Protein AF-0000000067178382 (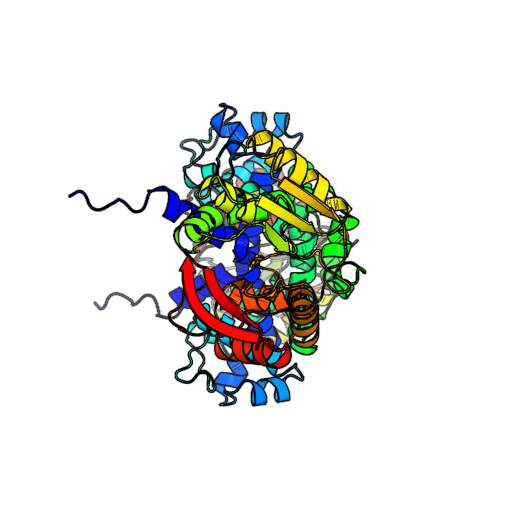afdb_homodimer)

Structure (mmCIF, N/CA/C/O backbone):
data_AF-0000000067178382-model_v1
#
loop_
_entity.id
_entity.type
_entity.pdbx_description
1 polymer 'O-methyltransferase, family protein 2'
#
loop_
_atom_site.group_PDB
_atom_site.id
_atom_site.type_symbol
_atom_site.label_atom_id
_atom_site.label_alt_id
_atom_site.label_comp_id
_atom_site.label_asym_id
_atom_site.label_entity_id
_atom_site.label_seq_id
_atom_site.pdbx_PDB_ins_code
_atom_site.Cartn_x
_atom_site.Cartn_y
_atom_site.Cartn_z
_atom_site.occupancy
_atom_site.B_iso_or_equiv
_atom_site.auth_seq_id
_atom_site.auth_comp_id
_atom_site.auth_asym_id
_atom_site.auth_atom_id
_atom_site.pdbx_PDB_model_num
ATOM 1 N N . MET A 1 1 ? -4.5 4.449 43.031 1 17.66 1 MET A N 1
ATOM 2 C CA . MET A 1 1 ? -4.293 5.508 42.062 1 17.66 1 MET A CA 1
ATOM 3 C C . MET A 1 1 ? -4.242 4.934 40.625 1 17.66 1 MET A C 1
ATOM 5 O O . MET A 1 1 ? -3.305 4.215 40.281 1 17.66 1 MET A O 1
ATOM 9 N N . ALA A 1 2 ? -5.27 4.512 40.188 1 28.47 2 ALA A N 1
ATOM 10 C CA . ALA A 1 2 ? -5.613 3.521 39.188 1 28.47 2 ALA A CA 1
ATOM 11 C C . ALA A 1 2 ? -5.055 3.92 37.812 1 28.47 2 ALA A C 1
ATOM 13 O O . ALA A 1 2 ? -5.195 5.07 37.375 1 28.47 2 ALA A O 1
ATOM 14 N N . THR A 1 3 ? -3.994 3.424 37.438 1 28.34 3 THR A N 1
ATOM 15 C CA . THR A 1 3 ? -3.051 3.705 36.375 1 28.34 3 THR A CA 1
ATOM 16 C C . THR A 1 3 ? -3.791 4.023 35.062 1 28.34 3 THR A C 1
ATOM 18 O O . THR A 1 3 ? -4.684 3.279 34.656 1 28.34 3 THR A O 1
ATOM 21 N N . ARG A 1 4 ? -3.859 5.156 34.656 1 32.19 4 ARG A N 1
ATOM 22 C CA . ARG A 1 4 ? -4.75 5.742 33.656 1 32.19 4 ARG A CA 1
ATOM 23 C C . ARG A 1 4 ? -4.738 4.93 32.375 1 32.19 4 ARG A C 1
ATOM 25 O O . ARG A 1 4 ? -3.689 4.758 31.75 1 32.19 4 ARG A O 1
ATOM 32 N N . SER A 1 5 ? -5.559 3.902 32.219 1 30.27 5 SER A N 1
ATOM 33 C CA . SER A 1 5 ? -5.816 2.922 31.172 1 30.27 5 SER A CA 1
ATOM 34 C C . SER A 1 5 ? -5.648 3.537 29.797 1 30.27 5 SER A C 1
ATOM 36 O O . SER A 1 5 ? -6.234 4.582 29.5 1 30.27 5 SER A O 1
ATOM 38 N N . ILE A 1 6 ? -4.582 3.477 29.219 1 35.94 6 ILE A N 1
ATOM 39 C CA . ILE A 1 6 ? -4.406 3.896 27.844 1 35.94 6 ILE A CA 1
ATOM 40 C C . ILE A 1 6 ? -5.668 3.578 27.031 1 35.94 6 ILE A C 1
ATOM 42 O O . ILE A 1 6 ? -6.098 2.424 26.984 1 35.94 6 ILE A O 1
ATOM 46 N N . PRO A 1 7 ? -6.672 4.457 26.906 1 38.97 7 PRO A N 1
ATOM 47 C CA . PRO A 1 7 ? -7.992 4.074 26.406 1 38.97 7 PRO A CA 1
ATOM 48 C C . PRO A 1 7 ? -7.922 3.037 25.281 1 38.97 7 PRO A C 1
ATOM 50 O O . PRO A 1 7 ? -6.965 3.027 24.5 1 38.97 7 PRO A O 1
ATOM 53 N N . ALA A 1 8 ? -8.492 1.825 25.484 1 40.94 8 ALA A N 1
ATOM 54 C CA . ALA A 1 8 ? -8.719 0.713 24.562 1 40.94 8 ALA A CA 1
ATOM 55 C C . ALA A 1 8 ? -8.742 1.191 23.125 1 40.94 8 ALA A C 1
ATOM 57 O O . ALA A 1 8 ? -8.461 0.418 22.203 1 40.94 8 ALA A O 1
ATOM 58 N N . ALA A 1 9 ? -8.969 2.527 22.891 1 56.34 9 ALA A N 1
ATOM 59 C CA . ALA A 1 9 ? -9.211 3.26 21.656 1 56.34 9 ALA A CA 1
ATOM 60 C C . ALA A 1 9 ? -7.902 3.545 20.922 1 56.34 9 ALA A C 1
ATOM 62 O O . ALA A 1 9 ? -7.84 3.461 19.688 1 56.34 9 ALA A O 1
ATOM 63 N N . LEU A 1 10 ? -6.711 3.588 21.688 1 66.06 10 LEU A N 1
ATOM 64 C CA . LEU A 1 10 ? -5.441 4.023 21.109 1 66.06 10 LEU A CA 1
ATOM 65 C C . LEU A 1 10 ? -4.816 2.916 20.266 1 66.06 10 LEU A C 1
ATOM 67 O O . LEU A 1 10 ? -4.355 3.164 19.156 1 66.06 10 LEU A O 1
ATOM 71 N N . PRO A 1 11 ? -5.117 1.753 20.766 1 80.12 11 PRO A N 1
ATOM 72 C CA . PRO A 1 11 ? -4.488 0.69 19.984 1 80.12 11 PRO A CA 1
ATOM 73 C C . PRO A 1 11 ? -5.168 0.479 18.625 1 80.12 11 PRO A C 1
ATOM 75 O O . PRO A 1 11 ? -4.492 0.233 17.625 1 80.12 11 PRO A O 1
ATOM 78 N N . ASP A 1 12 ? -6.477 0.691 18.578 1 92 12 ASP A N 1
ATOM 79 C CA . ASP A 1 12 ? -7.188 0.487 17.328 1 92 12 ASP A CA 1
ATOM 80 C C . ASP A 1 12 ? -6.879 1.607 16.328 1 92 12 ASP A C 1
ATOM 82 O O . ASP A 1 12 ? -6.785 1.368 15.125 1 92 12 ASP A O 1
ATOM 86 N N . TYR A 1 13 ? -6.727 2.754 16.844 1 88.5 13 TYR A N 1
ATOM 87 C CA . TYR A 1 13 ? -6.383 3.881 15.984 1 88.5 13 TYR A CA 1
ATOM 88 C C . TYR A 1 13 ? -4.984 3.717 15.406 1 88.5 13 TYR A C 1
ATOM 90 O O . TYR A 1 13 ? -4.77 3.965 14.211 1 88.5 13 TYR A O 1
ATOM 98 N N . GLU A 1 14 ? -4.09 3.285 16.25 1 88.12 14 GLU A N 1
ATOM 99 C CA . GLU A 1 14 ? -2.732 3.037 15.781 1 88.12 14 GLU A CA 1
ATOM 100 C C . GLU A 1 14 ? -2.709 1.921 14.734 1 88.12 14 GLU A C 1
ATOM 102 O O . GLU A 1 14 ? -1.996 2.014 13.734 1 88.12 14 GLU A O 1
ATOM 107 N N . ARG A 1 15 ? -3.432 0.91 15.016 1 94.12 15 ARG A N 1
ATOM 108 C CA . ARG A 1 15 ? -3.504 -0.207 14.078 1 94.12 15 ARG A CA 1
ATOM 109 C C . ARG A 1 15 ? -4.117 0.229 12.75 1 94.12 15 ARG A C 1
ATOM 111 O O . ARG A 1 15 ? -3.621 -0.137 11.68 1 94.12 15 ARG A O 1
ATOM 118 N N . MET A 1 16 ? -5.203 0.995 12.781 1 95.12 16 MET A N 1
ATOM 119 C CA . MET A 1 16 ? -5.84 1.477 11.562 1 95.12 16 MET A CA 1
ATOM 120 C C . MET A 1 16 ? -4.898 2.387 10.781 1 95.12 16 MET A C 1
ATOM 122 O O . MET A 1 16 ? -4.82 2.297 9.555 1 95.12 16 MET A O 1
ATOM 126 N N . MET A 1 17 ? -4.188 3.217 11.508 1 91.44 17 MET A N 1
ATOM 127 C CA . MET A 1 17 ? -3.217 4.086 10.852 1 91.44 17 MET A CA 1
ATOM 128 C C . MET A 1 17 ? -2.135 3.262 10.156 1 91.44 17 MET A C 1
ATOM 130 O O . MET A 1 17 ? -1.702 3.6 9.055 1 91.44 17 MET A O 1
ATOM 134 N N . ALA A 1 18 ? -1.725 2.209 10.812 1 92.88 18 ALA A N 1
ATOM 135 C CA . ALA A 1 18 ? -0.728 1.321 10.219 1 92.88 18 ALA A CA 1
ATOM 136 C C . ALA A 1 18 ? -1.265 0.665 8.945 1 92.88 18 ALA A C 1
ATOM 138 O O . ALA A 1 18 ? -0.54 0.525 7.957 1 92.88 18 ALA A O 1
ATOM 139 N N . MET A 1 19 ? -2.514 0.258 8.938 1 96.31 19 MET A N 1
ATOM 140 C CA . MET A 1 19 ? -3.135 -0.354 7.766 1 96.31 19 MET A CA 1
ATOM 141 C C . MET A 1 19 ? -3.273 0.657 6.633 1 96.31 19 MET A C 1
ATOM 143 O O . MET A 1 19 ? -2.992 0.341 5.473 1 96.31 19 MET A O 1
ATOM 147 N N . LEU A 1 20 ? -3.615 1.823 6.996 1 95.06 20 LEU A N 1
ATOM 148 C CA . LEU A 1 20 ? -3.789 2.906 6.035 1 95.06 20 LEU A CA 1
ATOM 149 C C . LEU A 1 20 ? -2.463 3.258 5.367 1 95.06 20 LEU A C 1
ATOM 151 O O . LEU A 1 20 ? -2.422 3.523 4.164 1 95.06 20 LEU A O 1
ATOM 155 N N . THR A 1 21 ? -1.388 3.264 6.133 1 94.5 21 THR A N 1
ATOM 156 C CA . THR A 1 21 ? -0.101 3.695 5.598 1 94.5 21 THR A CA 1
ATOM 157 C C . THR A 1 21 ? 0.702 2.502 5.09 1 94.5 21 THR A C 1
ATOM 159 O O . THR A 1 21 ? 1.901 2.619 4.828 1 94.5 21 THR A O 1
ATOM 162 N N . GLY A 1 22 ? 0.082 1.353 5.016 1 96.56 22 GLY A N 1
ATOM 163 C CA . GLY A 1 22 ? 0.753 0.167 4.512 1 96.56 22 GLY A CA 1
ATOM 164 C C . GLY A 1 22 ? 1.351 0.363 3.129 1 96.56 22 GLY A C 1
ATOM 165 O O . GLY A 1 22 ? 2.404 -0.197 2.816 1 96.56 22 GLY A O 1
ATOM 166 N N . PHE A 1 23 ? 0.701 1.173 2.338 1 97.56 23 PHE A N 1
ATOM 167 C CA . PHE A 1 23 ? 1.187 1.366 0.976 1 97.56 23 PHE A CA 1
ATOM 168 C C . PHE A 1 23 ? 2.461 2.199 0.968 1 97.56 23 PHE A C 1
ATOM 170 O O . PHE A 1 23 ? 3.273 2.094 0.047 1 97.56 23 PHE A O 1
ATOM 177 N N . TRP A 1 24 ? 2.668 3.078 2.006 1 97.69 24 TRP A N 1
ATOM 178 C CA . TRP A 1 24 ? 3.959 3.742 2.148 1 97.69 24 TRP A CA 1
ATOM 179 C C . TRP A 1 24 ? 5.082 2.721 2.293 1 97.69 24 TRP A C 1
ATOM 181 O O . TRP A 1 24 ? 6.102 2.809 1.604 1 97.69 24 TRP A O 1
ATOM 191 N N . VAL A 1 25 ? 4.836 1.787 3.201 1 97.5 25 VAL A N 1
ATOM 192 C CA . VAL A 1 25 ? 5.824 0.753 3.494 1 97.5 25 VAL A CA 1
ATOM 193 C C . VAL A 1 25 ? 6.148 -0.028 2.223 1 97.5 25 VAL A C 1
ATOM 195 O O . VAL A 1 25 ? 7.316 -0.249 1.902 1 97.5 25 VAL A O 1
ATOM 198 N N . THR A 1 26 ? 5.121 -0.384 1.484 1 98.31 26 THR A N 1
ATOM 199 C CA . THR A 1 26 ? 5.281 -1.166 0.263 1 98.31 26 THR A CA 1
ATOM 200 C C . THR A 1 26 ? 6.168 -0.43 -0.738 1 98.31 26 THR A C 1
ATOM 202 O O . THR A 1 26 ? 7.098 -1.013 -1.297 1 98.31 26 THR A O 1
ATOM 205 N N . GLN A 1 27 ? 5.906 0.827 -0.959 1 98.62 27 GLN A N 1
ATOM 206 C CA . GLN A 1 27 ? 6.648 1.556 -1.984 1 98.62 27 GLN A CA 1
ATOM 207 C C . GLN A 1 27 ? 8.047 1.911 -1.501 1 98.62 27 GLN A C 1
ATOM 209 O O . GLN A 1 27 ? 8.969 2.055 -2.307 1 98.62 27 GLN A O 1
ATOM 214 N N . ILE A 1 28 ? 8.273 2.025 -0.191 1 98.31 28 ILE A N 1
ATOM 215 C CA . ILE A 1 28 ? 9.617 2.209 0.335 1 98.31 28 ILE A CA 1
ATOM 216 C C . ILE A 1 28 ? 10.438 0.937 0.114 1 98.31 28 ILE A C 1
ATOM 218 O O . ILE A 1 28 ? 11.594 1 -0.3 1 98.31 28 ILE A O 1
ATOM 222 N N . VAL A 1 29 ? 9.852 -0.206 0.318 1 98.5 29 VAL A N 1
ATOM 223 C CA . VAL A 1 29 ? 10.492 -1.488 0.047 1 98.5 29 VAL A CA 1
ATOM 224 C C . VAL A 1 29 ? 10.797 -1.609 -1.443 1 98.5 29 VAL A C 1
ATOM 226 O O . VAL A 1 29 ? 11.867 -2.094 -1.828 1 98.5 29 VAL A O 1
ATOM 229 N N . ARG A 1 30 ? 9.875 -1.193 -2.252 1 98.5 30 ARG A N 1
ATOM 230 C CA . ARG A 1 30 ? 10.125 -1.189 -3.689 1 98.5 30 ARG A CA 1
ATOM 231 C C . ARG A 1 30 ? 11.352 -0.352 -4.027 1 98.5 30 ARG A C 1
ATOM 233 O O . ARG A 1 30 ? 12.203 -0.777 -4.812 1 98.5 30 ARG A O 1
ATOM 240 N N . ALA A 1 31 ? 11.406 0.853 -3.467 1 98.75 31 ALA A N 1
ATOM 241 C CA . ALA A 1 31 ? 12.555 1.712 -3.742 1 98.75 31 ALA A CA 1
ATOM 242 C C . ALA A 1 31 ? 13.859 1.044 -3.307 1 98.75 31 ALA A C 1
ATOM 244 O O . ALA A 1 31 ? 14.867 1.114 -4.012 1 98.75 31 ALA A O 1
ATOM 245 N N . ALA A 1 32 ? 13.844 0.393 -2.158 1 98.69 32 ALA A N 1
ATOM 246 C CA . ALA A 1 32 ? 15.023 -0.321 -1.673 1 98.69 32 ALA A CA 1
ATOM 247 C C . ALA A 1 32 ? 15.469 -1.388 -2.668 1 98.69 32 ALA A C 1
ATOM 249 O O . ALA A 1 32 ? 16.672 -1.593 -2.875 1 98.69 32 ALA A O 1
ATOM 250 N N . ALA A 1 33 ? 14.523 -2.088 -3.27 1 98.38 33 ALA A N 1
ATOM 251 C CA . ALA A 1 33 ? 14.828 -3.125 -4.254 1 98.38 33 ALA A CA 1
ATOM 252 C C . ALA A 1 33 ? 15.305 -2.512 -5.566 1 98.38 33 ALA A C 1
ATOM 254 O O . ALA A 1 33 ? 16.266 -2.982 -6.164 1 98.38 33 ALA A O 1
ATOM 255 N N . VAL A 1 34 ? 14.602 -1.471 -6.039 1 98.19 34 VAL A N 1
ATOM 256 C CA . VAL A 1 34 ? 14.914 -0.806 -7.297 1 98.19 34 VAL A CA 1
ATOM 257 C C . VAL A 1 34 ? 16.344 -0.29 -7.27 1 98.19 34 VAL A C 1
ATOM 259 O O . VAL A 1 34 ? 17.078 -0.394 -8.266 1 98.19 34 VAL A O 1
ATOM 262 N N . PHE A 1 35 ? 16.734 0.221 -6.125 1 98.56 35 PHE A N 1
ATOM 263 C CA . PHE A 1 35 ? 18.047 0.844 -6.043 1 98.56 35 PHE A CA 1
ATOM 264 C C . PHE A 1 35 ? 19.062 -0.112 -5.422 1 98.56 35 PHE A C 1
ATOM 266 O O . PHE A 1 35 ? 20.109 0.316 -4.941 1 98.56 35 PHE A O 1
ATOM 273 N N . ASN A 1 36 ? 18.734 -1.345 -5.332 1 98.31 36 ASN A N 1
ATOM 274 C CA . ASN A 1 36 ? 19.656 -2.42 -4.965 1 98.31 36 ASN A CA 1
ATOM 275 C C . ASN A 1 36 ? 20.328 -2.152 -3.619 1 98.31 36 ASN A C 1
ATOM 277 O O . ASN A 1 36 ? 21.531 -2.381 -3.461 1 98.31 36 ASN A O 1
ATOM 281 N N . LEU A 1 37 ? 19.578 -1.675 -2.645 1 98.62 37 LEU A N 1
ATOM 282 C CA . LEU A 1 37 ? 20.141 -1.321 -1.345 1 98.62 37 LEU A CA 1
ATOM 283 C C . LEU A 1 37 ? 20.797 -2.531 -0.688 1 98.62 37 LEU A C 1
ATOM 285 O O . LEU A 1 37 ? 21.875 -2.414 -0.097 1 98.62 37 LEU A O 1
ATOM 289 N N . ALA A 1 38 ? 20.141 -3.689 -0.769 1 98.5 38 ALA A N 1
ATOM 290 C CA . ALA A 1 38 ? 20.672 -4.898 -0.136 1 98.5 38 ALA A CA 1
ATOM 291 C C . ALA A 1 38 ? 22.047 -5.246 -0.681 1 98.5 38 ALA A C 1
ATOM 293 O O . ALA A 1 38 ? 22.953 -5.566 0.084 1 98.5 38 ALA A O 1
ATOM 294 N N . ASP A 1 39 ? 22.219 -5.145 -1.941 1 98.5 39 ASP A N 1
ATOM 295 C CA . ASP A 1 39 ? 23.469 -5.512 -2.582 1 98.5 39 ASP A CA 1
ATOM 296 C C . ASP A 1 39 ? 24.562 -4.473 -2.295 1 98.5 39 ASP A C 1
ATOM 298 O O . ASP A 1 39 ? 25.719 -4.828 -2.059 1 98.5 39 ASP A O 1
ATOM 302 N N . HIS A 1 40 ? 24.219 -3.215 -2.359 1 98.56 40 HIS A N 1
ATOM 303 C CA . HIS A 1 40 ? 25.188 -2.16 -2.055 1 98.56 40 HIS A CA 1
ATOM 304 C C . HIS A 1 40 ? 25.734 -2.307 -0.639 1 98.56 40 HIS A C 1
ATOM 306 O O . HIS A 1 40 ? 26.938 -2.283 -0.432 1 98.56 40 HIS A O 1
ATOM 312 N N . LEU A 1 41 ? 24.844 -2.473 0.309 1 98.25 41 LEU A N 1
ATOM 313 C CA . LEU A 1 41 ? 25.266 -2.543 1.7 1 98.25 41 LEU A CA 1
ATOM 314 C C . LEU A 1 41 ? 26.078 -3.816 1.956 1 98.25 41 LEU A C 1
ATOM 316 O O . LEU A 1 41 ? 27.016 -3.814 2.75 1 98.25 41 LEU A O 1
ATOM 320 N N . ALA A 1 42 ? 25.734 -4.871 1.297 1 97.25 42 ALA A N 1
ATOM 321 C CA . ALA A 1 42 ? 26.469 -6.129 1.421 1 97.25 42 ALA A CA 1
ATOM 322 C C . ALA A 1 42 ? 27.891 -5.996 0.858 1 97.25 42 ALA A C 1
ATOM 324 O O . ALA A 1 42 ? 28.812 -6.664 1.324 1 97.25 42 ALA A O 1
ATOM 3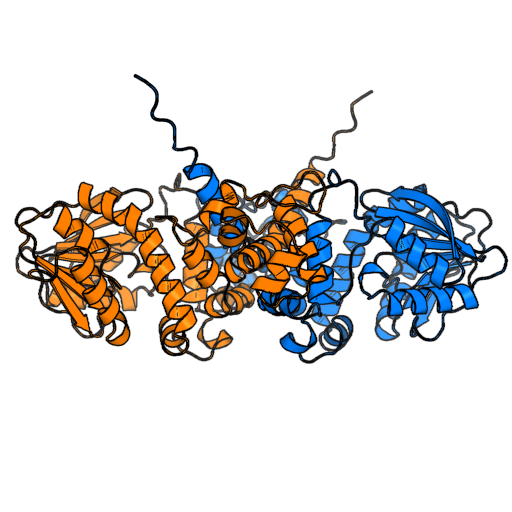25 N N . SER A 1 43 ? 28.078 -5.121 -0.083 1 97.06 43 SER A N 1
ATOM 326 C CA . SER A 1 43 ? 29.375 -4.965 -0.727 1 97.06 43 SER A CA 1
ATOM 327 C C . SER A 1 43 ? 30.188 -3.869 -0.056 1 97.06 43 SER A C 1
ATOM 329 O O . SER A 1 43 ? 31.312 -3.576 -0.482 1 97.06 43 SER A O 1
ATOM 331 N N . GLY A 1 44 ? 29.625 -3.184 0.876 1 96.75 44 GLY A N 1
ATOM 332 C CA . GLY A 1 44 ? 30.391 -2.23 1.657 1 96.75 44 GLY A CA 1
ATOM 333 C C . GLY A 1 44 ? 30.094 -0.787 1.299 1 96.75 44 GLY A C 1
ATOM 334 O O . GLY A 1 44 ? 30.672 0.133 1.881 1 96.75 44 GLY A O 1
ATOM 335 N N . THR A 1 45 ? 29.281 -0.507 0.297 1 97.88 45 THR A N 1
ATOM 336 C CA . THR A 1 45 ? 28.781 0.839 0.031 1 97.88 45 THR A CA 1
ATOM 337 C C . THR A 1 45 ? 27.719 1.236 1.053 1 97.88 45 THR A C 1
ATOM 339 O O . THR A 1 45 ? 26.547 0.87 0.915 1 97.88 45 THR A O 1
ATOM 342 N N . ASP A 1 46 ? 28.094 2.066 2.016 1 97.56 46 ASP A N 1
ATOM 343 C CA . ASP A 1 46 ? 27.234 2.068 3.193 1 97.56 46 ASP A CA 1
ATOM 344 C C . ASP A 1 46 ? 26.828 3.49 3.566 1 97.56 46 ASP A C 1
ATOM 346 O O . ASP A 1 46 ? 26.375 3.736 4.688 1 97.56 46 ASP A O 1
ATOM 350 N N . THR A 1 47 ? 27.047 4.477 2.621 1 98 47 THR A N 1
ATOM 351 C CA . THR A 1 47 ? 26.594 5.84 2.875 1 98 47 THR A CA 1
ATOM 352 C C . THR A 1 47 ? 25.578 6.27 1.833 1 98 47 THR A C 1
ATOM 354 O O . THR A 1 47 ? 25.547 5.746 0.718 1 98 47 THR A O 1
ATOM 357 N N . ALA A 1 48 ? 24.797 7.266 2.219 1 97.69 48 ALA A N 1
ATOM 358 C CA . ALA A 1 48 ? 23.812 7.812 1.289 1 97.69 48 ALA A CA 1
ATOM 359 C C . ALA A 1 48 ? 24.484 8.398 0.052 1 97.69 48 ALA A C 1
ATOM 361 O O . ALA A 1 48 ? 24 8.227 -1.067 1 97.69 48 ALA A O 1
ATOM 362 N N . VAL A 1 49 ? 25.578 9.047 0.267 1 98.38 49 VAL A N 1
ATOM 363 C CA . VAL A 1 49 ? 26.312 9.695 -0.821 1 98.38 49 VAL A CA 1
ATOM 364 C C . VAL A 1 49 ? 26.812 8.641 -1.802 1 98.38 49 VAL A C 1
ATOM 366 O O . VAL A 1 49 ? 26.672 8.789 -3.016 1 98.38 49 VAL A O 1
ATOM 369 N N . ALA A 1 50 ? 27.422 7.586 -1.277 1 98.62 50 ALA A N 1
ATOM 370 C CA . ALA A 1 50 ? 27.984 6.539 -2.123 1 98.62 50 ALA A CA 1
ATOM 371 C C . ALA A 1 50 ? 26.891 5.797 -2.883 1 98.62 50 ALA A C 1
ATOM 373 O O . ALA A 1 50 ? 27.047 5.5 -4.07 1 98.62 50 ALA A O 1
ATOM 374 N N . ILE A 1 51 ? 25.828 5.5 -2.219 1 98.62 51 ILE A N 1
ATOM 375 C CA . ILE A 1 51 ? 24.719 4.789 -2.85 1 98.62 51 ILE A CA 1
ATOM 376 C C . ILE A 1 51 ? 24.094 5.68 -3.914 1 98.62 51 ILE A C 1
ATOM 378 O O . ILE A 1 51 ? 23.766 5.215 -5.012 1 98.62 51 ILE A O 1
ATOM 382 N N . ALA A 1 52 ? 23.875 6.977 -3.596 1 98.75 52 ALA A N 1
ATOM 383 C CA . ALA A 1 52 ? 23.312 7.922 -4.555 1 98.75 52 ALA A CA 1
ATOM 384 C C . ALA A 1 52 ? 24.172 8.008 -5.812 1 98.75 52 ALA A C 1
ATOM 386 O O . ALA A 1 52 ? 23.641 8.102 -6.926 1 98.75 52 ALA A O 1
ATOM 387 N N . SER A 1 53 ? 25.438 8.031 -5.605 1 98.56 53 SER A N 1
ATOM 388 C CA . SER A 1 53 ? 26.359 8.07 -6.738 1 98.56 53 SER A CA 1
ATOM 389 C C . SER A 1 53 ? 26.234 6.809 -7.586 1 98.56 53 SER A C 1
ATOM 391 O O . SER A 1 53 ? 26.172 6.883 -8.812 1 98.56 53 SER A O 1
ATOM 393 N N . ALA A 1 54 ? 26.188 5.648 -7 1 98.44 54 ALA A N 1
ATOM 394 C CA . ALA A 1 54 ? 26.125 4.367 -7.699 1 98.44 54 ALA A CA 1
ATOM 395 C C . ALA A 1 54 ? 24.828 4.227 -8.477 1 98.44 54 ALA A C 1
ATOM 397 O O . ALA A 1 54 ? 24.797 3.625 -9.555 1 98.44 54 ALA A O 1
ATOM 398 N N . GLU A 1 55 ? 23.719 4.785 -7.965 1 98.5 55 GLU A N 1
ATOM 399 C CA . GLU A 1 55 ? 22.391 4.57 -8.539 1 98.5 55 GLU A CA 1
ATOM 400 C C . GLU A 1 55 ? 21.891 5.812 -9.281 1 98.5 55 GLU A C 1
ATOM 402 O O . GLU A 1 55 ? 20.797 5.816 -9.828 1 98.5 55 GLU A O 1
ATOM 407 N N . ALA A 1 56 ? 22.734 6.906 -9.32 1 98.38 56 ALA A N 1
ATOM 408 C CA . ALA A 1 56 ? 22.391 8.172 -9.953 1 98.38 56 ALA A CA 1
ATOM 409 C C . ALA A 1 56 ? 21.094 8.742 -9.367 1 98.38 56 ALA A C 1
ATOM 411 O O . ALA A 1 56 ? 20.156 9.055 -10.109 1 98.38 56 ALA A O 1
ATOM 412 N N . THR A 1 57 ? 21.016 8.773 -8.039 1 98.56 57 THR A N 1
ATOM 413 C CA . THR A 1 57 ? 19.859 9.328 -7.336 1 98.56 57 THR A CA 1
ATOM 414 C C . THR A 1 57 ? 20.25 10.602 -6.586 1 98.56 57 THR A C 1
ATOM 416 O O . THR A 1 57 ? 21.422 10.945 -6.504 1 98.56 57 THR A O 1
ATOM 419 N N . ASP A 1 58 ? 19.266 11.398 -6.191 1 98.56 58 ASP A N 1
ATOM 420 C CA . ASP A 1 58 ? 19.484 12.594 -5.379 1 98.56 58 ASP A CA 1
ATOM 421 C C . ASP A 1 58 ? 19.984 12.219 -3.982 1 98.56 58 ASP A C 1
ATOM 423 O O . ASP A 1 58 ? 19.375 11.391 -3.301 1 98.56 58 ASP A O 1
ATOM 427 N N . VAL A 1 59 ? 21.062 12.828 -3.551 1 97.94 59 VAL A N 1
ATOM 428 C CA . VAL A 1 59 ? 21.734 12.453 -2.312 1 97.94 59 VAL A CA 1
ATOM 429 C C . VAL A 1 59 ? 20.797 12.664 -1.128 1 97.94 59 VAL A C 1
ATOM 431 O O . VAL A 1 59 ? 20.688 11.789 -0.261 1 97.94 59 VAL A O 1
ATOM 434 N N . ASP A 1 60 ? 20.141 13.789 -1.067 1 95.62 60 ASP A N 1
ATOM 435 C CA . ASP A 1 60 ? 19.25 14.094 0.042 1 95.62 60 ASP A CA 1
ATOM 436 C C . ASP A 1 60 ? 18.078 13.117 0.078 1 95.62 60 ASP A C 1
ATOM 438 O O . ASP A 1 60 ? 17.703 12.609 1.143 1 95.62 60 ASP A O 1
ATOM 442 N N . ALA A 1 61 ? 17.453 12.891 -1.065 1 97.69 61 ALA A N 1
ATOM 443 C CA . ALA A 1 61 ? 16.344 11.938 -1.152 1 97.69 61 ALA A CA 1
ATOM 444 C C . ALA A 1 61 ? 16.797 10.531 -0.769 1 97.69 61 ALA A C 1
ATOM 446 O O . ALA A 1 61 ? 16.062 9.789 -0.123 1 97.69 61 ALA A O 1
ATOM 447 N N . THR A 1 62 ? 18 10.141 -1.153 1 98.25 62 THR A N 1
ATOM 448 C CA . THR A 1 62 ? 18.547 8.836 -0.796 1 98.25 62 THR A CA 1
ATOM 449 C C . THR A 1 62 ? 18.719 8.719 0.714 1 98.25 62 THR A C 1
ATOM 451 O O . THR A 1 62 ? 18.438 7.676 1.299 1 98.25 62 THR A O 1
ATOM 454 N N . ARG A 1 63 ? 19.188 9.766 1.333 1 95.69 63 ARG A N 1
ATOM 455 C CA . ARG A 1 63 ? 19.328 9.781 2.785 1 95.69 63 ARG A CA 1
ATOM 456 C C . ARG A 1 63 ? 17.969 9.586 3.469 1 95.69 63 ARG A C 1
ATOM 458 O O . ARG A 1 63 ? 17.859 8.836 4.438 1 95.69 63 ARG A O 1
ATOM 465 N N . ARG A 1 64 ? 16.984 10.266 3.031 1 94.25 64 ARG A N 1
ATOM 466 C CA . ARG A 1 64 ? 15.641 10.148 3.59 1 94.25 64 ARG A CA 1
ATOM 467 C C . ARG A 1 64 ? 15.102 8.734 3.412 1 94.25 64 ARG A C 1
ATOM 469 O O . ARG A 1 64 ? 14.445 8.203 4.309 1 94.25 64 ARG A O 1
ATOM 476 N N . LEU A 1 65 ? 15.367 8.117 2.234 1 97.19 65 LEU A N 1
ATOM 477 C CA . LEU A 1 65 ? 14.984 6.73 2.004 1 97.19 65 LEU A CA 1
ATOM 478 C C . LEU A 1 65 ? 15.656 5.805 3.016 1 97.19 65 LEU A C 1
ATOM 480 O O . LEU A 1 65 ? 15.008 4.938 3.6 1 97.19 65 LEU A O 1
ATOM 484 N N . LEU A 1 66 ? 16.938 6.008 3.236 1 96.38 66 LEU A N 1
ATOM 485 C CA . LEU A 1 66 ? 17.688 5.156 4.148 1 96.38 66 LEU A CA 1
ATOM 486 C C . LEU A 1 66 ? 17.188 5.312 5.578 1 96.38 66 LEU A C 1
ATOM 488 O O . LEU A 1 66 ? 17.109 4.332 6.324 1 96.38 66 LEU A O 1
ATOM 492 N N . ARG A 1 67 ? 16.812 6.488 5.953 1 92.19 67 ARG A N 1
ATOM 493 C CA . ARG A 1 67 ? 16.25 6.711 7.285 1 92.19 67 ARG A CA 1
ATOM 494 C C . ARG A 1 67 ? 14.914 6 7.445 1 92.19 67 ARG A C 1
ATOM 496 O O . ARG A 1 67 ? 14.633 5.414 8.492 1 92.19 67 ARG A O 1
ATOM 503 N N . ALA A 1 68 ? 14.078 6.102 6.453 1 93.81 68 ALA A N 1
ATOM 504 C CA . ALA A 1 68 ? 12.812 5.379 6.488 1 93.81 68 ALA A CA 1
ATOM 505 C C . ALA A 1 68 ? 13.039 3.873 6.562 1 93.81 68 ALA A C 1
ATOM 507 O O . ALA A 1 68 ? 12.344 3.168 7.297 1 93.81 68 ALA A O 1
ATOM 508 N N . CYS A 1 69 ? 14.031 3.375 5.773 1 96 69 CYS A N 1
ATOM 509 C CA . CYS A 1 69 ? 14.383 1.96 5.809 1 96 69 CYS A CA 1
ATOM 510 C C . CYS A 1 69 ? 14.844 1.547 7.199 1 96 69 CYS A C 1
ATOM 512 O O . CYS A 1 69 ? 14.578 0.425 7.641 1 96 69 CYS A O 1
ATOM 514 N N . ALA A 1 70 ? 15.547 2.439 7.895 1 93.56 70 ALA A N 1
ATOM 515 C CA . ALA A 1 70 ? 15.984 2.16 9.258 1 93.56 70 ALA A CA 1
ATOM 516 C C . ALA A 1 70 ? 14.797 2.018 10.203 1 93.56 70 ALA A C 1
ATOM 518 O O . ALA A 1 70 ? 14.766 1.116 11.039 1 93.56 70 ALA A O 1
ATOM 519 N N . THR A 1 71 ? 13.844 2.885 10.031 1 90.38 71 THR A N 1
ATOM 520 C CA . THR A 1 71 ? 12.625 2.83 10.836 1 90.38 71 THR A CA 1
ATOM 521 C C . THR A 1 71 ? 11.883 1.519 10.594 1 90.38 71 THR A C 1
ATOM 523 O O . THR A 1 71 ? 11.305 0.951 11.523 1 90.38 71 THR A O 1
ATOM 526 N N . LEU A 1 72 ? 11.914 1.005 9.398 1 94.19 72 LEU A N 1
ATOM 527 C CA . LEU A 1 72 ? 11.195 -0.212 9.031 1 94.19 72 LEU A CA 1
ATOM 528 C C . LEU A 1 72 ? 12.008 -1.451 9.391 1 94.19 72 LEU A C 1
ATOM 530 O O . LEU A 1 72 ? 11.539 -2.578 9.219 1 94.19 72 LEU A O 1
ATOM 534 N N . GLY A 1 73 ? 13.242 -1.27 9.82 1 94.56 73 GLY A N 1
ATOM 535 C CA . GLY A 1 73 ? 14.078 -2.381 10.25 1 94.56 73 GLY A CA 1
ATOM 536 C C . GLY A 1 73 ? 14.859 -3.01 9.117 1 94.56 73 GLY A C 1
ATOM 537 O O . GLY A 1 73 ? 15.445 -4.086 9.273 1 94.56 73 GLY A O 1
ATOM 538 N N . LEU A 1 74 ? 14.906 -2.371 7.957 1 96.69 74 LEU A N 1
ATOM 539 C CA . LEU A 1 74 ? 15.633 -2.9 6.809 1 96.69 74 LEU A CA 1
ATOM 540 C C . LEU A 1 74 ? 17.125 -2.643 6.949 1 96.69 74 LEU A C 1
ATOM 542 O O . LEU A 1 74 ? 17.953 -3.422 6.453 1 96.69 74 LEU A O 1
ATOM 546 N N . VAL A 1 75 ? 17.484 -1.486 7.551 1 97 75 VAL A N 1
ATOM 547 C CA . VAL A 1 75 ? 18.891 -1.143 7.785 1 97 75 VAL A CA 1
ATOM 548 C C . VAL A 1 75 ? 19.062 -0.643 9.219 1 97 75 VAL A C 1
ATOM 550 O O . VAL A 1 75 ? 18.078 -0.367 9.914 1 97 75 VAL A O 1
ATOM 553 N N . THR A 1 76 ? 20.234 -0.604 9.664 1 96.38 76 THR A N 1
ATOM 554 C CA . THR A 1 76 ? 20.594 -0.005 10.945 1 96.38 76 THR A CA 1
ATOM 555 C C . THR A 1 76 ? 21.672 1.062 10.758 1 96.38 76 THR A C 1
ATOM 557 O O . THR A 1 76 ? 22.406 1.046 9.766 1 96.38 76 THR A O 1
ATOM 560 N N . SER A 1 77 ? 21.625 1.986 11.609 1 94.19 77 SER A N 1
ATOM 561 C CA . SER A 1 77 ? 22.656 3.02 11.625 1 94.19 77 SER A CA 1
ATOM 562 C C . SER A 1 77 ? 22.922 3.52 13.047 1 94.19 77 SER A C 1
ATOM 564 O O . SER A 1 77 ? 21.984 3.811 13.789 1 94.19 77 SER A O 1
ATOM 566 N N . ALA A 1 78 ? 24.203 3.57 13.414 1 90.44 78 ALA A N 1
ATOM 567 C CA . ALA A 1 78 ? 24.562 4.074 14.734 1 90.44 78 ALA A CA 1
ATOM 568 C C . ALA A 1 78 ? 24.766 5.586 14.711 1 90.44 78 ALA A C 1
ATOM 570 O O . ALA A 1 78 ? 24.547 6.262 15.719 1 90.44 78 ALA A O 1
ATOM 571 N N . ASP A 1 79 ? 25.172 6.148 13.586 1 88.88 79 ASP A N 1
ATOM 572 C CA . ASP A 1 79 ? 25.547 7.559 13.539 1 88.88 79 ASP A CA 1
ATOM 573 C C . ASP A 1 79 ? 24.703 8.32 12.523 1 88.88 79 ASP A C 1
ATOM 575 O O . ASP A 1 79 ? 24.891 9.516 12.312 1 88.88 79 ASP A O 1
ATOM 579 N N . GLY A 1 80 ? 23.828 7.645 11.828 1 87.75 80 GLY A N 1
ATOM 580 C CA . GLY A 1 80 ? 22.984 8.297 10.836 1 87.75 80 GLY A CA 1
ATOM 581 C C . GLY A 1 80 ? 23.703 8.539 9.516 1 87.75 80 GLY A C 1
ATOM 582 O O . GLY A 1 80 ? 23.109 9.062 8.57 1 87.75 80 GLY A O 1
ATOM 583 N N . GLU A 1 81 ? 24.922 8.055 9.367 1 92.19 81 GLU A N 1
ATOM 584 C CA . GLU A 1 81 ? 25.719 8.281 8.164 1 92.19 81 GLU A CA 1
ATOM 585 C C . GLU A 1 81 ? 26.078 6.969 7.484 1 92.19 81 GLU A C 1
ATOM 587 O O . GLU A 1 81 ? 26.047 6.875 6.254 1 92.19 81 GLU A O 1
ATOM 592 N N . HIS 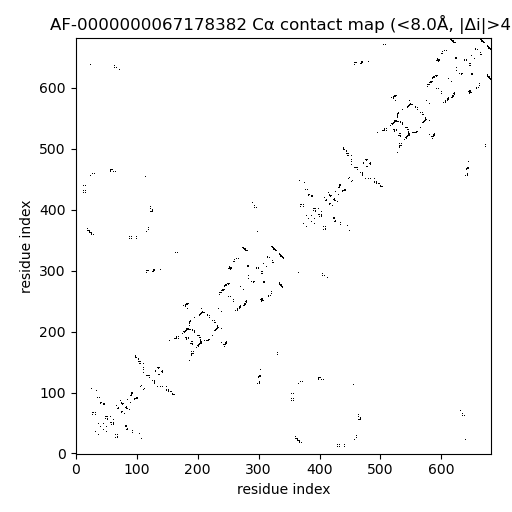A 1 82 ? 26.484 6.07 8.352 1 96 82 HIS A N 1
ATOM 593 C CA . HIS A 1 82 ? 26.797 4.734 7.852 1 96 82 HIS A CA 1
ATOM 594 C C . HIS A 1 82 ? 25.672 3.758 8.148 1 96 82 HIS A C 1
ATOM 596 O O . HIS A 1 82 ? 25.094 3.771 9.242 1 96 82 HIS A O 1
ATOM 602 N N . PHE A 1 83 ? 25.359 2.973 7.148 1 97.25 83 PHE A N 1
ATOM 603 C CA . PHE A 1 83 ? 24.25 2.049 7.293 1 97.25 83 PHE A CA 1
ATOM 604 C C . PHE A 1 83 ? 24.688 0.611 7.062 1 97.25 83 PHE A C 1
ATOM 606 O O . PHE A 1 83 ? 25.672 0.369 6.344 1 97.25 83 PHE A O 1
ATOM 613 N N . ALA A 1 84 ? 24.047 -0.263 7.734 1 97.75 84 ALA A N 1
ATOM 614 C CA . ALA A 1 84 ? 24.25 -1.696 7.555 1 97.75 84 ALA A CA 1
ATOM 615 C C . ALA A 1 84 ? 22.938 -2.412 7.254 1 97.75 84 ALA A C 1
ATOM 617 O O . ALA A 1 84 ? 21.891 -2.072 7.816 1 97.75 84 ALA A O 1
ATOM 618 N N . GLY A 1 85 ? 23.031 -3.381 6.34 1 97.5 85 GLY A N 1
ATOM 619 C CA . GLY A 1 85 ? 21.859 -4.172 6.035 1 97.5 85 GLY A CA 1
ATOM 620 C C . GLY A 1 85 ? 21.5 -5.16 7.133 1 97.5 85 GLY A C 1
ATOM 621 O O . GLY A 1 85 ? 22.391 -5.715 7.789 1 97.5 85 GLY A O 1
ATOM 622 N N . THR A 1 86 ? 20.234 -5.359 7.336 1 97.44 86 THR A N 1
ATOM 623 C CA . THR A 1 86 ? 19.766 -6.375 8.273 1 97.44 86 THR A CA 1
ATOM 624 C C . THR A 1 86 ? 19.469 -7.684 7.539 1 97.44 86 THR A C 1
ATOM 626 O O . THR A 1 86 ? 19.547 -7.742 6.312 1 97.44 86 THR A O 1
ATOM 629 N N . SER A 1 87 ? 19.094 -8.703 8.352 1 96.38 87 SER A N 1
ATOM 630 C CA . SER A 1 87 ? 18.656 -9.961 7.75 1 96.38 87 SER A CA 1
ATOM 631 C C . SER A 1 87 ? 17.344 -9.789 6.988 1 96.38 87 SER A C 1
ATOM 633 O O . SER A 1 87 ? 17.109 -10.469 5.988 1 96.38 87 SER A O 1
ATOM 635 N N . LEU A 1 88 ? 16.531 -8.852 7.387 1 97 88 LEU A N 1
ATOM 636 C CA . LEU A 1 88 ? 15.305 -8.555 6.672 1 97 88 LEU A CA 1
ATOM 637 C C . LEU A 1 88 ? 15.602 -7.992 5.285 1 97 88 LEU A C 1
ATOM 639 O O . LEU A 1 88 ? 15.023 -8.445 4.293 1 97 88 LEU A O 1
ATOM 643 N N . LEU A 1 89 ? 16.516 -7.09 5.203 1 97.88 89 LEU A N 1
ATOM 644 C CA . LEU A 1 89 ? 16.891 -6.516 3.914 1 97.88 89 LEU A CA 1
ATOM 645 C C . LEU A 1 89 ? 17.531 -7.562 3.016 1 97.88 89 LEU A C 1
ATOM 647 O O . LEU A 1 89 ? 17.375 -7.523 1.793 1 97.88 89 LEU A O 1
ATOM 651 N N . SER A 1 90 ? 18.188 -8.516 3.623 1 96.31 90 SER A N 1
ATOM 652 C CA . SER A 1 90 ? 18.922 -9.531 2.875 1 96.31 90 SER A CA 1
ATOM 653 C C . SER A 1 90 ? 17.969 -10.414 2.074 1 96.31 90 SER A C 1
ATOM 655 O O . SER A 1 90 ? 18.391 -11.094 1.136 1 96.31 90 SER A O 1
ATOM 657 N N . THR A 1 91 ? 16.719 -10.406 2.385 1 94.81 91 THR A N 1
ATOM 658 C CA . THR A 1 91 ? 15.734 -11.164 1.611 1 94.81 91 THR A CA 1
ATOM 659 C C . THR A 1 91 ? 15.57 -10.578 0.215 1 94.81 91 THR A C 1
ATOM 661 O O . THR A 1 91 ? 14.969 -11.195 -0.662 1 94.81 91 THR A O 1
ATOM 664 N N . LEU A 1 92 ? 16.172 -9.406 -0.06 1 96.69 92 LEU A N 1
ATOM 665 C CA . LEU A 1 92 ? 16.047 -8.742 -1.352 1 96.69 92 LEU A CA 1
ATOM 666 C C . LEU A 1 92 ? 17.359 -8.836 -2.137 1 96.69 92 LEU A C 1
ATOM 668 O O . LEU A 1 92 ? 17.484 -8.227 -3.197 1 96.69 92 LEU A O 1
ATOM 672 N N . ARG A 1 93 ? 18.266 -9.562 -1.622 1 96.19 93 ARG A N 1
ATOM 673 C CA . ARG A 1 93 ? 19.547 -9.703 -2.318 1 96.19 93 ARG A CA 1
ATOM 674 C C . ARG A 1 93 ? 19.375 -10.492 -3.613 1 96.19 93 ARG A C 1
ATOM 676 O O . ARG A 1 93 ? 18.641 -11.477 -3.658 1 96.19 93 ARG A O 1
ATOM 683 N N . LYS A 1 94 ? 20.141 -10.102 -4.598 1 92.12 94 LYS A N 1
ATOM 684 C CA . LYS A 1 94 ? 20.078 -10.742 -5.906 1 92.12 94 LYS A CA 1
ATOM 685 C C . LYS A 1 94 ? 20.609 -12.172 -5.844 1 92.12 94 LYS A C 1
ATOM 687 O O . LYS A 1 94 ? 20.109 -13.055 -6.539 1 92.12 94 LYS A O 1
ATOM 692 N N . ASP A 1 95 ? 21.531 -12.414 -5.062 1 88.19 95 ASP A N 1
ATOM 693 C CA . ASP A 1 95 ? 22.203 -13.711 -5.035 1 88.19 95 ASP A CA 1
ATOM 694 C C . ASP A 1 95 ? 21.562 -14.641 -4.008 1 88.19 95 ASP A C 1
ATOM 696 O O . ASP A 1 95 ? 22.031 -15.758 -3.793 1 88.19 95 ASP A O 1
ATOM 700 N N . GLU A 1 96 ? 20.578 -14.18 -3.332 1 85.38 96 GLU A N 1
ATOM 701 C CA . GLU A 1 96 ? 19.844 -15.023 -2.385 1 85.38 96 GLU A CA 1
ATOM 702 C C . GLU A 1 96 ? 18.922 -16 -3.105 1 85.38 96 GLU A C 1
ATOM 704 O O . GLU A 1 96 ? 18.109 -15.594 -3.93 1 85.38 96 GLU A O 1
ATOM 709 N N . PRO A 1 97 ? 19.078 -17.281 -2.934 1 75.19 97 PRO A N 1
ATOM 710 C CA . PRO A 1 97 ? 18.281 -18.281 -3.646 1 75.19 97 PRO A CA 1
ATOM 711 C C . PRO A 1 97 ? 16.781 -18.078 -3.492 1 75.19 97 PRO A C 1
ATOM 713 O O . PRO A 1 97 ? 16.016 -18.344 -4.422 1 75.19 97 PRO A O 1
ATOM 716 N N . ASN A 1 98 ? 16.359 -17.594 -2.402 1 79.88 98 ASN A N 1
ATOM 717 C CA . ASN A 1 98 ? 14.945 -17.359 -2.162 1 79.88 98 ASN A CA 1
ATOM 718 C C . ASN A 1 98 ? 14.633 -15.875 -2.082 1 79.88 98 ASN A C 1
ATOM 720 O O . ASN A 1 98 ? 13.758 -15.453 -1.314 1 79.88 98 ASN A O 1
ATOM 724 N N . SER A 1 99 ? 15.375 -15.203 -2.906 1 91 99 SER A N 1
ATOM 725 C CA . SER A 1 99 ? 15.219 -13.758 -2.877 1 91 99 SER A CA 1
ATOM 726 C C . SER A 1 99 ? 13.773 -13.352 -3.18 1 91 99 SER A C 1
ATOM 728 O O . SER A 1 99 ? 13.133 -13.938 -4.059 1 91 99 SER A O 1
ATOM 730 N N . LEU A 1 100 ? 13.281 -12.367 -2.471 1 92.44 100 LEU A N 1
ATOM 731 C CA . LEU A 1 100 ? 11.953 -11.82 -2.723 1 92.44 100 LEU A CA 1
ATOM 732 C C . LEU A 1 100 ? 12.039 -10.57 -3.594 1 92.44 100 LEU A C 1
ATOM 734 O O . LEU A 1 100 ? 11.039 -9.867 -3.779 1 92.44 100 LEU A O 1
ATOM 738 N N . ARG A 1 101 ? 13.242 -10.273 -4.121 1 94.94 101 ARG A N 1
ATOM 739 C CA . ARG A 1 101 ? 13.445 -9.086 -4.938 1 94.94 101 ARG A CA 1
ATOM 740 C C . ARG A 1 101 ? 12.508 -9.086 -6.141 1 94.94 101 ARG A C 1
ATOM 742 O O . ARG A 1 101 ? 11.875 -8.07 -6.438 1 94.94 101 ARG A O 1
ATOM 749 N N . GLY A 1 102 ? 12.422 -10.188 -6.855 1 91.75 102 GLY A N 1
ATOM 750 C CA . GLY A 1 102 ? 11.523 -10.289 -7.992 1 91.75 102 GLY A CA 1
ATOM 751 C C . GLY A 1 102 ? 10.07 -10.055 -7.629 1 91.75 102 GLY A C 1
ATOM 752 O O . GLY A 1 102 ? 9.344 -9.383 -8.359 1 91.75 102 GLY A O 1
ATOM 753 N N . MET A 1 103 ? 9.664 -10.602 -6.492 1 92.31 103 MET A N 1
ATOM 754 C CA . MET A 1 103 ? 8.297 -10.406 -6.008 1 92.31 103 MET A CA 1
ATOM 755 C C . MET A 1 103 ? 8.023 -8.93 -5.738 1 92.31 103 MET A C 1
ATOM 757 O O . MET A 1 103 ? 6.98 -8.414 -6.137 1 92.31 103 MET A O 1
ATOM 761 N N . VAL A 1 104 ? 8.945 -8.281 -5.074 1 96.44 104 VAL A N 1
ATOM 762 C CA . VAL A 1 104 ? 8.789 -6.871 -4.738 1 96.44 104 VAL A CA 1
ATOM 763 C C . VAL A 1 104 ? 8.727 -6.039 -6.016 1 96.44 104 VAL A C 1
ATOM 765 O O . VAL A 1 104 ? 7.816 -5.227 -6.195 1 96.44 104 VAL A O 1
ATOM 768 N N . LEU A 1 105 ? 9.617 -6.246 -6.914 1 96.44 105 LEU A N 1
ATOM 769 C CA . LEU A 1 105 ? 9.711 -5.43 -8.117 1 96.44 105 LEU A CA 1
ATOM 770 C C . LEU A 1 105 ? 8.508 -5.656 -9.023 1 96.44 105 LEU A C 1
ATOM 772 O O . LEU A 1 105 ? 8.055 -4.734 -9.711 1 96.44 105 LEU A O 1
ATOM 776 N N . SER A 1 106 ? 7.969 -6.84 -8.984 1 94 106 SER A N 1
ATOM 777 C CA . SER A 1 106 ? 6.828 -7.164 -9.836 1 94 106 SER A CA 1
ATOM 778 C C . SER A 1 106 ? 5.527 -6.633 -9.25 1 94 106 SER A C 1
ATOM 780 O O . SER A 1 106 ? 4.77 -5.941 -9.93 1 94 106 SER A O 1
ATOM 782 N N . HIS A 1 107 ? 5.293 -6.867 -7.977 1 94.44 107 HIS A N 1
ATOM 783 C CA . HIS A 1 107 ? 3.975 -6.66 -7.387 1 94.44 107 HIS A CA 1
ATOM 784 C C . HIS A 1 107 ? 3.785 -5.211 -6.953 1 94.44 107 HIS A C 1
ATOM 786 O O . HIS A 1 107 ? 2.666 -4.789 -6.648 1 94.44 107 HIS A O 1
ATOM 792 N N . THR A 1 108 ? 4.832 -4.418 -6.938 1 96.44 108 THR A N 1
ATOM 793 C CA . THR A 1 108 ? 4.695 -3.023 -6.531 1 96.44 108 THR A CA 1
ATOM 794 C C . THR A 1 108 ? 4.805 -2.094 -7.734 1 96.44 108 THR A C 1
ATOM 796 O O . THR A 1 108 ? 4.656 -0.878 -7.605 1 96.44 108 THR A O 1
ATOM 799 N N . ALA A 1 109 ? 5.078 -2.68 -8.898 1 96.88 109 ALA A N 1
ATOM 800 C CA . ALA A 1 109 ? 5.199 -1.923 -10.148 1 96.88 109 ALA A CA 1
ATOM 801 C C . ALA A 1 109 ? 3.826 -1.496 -10.664 1 96.88 109 ALA A C 1
ATOM 803 O O . ALA A 1 109 ? 2.799 -1.982 -10.18 1 96.88 109 ALA A O 1
ATOM 804 N N . PRO A 1 110 ? 3.795 -0.574 -11.648 1 96.44 110 PRO A N 1
ATOM 805 C CA . PRO A 1 110 ? 2.521 -0.05 -12.156 1 96.44 110 PRO A CA 1
ATOM 806 C C . PRO A 1 110 ? 1.568 -1.153 -12.609 1 96.44 110 PRO A C 1
ATOM 808 O O . PRO A 1 110 ? 0.348 -0.999 -12.508 1 96.44 110 PRO A O 1
ATOM 811 N N . GLY A 1 111 ? 2.098 -2.234 -13.047 1 96.75 111 GLY A N 1
ATOM 812 C CA . GLY A 1 111 ? 1.266 -3.332 -13.516 1 96.75 111 GLY A CA 1
ATOM 813 C C . GLY A 1 111 ? 0.283 -3.826 -12.477 1 96.75 111 GLY A C 1
ATOM 814 O O . GLY A 1 111 ? -0.85 -4.188 -12.805 1 96.75 111 GLY A O 1
ATOM 815 N N . HIS A 1 112 ? 0.687 -3.9 -11.234 1 97.12 112 HIS A N 1
ATOM 816 C CA . HIS A 1 112 ? -0.167 -4.332 -10.133 1 97.12 112 HIS A CA 1
ATOM 817 C C . HIS A 1 112 ? -0.706 -3.139 -9.352 1 97.12 112 HIS A C 1
ATOM 819 O O . HIS A 1 112 ? -1.866 -3.137 -8.938 1 97.12 112 HIS A O 1
ATOM 825 N N . TRP A 1 113 ? 0.123 -2.123 -9.219 1 97.62 113 TRP A N 1
ATOM 826 C CA . TRP A 1 113 ? -0.158 -0.964 -8.383 1 97.62 113 TRP A CA 1
ATOM 827 C C . TRP A 1 113 ? -1.409 -0.235 -8.859 1 97.62 113 TRP A C 1
ATOM 829 O O . TRP A 1 113 ? -2.311 0.049 -8.062 1 97.62 113 TRP A O 1
ATOM 839 N N . LEU A 1 114 ? -1.503 0.021 -10.148 1 97.88 114 LEU A N 1
ATOM 840 C CA . LEU A 1 114 ? -2.574 0.856 -10.68 1 97.88 114 LEU A CA 1
ATOM 841 C C . LEU A 1 114 ? -3.914 0.128 -10.617 1 97.88 114 LEU A C 1
ATOM 843 O O . LEU A 1 114 ? -4.914 0.697 -10.172 1 97.88 114 LEU A O 1
ATOM 847 N N . PRO A 1 115 ? -3.996 -1.193 -10.984 1 98.25 115 PRO A N 1
ATOM 848 C CA . PRO A 1 115 ? -5.281 -1.881 -10.844 1 98.25 115 PRO A CA 1
ATOM 849 C C . PRO A 1 115 ? -5.77 -1.935 -9.398 1 98.25 115 PRO A C 1
ATOM 851 O O . PRO A 1 115 ? -6.969 -1.805 -9.141 1 98.25 115 PRO A O 1
ATOM 854 N N . TRP A 1 116 ? -4.906 -2.143 -8.484 1 98.38 116 TRP A N 1
ATOM 855 C CA . TRP A 1 116 ? -5.312 -2.221 -7.09 1 98.38 116 TRP A CA 1
ATOM 856 C C . TRP A 1 116 ? -5.891 -0.892 -6.613 1 98.38 116 TRP A C 1
ATOM 858 O O . TRP A 1 116 ? -6.742 -0.859 -5.723 1 98.38 116 TRP A O 1
ATOM 868 N N . GLY A 1 117 ? -5.43 0.221 -7.203 1 98.06 117 GLY A N 1
ATOM 869 C CA . GLY A 1 117 ? -6.023 1.51 -6.887 1 98.06 117 GLY A CA 1
ATOM 870 C C . GLY A 1 117 ? -7.492 1.6 -7.266 1 98.06 117 GLY A C 1
ATOM 871 O O . GLY A 1 117 ? -8.195 2.516 -6.836 1 98.06 117 GLY A O 1
ATOM 872 N N . LEU A 1 118 ? -7.98 0.593 -8.016 1 98.38 118 LEU A N 1
ATOM 873 C CA . LEU A 1 118 ? -9.359 0.567 -8.5 1 98.38 118 LEU A CA 1
ATOM 874 C C . LEU A 1 118 ? -10.156 -0.529 -7.805 1 98.38 118 LEU A C 1
ATOM 876 O O . LEU A 1 118 ? -11.156 -1.009 -8.344 1 98.38 118 LEU A O 1
ATOM 880 N N . LEU A 1 119 ? -9.711 -0.957 -6.613 1 98.56 119 LEU A N 1
ATOM 881 C CA . LEU A 1 119 ? -10.383 -2.037 -5.898 1 98.56 119 LEU A CA 1
ATOM 882 C C . LEU A 1 119 ? -11.859 -1.718 -5.707 1 98.56 119 LEU A C 1
ATOM 884 O O . LEU A 1 119 ? -12.719 -2.592 -5.871 1 98.56 119 LEU A O 1
ATOM 888 N N . PRO A 1 120 ? -12.312 -0.47 -5.324 1 98.56 120 PRO A N 1
ATOM 889 C CA . PRO A 1 120 ? -13.742 -0.212 -5.211 1 98.56 120 PRO A CA 1
ATOM 890 C C . PRO A 1 120 ? -14.508 -0.522 -6.496 1 98.56 120 PRO A C 1
ATOM 892 O O . PRO A 1 120 ? -15.617 -1.054 -6.449 1 98.56 120 PRO A O 1
ATOM 895 N N . ASP A 1 121 ? -13.898 -0.228 -7.633 1 98.5 121 ASP A N 1
ATOM 896 C CA . ASP A 1 121 ? -14.539 -0.539 -8.906 1 98.5 121 ASP A CA 1
ATOM 897 C C . ASP A 1 121 ? -14.664 -2.047 -9.109 1 98.5 121 ASP A C 1
ATOM 899 O O . ASP A 1 121 ? -15.648 -2.527 -9.664 1 98.5 121 ASP A O 1
ATOM 903 N N . ALA A 1 122 ? -13.625 -2.775 -8.711 1 98.56 122 ALA A N 1
ATOM 904 C CA . ALA A 1 122 ? -13.688 -4.23 -8.789 1 98.56 122 ALA A CA 1
ATOM 905 C C . ALA A 1 122 ? -14.828 -4.781 -7.938 1 98.56 122 ALA A C 1
ATOM 907 O O . ALA A 1 122 ? -15.531 -5.707 -8.352 1 98.56 122 ALA A O 1
ATOM 908 N N . ILE A 1 123 ? -15.008 -4.219 -6.77 1 98.62 123 ILE A N 1
ATOM 909 C CA . ILE A 1 123 ? -16.047 -4.672 -5.859 1 98.62 123 ILE A CA 1
ATOM 910 C C . ILE A 1 123 ? -17.422 -4.332 -6.445 1 98.62 123 ILE A C 1
ATOM 912 O O . ILE A 1 123 ? -18.359 -5.129 -6.344 1 98.62 123 ILE A O 1
ATOM 916 N N . ARG A 1 124 ? -17.578 -3.16 -7.062 1 98.56 124 ARG A N 1
ATOM 917 C CA . ARG A 1 124 ? -18.844 -2.748 -7.668 1 98.56 124 ARG A CA 1
ATOM 918 C C . ARG A 1 124 ? -19.219 -3.664 -8.828 1 98.56 124 ARG A C 1
ATOM 920 O O . ARG A 1 124 ? -20.375 -4.098 -8.93 1 98.56 124 ARG A O 1
ATOM 927 N N . SER A 1 125 ? -18.297 -3.998 -9.672 1 97.75 125 SER A N 1
ATOM 928 C CA . SER A 1 125 ? -18.594 -4.676 -10.93 1 97.75 125 SER A CA 1
ATOM 929 C C . SER A 1 125 ? -18.422 -6.184 -10.805 1 97.75 125 SER A C 1
ATOM 931 O O . SER A 1 125 ? -19 -6.945 -11.578 1 97.75 125 SER A O 1
ATOM 933 N N . GLY A 1 126 ? -17.578 -6.59 -9.859 1 97.25 126 GLY A N 1
ATOM 934 C CA . GLY A 1 126 ? -17.219 -7.996 -9.781 1 97.25 126 GLY A CA 1
ATOM 935 C C . GLY A 1 126 ? -16.219 -8.414 -10.852 1 97.25 126 GLY A C 1
ATOM 936 O O . GLY A 1 126 ? -16.078 -9.602 -11.133 1 97.25 126 GLY A O 1
ATOM 937 N N . GLU A 1 127 ? -15.586 -7.418 -11.461 1 96.19 127 GLU A N 1
ATOM 938 C CA . GLU A 1 127 ? -14.719 -7.703 -12.602 1 96.19 127 GLU A CA 1
ATOM 939 C C . GLU A 1 127 ? -13.297 -7.223 -12.344 1 96.19 127 GLU A C 1
ATOM 941 O O . GLU A 1 127 ? -13.07 -6.34 -11.516 1 96.19 127 GLU A O 1
ATOM 946 N N . ARG A 1 128 ? -12.367 -7.828 -13.07 1 96.69 128 ARG A N 1
ATOM 947 C CA . ARG A 1 128 ? -10.977 -7.402 -12.992 1 96.69 128 ARG A CA 1
ATOM 948 C C . ARG A 1 128 ? -10.82 -5.953 -13.438 1 96.69 128 ARG A C 1
ATOM 950 O O . ARG A 1 128 ? -11.664 -5.426 -14.156 1 96.69 128 ARG A O 1
ATOM 957 N N . GLN A 1 129 ? -9.672 -5.34 -13.078 1 98.12 129 GLN A N 1
ATOM 958 C CA . GLN A 1 129 ? -9.516 -3.908 -13.312 1 98.12 129 GLN A CA 1
ATOM 959 C C . GLN A 1 129 ? -8.32 -3.635 -14.234 1 98.12 129 GLN A C 1
ATOM 961 O O . GLN A 1 129 ? -7.98 -2.479 -14.484 1 98.12 129 GLN A O 1
ATOM 966 N N . ILE A 1 130 ? -7.707 -4.66 -14.812 1 97.25 130 ILE A N 1
ATOM 967 C CA . ILE A 1 130 ? -6.531 -4.516 -15.664 1 97.25 130 ILE A CA 1
ATOM 968 C C . ILE A 1 130 ? -6.879 -3.682 -16.891 1 97.25 130 ILE A C 1
ATOM 970 O O . ILE A 1 130 ? -6.094 -2.83 -17.312 1 97.25 130 ILE A O 1
ATOM 974 N N . LYS A 1 131 ? -8.031 -3.898 -17.5 1 97.06 131 LYS A N 1
ATOM 975 C CA . LYS A 1 131 ? -8.414 -3.145 -18.688 1 97.06 131 LYS A CA 1
ATOM 976 C C . LYS A 1 131 ? -8.609 -1.666 -18.375 1 97.06 131 LYS A C 1
ATOM 978 O O . LYS A 1 131 ? -8.148 -0.798 -19.109 1 97.06 131 LYS A O 1
ATOM 983 N N . ALA A 1 132 ? -9.273 -1.41 -17.344 1 97.62 132 ALA A N 1
ATOM 984 C CA . ALA A 1 132 ? -9.492 -0.027 -16.922 1 97.62 132 ALA A CA 1
ATOM 985 C C . ALA A 1 132 ? -8.164 0.663 -16.594 1 97.62 132 ALA A C 1
ATOM 987 O O . ALA A 1 132 ? -7.988 1.848 -16.891 1 97.62 132 ALA A O 1
ATOM 988 N N . ALA A 1 133 ? -7.25 -0.035 -15.984 1 97.56 133 ALA A N 1
ATOM 989 C CA . ALA A 1 133 ? -5.992 0.545 -15.523 1 97.56 133 ALA A CA 1
ATOM 990 C C . ALA A 1 133 ? -4.996 0.686 -16.672 1 97.56 133 ALA A C 1
ATOM 992 O O . ALA A 1 133 ? -4.238 1.658 -16.734 1 97.56 133 ALA A O 1
ATOM 993 N N . HIS A 1 134 ? -4.961 -0.34 -17.609 1 97.56 134 HIS A N 1
ATOM 994 C CA . HIS A 1 134 ? -3.832 -0.396 -18.516 1 97.56 134 HIS A CA 1
ATOM 995 C C . HIS A 1 134 ? -4.305 -0.515 -19.969 1 97.56 134 HIS A C 1
ATOM 997 O O . HIS A 1 134 ? -3.496 -0.452 -20.891 1 97.56 134 HIS A O 1
ATOM 1003 N N . GLY A 1 135 ? -5.52 -0.757 -20.188 1 97.06 135 GLY A N 1
ATOM 1004 C CA . GLY A 1 135 ? -6.062 -0.833 -21.531 1 97.06 135 GLY A CA 1
ATOM 1005 C C . GLY A 1 135 ? -5.938 -2.213 -22.141 1 97.06 135 GLY A C 1
ATOM 1006 O O . GLY A 1 135 ? -6.465 -2.463 -23.234 1 97.06 135 GLY A O 1
ATOM 1007 N N . THR A 1 136 ? -5.277 -3.184 -21.5 1 95.56 136 THR A N 1
ATOM 1008 C CA . THR A 1 136 ? -5.137 -4.547 -22 1 95.56 136 THR A CA 1
ATOM 1009 C C . THR A 1 136 ? -6.223 -5.449 -21.422 1 95.56 136 THR A C 1
ATOM 1011 O O . THR A 1 136 ? -6.75 -5.18 -20.344 1 95.56 136 THR A O 1
ATOM 1014 N N . GLU A 1 137 ? -6.52 -6.5 -22.109 1 93.06 137 GLU A N 1
ATOM 1015 C CA . GLU A 1 137 ? -7.609 -7.379 -21.688 1 93.06 137 GLU A CA 1
ATOM 1016 C C . GLU A 1 137 ? -7.23 -8.18 -20.453 1 93.06 137 GLU A C 1
ATOM 1018 O O . GLU A 1 137 ? -8.07 -8.43 -19.578 1 93.06 137 GLU A O 1
ATOM 1023 N N . THR A 1 138 ? -6.027 -8.695 -20.469 1 91.5 138 THR A N 1
ATOM 1024 C CA . THR A 1 138 ? -5.574 -9.469 -19.328 1 91.5 138 THR A CA 1
ATOM 1025 C C . THR A 1 138 ? -4.246 -8.93 -18.797 1 91.5 138 THR A C 1
ATOM 1027 O O . THR A 1 138 ? -3.584 -8.141 -19.469 1 91.5 138 THR A O 1
ATOM 1030 N N . TYR A 1 139 ? -3.939 -9.305 -17.547 1 92.94 139 TYR A N 1
ATOM 1031 C CA . TYR A 1 139 ? -2.648 -8.961 -16.953 1 92.94 139 TYR A CA 1
ATOM 1032 C C . TYR A 1 139 ? -1.505 -9.539 -17.781 1 92.94 139 TYR A C 1
ATOM 1034 O O . TYR A 1 139 ? -0.451 -8.914 -17.922 1 92.94 139 TYR A O 1
ATOM 1042 N N . PHE A 1 140 ? -1.681 -10.641 -18.281 1 86.69 140 PHE A N 1
ATOM 1043 C CA . PHE A 1 140 ? -0.638 -11.305 -19.062 1 86.69 140 PHE A CA 1
ATOM 1044 C C . PHE A 1 140 ? -0.418 -10.594 -20.391 1 86.69 140 PHE A C 1
ATOM 1046 O O . PHE A 1 140 ? 0.703 -10.555 -20.906 1 86.69 140 PHE A O 1
ATOM 1053 N N . ASP A 1 141 ? -1.492 -10.062 -21.047 1 90.44 141 ASP A N 1
ATOM 1054 C CA . ASP A 1 141 ? -1.33 -9.188 -22.203 1 90.44 141 ASP A CA 1
ATOM 1055 C C . ASP A 1 141 ? -0.469 -7.973 -21.859 1 90.44 141 ASP A C 1
ATOM 1057 O O . ASP A 1 141 ? 0.369 -7.551 -22.656 1 90.44 141 ASP A O 1
ATOM 1061 N N . TYR A 1 142 ? -0.748 -7.449 -20.703 1 94.81 142 TYR A N 1
ATOM 1062 C CA . TYR A 1 142 ? 0.036 -6.309 -20.234 1 94.81 142 TYR A CA 1
ATOM 1063 C C . TYR A 1 142 ? 1.512 -6.676 -20.125 1 94.81 142 TYR A C 1
ATOM 1065 O O . TYR A 1 142 ? 2.379 -5.918 -20.562 1 94.81 142 TYR A O 1
ATOM 1073 N N . LEU A 1 143 ? 1.801 -7.816 -19.484 1 90.69 143 LEU A N 1
ATOM 1074 C CA . LEU A 1 143 ? 3.184 -8.25 -19.312 1 90.69 143 LEU A CA 1
ATOM 1075 C C . LEU A 1 143 ? 3.854 -8.445 -20.672 1 90.69 143 LEU A C 1
ATOM 1077 O O . LEU A 1 143 ? 5.039 -8.156 -20.828 1 90.69 143 LEU A O 1
ATOM 1081 N N . ALA A 1 144 ? 3.113 -8.938 -21.641 1 87.5 144 ALA A N 1
ATOM 1082 C CA . ALA A 1 144 ? 3.648 -9.148 -22.984 1 87.5 144 ALA A CA 1
ATOM 1083 C C . ALA A 1 144 ? 4.082 -7.832 -23.609 1 87.5 144 ALA A C 1
ATOM 1085 O O . ALA A 1 144 ? 4.988 -7.805 -24.453 1 87.5 144 ALA A O 1
ATOM 1086 N N . GLU A 1 145 ? 3.467 -6.734 -23.219 1 93.12 145 GLU A N 1
ATOM 1087 C CA . GLU A 1 145 ? 3.785 -5.41 -23.75 1 93.12 145 GLU A CA 1
ATOM 1088 C C . GLU A 1 145 ? 4.809 -4.695 -22.875 1 93.12 145 GLU A C 1
ATOM 1090 O O . GLU A 1 145 ? 5.305 -3.627 -23.234 1 93.12 145 GLU A O 1
ATOM 1095 N N . ASN A 1 146 ? 5.062 -5.27 -21.734 1 93.88 146 ASN A N 1
ATOM 1096 C CA . ASN A 1 146 ? 5.996 -4.703 -20.766 1 93.88 146 ASN A CA 1
ATOM 1097 C C . ASN A 1 146 ? 7.012 -5.738 -20.297 1 93.88 146 ASN A C 1
ATOM 1099 O O . ASN A 1 146 ? 6.949 -6.199 -19.156 1 93.88 146 ASN A O 1
ATOM 1103 N N . LEU A 1 147 ? 8.016 -5.969 -20.984 1 87.12 147 LEU A N 1
ATOM 1104 C CA . LEU A 1 147 ? 8.883 -7.133 -20.859 1 87.12 147 LEU A CA 1
ATOM 1105 C C . LEU A 1 147 ? 9.75 -7.031 -19.609 1 87.12 147 LEU A C 1
ATOM 1107 O O . LEU A 1 147 ? 10.094 -8.047 -19.016 1 87.12 147 LEU A O 1
ATOM 1111 N N . GLU A 1 148 ? 10.164 -5.793 -19.25 1 89.81 148 GLU A N 1
ATOM 1112 C CA . GLU A 1 148 ? 10.914 -5.664 -18 1 89.81 148 GLU A CA 1
ATOM 1113 C C . GLU A 1 148 ? 10.094 -6.172 -16.812 1 89.81 148 GLU A C 1
ATOM 1115 O O . GLU A 1 148 ? 10.602 -6.926 -15.984 1 89.81 148 GLU A O 1
ATOM 1120 N N . GLN A 1 149 ? 8.859 -5.754 -16.781 1 91.88 149 GLN A N 1
ATOM 1121 C CA . GLN A 1 149 ? 7.98 -6.215 -15.703 1 91.88 149 GLN A CA 1
ATOM 1122 C C . GLN A 1 149 ? 7.695 -7.707 -15.828 1 91.88 149 GLN A C 1
ATOM 1124 O O . GLN A 1 149 ? 7.57 -8.406 -14.828 1 91.88 149 GLN A O 1
ATOM 1129 N N . ALA A 1 150 ? 7.602 -8.18 -17.047 1 85.81 150 ALA A N 1
ATOM 1130 C CA . ALA A 1 150 ? 7.445 -9.617 -17.281 1 85.81 150 ALA A CA 1
ATOM 1131 C C . ALA A 1 150 ? 8.617 -10.398 -16.688 1 85.81 150 ALA A C 1
ATOM 1133 O O . ALA A 1 150 ? 8.43 -11.477 -16.125 1 85.81 150 ALA A O 1
ATOM 1134 N N . GLY A 1 151 ? 9.805 -9.875 -16.891 1 83.69 151 GLY A N 1
ATOM 1135 C CA . GLY A 1 151 ? 10.984 -10.5 -16.312 1 83.69 151 GLY A CA 1
ATOM 1136 C C . GLY A 1 151 ? 10.938 -10.594 -14.805 1 83.69 151 GLY A C 1
ATOM 1137 O O . GLY A 1 151 ? 11.273 -11.633 -14.227 1 83.69 151 GLY A O 1
ATOM 1138 N N . HIS A 1 152 ? 10.531 -9.492 -14.148 1 88.88 152 HIS A N 1
ATOM 1139 C CA . HIS A 1 152 ? 10.398 -9.492 -12.695 1 88.88 152 HIS A CA 1
ATOM 1140 C C . HIS A 1 152 ? 9.352 -10.5 -12.242 1 88.88 152 HIS A C 1
ATOM 1142 O O . HIS A 1 152 ? 9.547 -11.188 -11.234 1 88.88 152 HIS A O 1
ATOM 1148 N N . PHE A 1 153 ? 8.266 -10.547 -12.945 1 87.06 153 PHE A N 1
ATOM 1149 C CA . PHE A 1 153 ? 7.199 -11.477 -12.609 1 87.06 153 PHE A CA 1
ATOM 1150 C C . PHE A 1 153 ? 7.684 -12.922 -12.711 1 87.06 153 PHE A C 1
ATOM 1152 O O . PHE A 1 153 ? 7.418 -13.734 -11.828 1 87.06 153 PHE A O 1
ATOM 1159 N N . THR A 1 154 ? 8.328 -13.141 -13.727 1 77.5 154 THR A N 1
ATOM 1160 C CA . THR A 1 154 ? 8.883 -14.477 -13.93 1 77.5 154 THR A CA 1
ATOM 1161 C C . THR A 1 154 ? 9.836 -14.844 -12.797 1 77.5 154 THR A C 1
ATOM 1163 O O . THR A 1 154 ? 9.805 -15.969 -12.289 1 77.5 154 THR A O 1
ATOM 1166 N N . GLU A 1 155 ? 10.672 -13.938 -12.438 1 78.62 155 GLU A N 1
ATOM 1167 C CA . GLU A 1 155 ? 11.578 -14.156 -11.32 1 78.62 155 GLU A CA 1
ATOM 1168 C C . GLU A 1 155 ? 10.812 -14.43 -10.031 1 78.62 155 GLU A C 1
ATOM 1170 O O . GLU A 1 155 ? 11.18 -15.32 -9.258 1 78.62 155 GLU A O 1
ATOM 1175 N N . ALA A 1 156 ? 9.852 -13.648 -9.812 1 83.38 156 ALA A N 1
ATOM 1176 C CA . ALA A 1 156 ? 9.023 -13.789 -8.617 1 83.38 156 ALA A CA 1
ATOM 1177 C C . ALA A 1 156 ? 8.398 -15.18 -8.547 1 83.38 156 ALA A C 1
ATOM 1179 O O . ALA A 1 156 ? 8.469 -15.836 -7.504 1 83.38 156 ALA A O 1
ATOM 1180 N N . MET A 1 157 ? 7.781 -15.547 -9.617 1 77.31 157 MET A N 1
ATOM 1181 C CA . MET A 1 157 ? 7.094 -16.828 -9.648 1 77.31 157 MET A CA 1
ATOM 1182 C C . MET A 1 157 ? 8.078 -17.984 -9.5 1 77.31 157 MET A C 1
ATOM 1184 O O . MET A 1 157 ? 7.785 -18.984 -8.844 1 77.31 157 MET A O 1
ATOM 1188 N N . SER A 1 158 ? 9.234 -17.797 -10.133 1 74.5 158 SER A N 1
ATOM 1189 C CA . SER A 1 158 ? 10.266 -18.812 -10.047 1 74.5 158 SER A CA 1
ATOM 1190 C C . SER A 1 158 ? 10.727 -19.016 -8.609 1 74.5 158 SER A C 1
ATOM 1192 O O . SER A 1 158 ? 10.852 -20.156 -8.148 1 74.5 158 SER A O 1
ATOM 1194 N N . ASN A 1 159 ? 10.977 -17.953 -7.922 1 74.06 159 ASN A N 1
ATOM 1195 C CA . ASN A 1 159 ? 11.453 -18.047 -6.547 1 74.06 159 ASN A CA 1
ATOM 1196 C C . ASN A 1 159 ? 10.375 -18.594 -5.617 1 74.06 159 ASN A C 1
ATOM 1198 O O . ASN A 1 159 ? 10.672 -19.406 -4.734 1 74.06 159 ASN A O 1
ATOM 1202 N N . LEU A 1 160 ? 9.18 -18.109 -5.805 1 72.06 160 LEU A N 1
ATOM 1203 C CA . LEU A 1 160 ? 8.078 -18.625 -5.008 1 72.06 160 LEU A CA 1
ATOM 1204 C C . LEU A 1 160 ? 7.863 -20.109 -5.27 1 72.06 160 LEU A C 1
ATOM 1206 O O . LEU A 1 160 ? 7.566 -20.875 -4.348 1 72.06 160 LEU A O 1
ATOM 1210 N N . SER A 1 161 ? 8.102 -20.484 -6.43 1 74.94 161 SER A N 1
ATOM 1211 C CA . SER A 1 161 ? 7.809 -21.828 -6.887 1 74.94 161 SER A CA 1
ATOM 1212 C C . SER A 1 161 ? 8.906 -22.812 -6.465 1 74.94 161 SER A C 1
ATOM 1214 O O . SER A 1 161 ? 8.641 -24 -6.254 1 74.94 161 SER A O 1
ATOM 1216 N N . ALA A 1 162 ? 10.086 -22.25 -6.34 1 77.06 162 ALA A N 1
ATOM 1217 C CA . ALA A 1 162 ? 11.211 -23.156 -6.102 1 77.06 162 ALA A CA 1
ATOM 1218 C C . ALA A 1 162 ? 11.023 -23.953 -4.812 1 77.06 162 ALA A C 1
ATOM 1220 O O . ALA A 1 162 ? 11.125 -25.172 -4.809 1 77.06 162 ALA A O 1
ATOM 1221 N N . ALA A 1 163 ? 10.727 -23.25 -3.752 1 72.81 163 ALA A N 1
ATOM 1222 C CA . ALA A 1 163 ? 10.523 -23.953 -2.49 1 72.81 163 ALA A CA 1
ATOM 1223 C C . ALA A 1 163 ? 9.297 -24.859 -2.564 1 72.81 163 ALA A C 1
ATOM 1225 O O . ALA A 1 163 ? 9.32 -26 -2.09 1 72.81 163 ALA A O 1
ATOM 1226 N N . ALA A 1 164 ? 8.305 -24.391 -3.133 1 79.06 164 ALA A N 1
ATOM 1227 C CA . ALA A 1 164 ? 7.07 -25.156 -3.275 1 79.06 164 ALA A CA 1
ATOM 1228 C C . ALA A 1 164 ? 7.277 -26.375 -4.176 1 79.06 164 ALA A C 1
ATOM 1230 O O . ALA A 1 164 ? 6.703 -27.438 -3.934 1 79.06 164 ALA A O 1
ATOM 1231 N N . ALA A 1 165 ? 8.094 -26.234 -5.188 1 87.88 165 ALA A N 1
ATOM 1232 C CA . ALA A 1 165 ? 8.336 -27.297 -6.16 1 87.88 165 ALA A CA 1
ATOM 1233 C C . ALA A 1 165 ? 8.992 -28.5 -5.496 1 87.88 165 ALA A C 1
ATOM 1235 O O . ALA A 1 165 ? 8.617 -29.641 -5.766 1 87.88 165 ALA A O 1
ATOM 1236 N N . VAL A 1 166 ? 9.875 -28.203 -4.629 1 87.12 166 VAL A N 1
ATOM 1237 C CA . VAL A 1 166 ? 10.562 -29.281 -3.928 1 87.12 166 VAL A CA 1
ATOM 1238 C C . VAL A 1 166 ? 9.578 -30.031 -3.027 1 87.12 166 VAL A C 1
ATOM 1240 O O . VAL A 1 166 ? 9.57 -31.266 -2.992 1 87.12 166 VAL A O 1
ATOM 1243 N N . GLU A 1 167 ? 8.766 -29.281 -2.375 1 88.19 167 GLU A N 1
ATOM 1244 C CA . GLU A 1 167 ? 7.789 -29.891 -1.477 1 88.19 167 GLU A CA 1
ATOM 1245 C C . GLU A 1 167 ? 6.758 -30.703 -2.252 1 88.19 167 GLU A C 1
ATOM 1247 O O . GLU A 1 167 ? 6.352 -31.781 -1.814 1 88.19 167 GLU A O 1
ATOM 1252 N N . VAL A 1 168 ? 6.348 -30.234 -3.346 1 92.75 168 VAL A N 1
ATOM 1253 C CA . VAL A 1 168 ? 5.375 -30.922 -4.176 1 92.75 168 VAL A CA 1
ATOM 1254 C C . VAL A 1 168 ? 5.98 -32.219 -4.695 1 92.75 168 VAL A C 1
ATOM 1256 O O . VAL A 1 168 ? 5.305 -33.25 -4.73 1 92.75 168 VAL A O 1
ATOM 1259 N N . ALA A 1 169 ? 7.254 -32.219 -5.098 1 93.75 169 ALA A N 1
ATOM 1260 C CA . ALA A 1 169 ? 7.938 -33.375 -5.641 1 93.75 169 ALA A CA 1
ATOM 1261 C C . ALA A 1 169 ? 8.055 -34.469 -4.594 1 93.75 169 ALA A C 1
ATOM 1263 O O . ALA A 1 169 ? 8.133 -35.656 -4.934 1 93.75 169 ALA A O 1
ATOM 1264 N N . GLU A 1 170 ? 8 -34.031 -3.371 1 91.94 170 GLU A N 1
ATOM 1265 C CA . GLU A 1 170 ? 8.078 -35 -2.281 1 91.94 170 GLU A CA 1
ATOM 1266 C C . GLU A 1 170 ? 6.738 -35.688 -2.066 1 91.94 170 GLU A C 1
ATOM 1268 O O . GLU A 1 170 ? 6.688 -36.812 -1.58 1 91.94 170 GLU A O 1
ATOM 1273 N N . VAL A 1 171 ? 5.738 -35.031 -2.439 1 92.75 171 VAL A N 1
ATOM 1274 C CA . VAL A 1 171 ? 4.398 -35.531 -2.117 1 92.75 171 VAL A CA 1
ATOM 1275 C C . VAL A 1 171 ? 3.785 -36.219 -3.338 1 92.75 171 VAL A C 1
ATOM 1277 O O . VAL A 1 171 ? 3.107 -37.219 -3.211 1 92.75 171 VAL A O 1
ATOM 1280 N N . LEU A 1 172 ? 3.969 -35.719 -4.512 1 95.69 172 LEU A N 1
ATOM 1281 C CA . LEU A 1 172 ? 3.342 -36.188 -5.738 1 95.69 172 LEU A CA 1
ATOM 1282 C C . LEU A 1 172 ? 4.082 -37.406 -6.281 1 95.69 172 LEU A C 1
ATOM 1284 O O . LEU A 1 172 ? 5.25 -37.312 -6.664 1 95.69 172 LEU A O 1
ATOM 1288 N N . ASP A 1 173 ? 3.447 -38.469 -6.305 1 95.5 173 ASP A N 1
ATOM 1289 C CA . ASP A 1 173 ? 4.035 -39.719 -6.793 1 95.5 173 ASP A CA 1
ATOM 1290 C C . ASP A 1 173 ? 4.078 -39.75 -8.32 1 95.5 173 ASP A C 1
ATOM 1292 O O . ASP A 1 173 ? 3.033 -39.719 -8.977 1 95.5 173 ASP A O 1
ATOM 1296 N N . THR A 1 174 ? 5.266 -39.875 -8.867 1 97.44 174 THR A N 1
ATOM 1297 C CA . THR A 1 174 ? 5.387 -39.906 -10.32 1 97.44 174 THR A CA 1
ATOM 1298 C C . THR A 1 174 ? 5.938 -41.219 -10.797 1 97.44 174 THR A C 1
ATOM 1300 O O . THR A 1 174 ? 6.367 -41.344 -11.945 1 97.44 174 THR A O 1
ATOM 1303 N N . ARG A 1 175 ? 5.977 -42.156 -9.914 1 95.56 175 ARG A N 1
ATOM 1304 C CA . ARG A 1 175 ? 6.383 -43.5 -10.336 1 95.56 175 ARG A CA 1
ATOM 1305 C C . ARG A 1 175 ? 5.449 -44.031 -11.406 1 95.56 175 ARG A C 1
ATOM 1307 O O . ARG A 1 175 ? 4.227 -43.938 -11.281 1 95.56 175 ARG A O 1
ATOM 1314 N N . GLY A 1 176 ? 6.043 -44.531 -12.43 1 93.94 176 GLY A N 1
ATOM 1315 C CA . GLY A 1 176 ? 5.262 -45.125 -13.508 1 93.94 176 GLY A CA 1
ATOM 1316 C C . GLY A 1 176 ? 4.746 -44.094 -14.5 1 93.94 176 GLY A C 1
ATOM 1317 O O . GLY A 1 176 ? 4.137 -44.438 -15.508 1 93.94 176 GLY A O 1
ATOM 1318 N N . VAL A 1 177 ? 4.938 -42.812 -14.273 1 97.5 177 VAL A N 1
ATOM 1319 C CA . VAL A 1 177 ? 4.566 -41.75 -15.203 1 97.5 177 VAL A CA 1
ATOM 1320 C C . VAL A 1 177 ? 5.648 -41.594 -16.266 1 97.5 177 VAL A C 1
ATOM 1322 O O . VAL A 1 177 ? 6.828 -41.469 -15.953 1 97.5 177 VAL A O 1
ATOM 1325 N N . ASP A 1 178 ? 5.262 -41.656 -17.484 1 97.5 178 ASP A N 1
ATOM 1326 C CA . ASP A 1 178 ? 6.223 -41.531 -18.578 1 97.5 178 ASP A CA 1
ATOM 1327 C C . ASP A 1 178 ? 6.508 -40.062 -18.906 1 97.5 178 ASP A C 1
ATOM 1329 O O . ASP A 1 178 ? 7.664 -39.688 -19.109 1 97.5 178 ASP A O 1
ATOM 1333 N N . TYR A 1 179 ? 5.461 -39.25 -19.031 1 98.5 179 TYR A N 1
ATOM 1334 C CA . TYR A 1 179 ? 5.602 -37.844 -19.453 1 98.5 179 TYR A CA 1
ATOM 1335 C C . TYR A 1 179 ? 4.691 -36.938 -18.625 1 98.5 179 TYR A C 1
ATOM 1337 O O . TYR A 1 179 ? 3.473 -37.156 -18.594 1 98.5 179 TYR A O 1
ATOM 1345 N N . ALA A 1 180 ? 5.305 -36 -17.922 1 98.75 180 ALA A N 1
ATOM 1346 C CA . ALA A 1 180 ? 4.586 -34.969 -17.156 1 98.75 180 ALA A CA 1
ATOM 1347 C C . ALA A 1 180 ? 4.676 -33.625 -17.859 1 98.75 180 ALA A C 1
ATOM 1349 O O . ALA A 1 180 ? 5.766 -33.188 -18.234 1 98.75 180 ALA A O 1
ATOM 1350 N N . LEU A 1 181 ? 3.574 -32.969 -18.062 1 98.75 181 LEU A N 1
ATOM 1351 C CA . LEU A 1 181 ? 3.518 -31.672 -18.703 1 98.75 181 LEU A CA 1
ATOM 1352 C C . LEU A 1 181 ? 2.957 -30.625 -17.734 1 98.75 181 LEU A C 1
ATOM 1354 O O . LEU A 1 181 ? 1.834 -30.766 -17.25 1 98.75 181 LEU A O 1
ATOM 1358 N N . ASP A 1 182 ? 3.781 -29.594 -17.453 1 97.81 182 ASP A N 1
ATOM 1359 C CA . ASP A 1 182 ? 3.344 -28.453 -16.641 1 97.81 182 ASP A CA 1
ATOM 1360 C C . ASP A 1 182 ? 2.688 -27.391 -17.516 1 97.81 182 ASP A C 1
ATOM 1362 O O . ASP A 1 182 ? 3.367 -26.688 -18.266 1 97.81 182 ASP A O 1
ATOM 1366 N N . VAL A 1 183 ? 1.369 -27.297 -17.406 1 97.56 183 VAL A N 1
ATOM 1367 C CA . VAL A 1 183 ? 0.579 -26.391 -18.219 1 97.56 183 VAL A CA 1
ATOM 1368 C C . VAL A 1 183 ? 0.583 -25 -17.594 1 97.56 183 VAL A C 1
ATOM 1370 O O . VAL A 1 183 ? 0.175 -24.828 -16.438 1 97.56 183 VAL A O 1
ATOM 1373 N N . GLY A 1 184 ? 0.995 -24 -18.406 1 92.62 184 GLY A N 1
ATOM 1374 C CA . GLY A 1 184 ? 1.255 -22.688 -17.828 1 92.62 184 GLY A CA 1
ATOM 1375 C C . GLY A 1 184 ? 2.443 -22.672 -16.891 1 92.62 184 GLY A C 1
ATOM 1376 O O . GLY A 1 184 ? 2.424 -21.984 -15.867 1 92.62 184 GLY A O 1
ATOM 1377 N N . GLY A 1 185 ? 3.473 -23.391 -17.172 1 90.62 185 GLY A N 1
ATOM 1378 C CA . GLY A 1 185 ? 4.5 -23.734 -16.203 1 90.62 185 GLY A CA 1
ATOM 1379 C C . GLY A 1 185 ? 5.66 -22.75 -16.203 1 90.62 185 GLY A C 1
ATOM 1380 O O . GLY A 1 185 ? 6.59 -22.891 -15.398 1 90.62 185 GLY A O 1
ATOM 1381 N N . ALA A 1 186 ? 5.676 -21.781 -17.078 1 87.56 186 ALA A N 1
ATOM 1382 C CA . ALA A 1 186 ? 6.703 -20.734 -17.156 1 87.56 186 ALA A CA 1
ATOM 1383 C C . ALA A 1 186 ? 8.086 -21.359 -17.344 1 87.56 186 ALA A C 1
ATOM 1385 O O . ALA A 1 186 ? 8.328 -22.078 -18.312 1 87.56 186 ALA A O 1
ATOM 1386 N N . ASN A 1 187 ? 8.977 -21.25 -16.391 1 86 187 ASN A N 1
ATOM 1387 C CA . ASN A 1 187 ? 10.328 -21.766 -16.547 1 86 187 ASN A CA 1
ATOM 1388 C C . ASN A 1 187 ? 10.422 -23.25 -16.188 1 86 187 ASN A C 1
ATOM 1390 O O . ASN A 1 187 ? 11.516 -23.828 -16.188 1 86 187 ASN A O 1
ATOM 1394 N N . GLY A 1 188 ? 9.359 -23.812 -15.789 1 91.06 188 GLY A N 1
ATOM 1395 C CA . GLY A 1 188 ? 9.266 -25.25 -15.57 1 91.06 188 GLY A CA 1
ATOM 1396 C C . GLY A 1 188 ? 9.812 -25.688 -14.227 1 91.06 188 GLY A C 1
ATOM 1397 O O . GLY A 1 188 ? 10.18 -26.844 -14.047 1 91.06 188 GLY A O 1
ATOM 1398 N N . GLU A 1 189 ? 9.844 -24.766 -13.281 1 89.56 189 GLU A N 1
ATOM 1399 C CA . GLU A 1 189 ? 10.445 -25.094 -11.992 1 89.56 189 GLU A CA 1
ATOM 1400 C C . GLU A 1 189 ? 9.797 -26.328 -11.375 1 89.56 189 GLU A C 1
ATOM 1402 O O . GLU A 1 189 ? 10.492 -27.203 -10.844 1 89.56 189 GLU A O 1
ATOM 1407 N N . LEU A 1 190 ? 8.523 -26.422 -11.445 1 93.12 190 LEU A N 1
ATOM 1408 C CA . LEU A 1 190 ? 7.816 -27.531 -10.828 1 93.12 190 LEU A CA 1
ATOM 1409 C C . LEU A 1 190 ? 8.156 -28.844 -11.539 1 93.12 190 LEU A C 1
ATOM 1411 O O . LEU A 1 190 ? 8.562 -29.812 -10.898 1 93.12 190 LEU A O 1
ATOM 1415 N N . VAL A 1 191 ? 8.008 -28.891 -12.844 1 96.69 191 VAL A N 1
ATOM 1416 C CA . VAL A 1 191 ? 8.211 -30.141 -13.57 1 96.69 191 VAL A CA 1
ATOM 1417 C C . VAL A 1 191 ? 9.68 -30.531 -13.516 1 96.69 191 VAL A C 1
ATOM 1419 O O . VAL A 1 191 ? 10.008 -31.719 -13.453 1 96.69 191 VAL A O 1
ATOM 1422 N N . ARG A 1 192 ? 10.547 -29.531 -13.5 1 96 192 ARG A N 1
ATOM 1423 C CA . ARG A 1 192 ? 11.969 -29.844 -13.367 1 96 192 ARG A CA 1
ATOM 1424 C C . ARG A 1 192 ? 12.266 -30.453 -12 1 96 192 ARG A C 1
ATOM 1426 O O . ARG A 1 192 ? 13.094 -31.359 -11.883 1 96 192 ARG A O 1
ATOM 1433 N N . ALA A 1 193 ? 11.648 -30 -10.953 1 94.5 193 ALA A N 1
ATOM 1434 C CA . ALA A 1 193 ? 11.805 -30.594 -9.625 1 94.5 193 ALA A CA 1
ATOM 1435 C C . ALA A 1 193 ? 11.312 -32.031 -9.609 1 94.5 193 ALA A C 1
ATOM 1437 O O . ALA A 1 193 ? 11.93 -32.906 -8.992 1 94.5 193 ALA A O 1
ATOM 1438 N N . LEU A 1 194 ? 10.195 -32.312 -10.266 1 97.06 194 LEU A N 1
ATOM 1439 C CA . LEU A 1 194 ? 9.68 -33.688 -10.383 1 97.06 194 LEU A CA 1
ATOM 1440 C C . LEU A 1 194 ? 10.664 -34.594 -11.117 1 97.06 194 LEU A C 1
ATOM 1442 O O . LEU A 1 194 ? 10.883 -35.719 -10.719 1 97.06 194 LEU A O 1
ATOM 1446 N N . MET A 1 195 ? 11.234 -34.062 -12.141 1 97.5 195 MET A N 1
ATOM 1447 C CA . MET A 1 195 ? 12.195 -34.781 -12.945 1 97.5 195 MET A CA 1
ATOM 1448 C C . MET A 1 195 ? 13.453 -35.094 -12.141 1 97.5 195 MET A C 1
ATOM 1450 O O . MET A 1 195 ? 14.047 -36.188 -12.281 1 97.5 195 MET A O 1
ATOM 1454 N N . ARG A 1 196 ? 13.875 -34.125 -11.328 1 95.5 196 ARG A N 1
ATOM 1455 C CA . ARG A 1 196 ? 15.031 -34.375 -10.477 1 95.5 196 ARG A CA 1
ATOM 1456 C C . ARG A 1 196 ? 14.75 -35.469 -9.453 1 95.5 196 ARG A C 1
ATOM 1458 O O . ARG A 1 196 ? 15.633 -36.25 -9.117 1 95.5 196 ARG A O 1
ATOM 1465 N N . ALA A 1 197 ? 13.594 -35.531 -8.992 1 95.12 197 ALA A N 1
ATOM 1466 C CA . ALA A 1 197 ? 13.195 -36.531 -7.996 1 95.12 197 ALA A CA 1
ATOM 1467 C C . ALA A 1 197 ? 12.992 -37.906 -8.633 1 95.12 197 ALA A C 1
ATOM 1469 O O . ALA A 1 197 ? 13.133 -38.938 -7.961 1 95.12 197 ALA A O 1
ATOM 1470 N N . ASN A 1 198 ? 12.648 -37.938 -9.898 1 97 198 ASN A N 1
ATOM 1471 C CA . ASN A 1 198 ? 12.406 -39.188 -10.656 1 97 198 ASN A CA 1
ATOM 1472 C C . ASN A 1 198 ? 13.227 -39.219 -11.938 1 97 198 ASN A C 1
ATOM 1474 O O . ASN A 1 198 ? 12.766 -38.75 -12.984 1 97 198 ASN A O 1
ATOM 1478 N N . PRO A 1 199 ? 14.344 -39.844 -11.906 1 95.62 199 PRO A N 1
ATOM 1479 C CA . PRO A 1 199 ? 15.266 -39.844 -13.047 1 95.62 199 PRO A CA 1
ATOM 1480 C C . PRO A 1 199 ? 14.664 -40.438 -14.305 1 95.62 199 PRO A C 1
ATOM 1482 O O . PRO A 1 199 ? 15.172 -40.219 -15.406 1 95.62 199 PRO A O 1
ATOM 1485 N N . GLU A 1 200 ? 13.625 -41.125 -14.188 1 96.81 200 GLU A N 1
ATOM 1486 C CA . GLU A 1 200 ? 13.016 -41.781 -15.344 1 96.81 200 GLU A CA 1
ATOM 1487 C C . GLU A 1 200 ? 11.93 -40.906 -15.961 1 96.81 200 GLU A C 1
ATOM 1489 O O . GLU A 1 200 ? 11.484 -41.188 -17.078 1 96.81 200 GLU A O 1
ATOM 1494 N N . LEU A 1 201 ? 11.547 -39.906 -15.281 1 98.12 201 LEU A N 1
ATOM 1495 C CA . LEU A 1 201 ? 10.445 -39.062 -15.719 1 98.12 201 LEU A CA 1
ATOM 1496 C C . LEU A 1 201 ? 10.891 -38.125 -16.828 1 98.12 201 LEU A C 1
ATOM 1498 O O . LEU A 1 201 ? 11.898 -37.438 -16.703 1 98.12 201 LEU A O 1
ATOM 1502 N N . ARG A 1 202 ? 10.18 -38.25 -17.969 1 98.44 202 ARG A N 1
ATOM 1503 C CA . ARG A 1 202 ? 10.273 -37.156 -18.938 1 98.44 202 ARG A CA 1
ATOM 1504 C C . ARG A 1 202 ? 9.289 -36.062 -18.594 1 98.44 202 ARG A C 1
ATOM 1506 O O . ARG A 1 202 ? 8.188 -36.312 -18.109 1 98.44 202 ARG A O 1
ATOM 1513 N N . GLY A 1 203 ? 9.75 -34.844 -18.844 1 98.12 203 GLY A N 1
ATOM 1514 C CA . GLY A 1 203 ? 8.898 -33.719 -18.469 1 98.12 203 GLY A CA 1
ATOM 1515 C C . GLY A 1 203 ? 8.953 -32.562 -19.453 1 98.12 203 GLY A C 1
ATOM 1516 O O . GLY A 1 203 ? 9.789 -32.562 -20.359 1 98.12 203 GLY A O 1
ATOM 1517 N N . GLY A 1 204 ? 8.023 -31.672 -19.375 1 97.75 204 GLY A N 1
ATOM 1518 C CA . GLY A 1 204 ? 8 -30.484 -20.219 1 97.75 204 GLY A CA 1
ATOM 1519 C C . GLY A 1 204 ? 7.105 -29.391 -19.688 1 97.75 204 GLY A C 1
ATOM 1520 O O . GLY A 1 204 ? 6.449 -29.562 -18.656 1 97.75 204 GLY A O 1
ATOM 1521 N N . VAL A 1 205 ? 7.184 -28.234 -20.391 1 96.94 205 VAL A N 1
ATOM 1522 C CA . VAL A 1 205 ? 6.344 -27.078 -20.094 1 96.94 205 VAL A CA 1
ATOM 1523 C C . VAL A 1 205 ? 5.543 -26.703 -21.344 1 96.94 205 VAL A C 1
ATOM 1525 O O . VAL A 1 205 ? 6.035 -26.812 -22.469 1 96.94 205 VAL A O 1
ATOM 1528 N N . PHE A 1 206 ? 4.312 -26.453 -21.141 1 96.94 206 PHE A N 1
ATOM 1529 C CA . PHE A 1 206 ? 3.449 -25.844 -22.141 1 96.94 206 PHE A CA 1
ATOM 1530 C C . PHE A 1 206 ? 2.99 -24.453 -21.688 1 96.94 206 PHE A C 1
ATOM 1532 O O . PHE A 1 206 ? 2.312 -24.328 -20.656 1 96.94 206 PHE A O 1
ATOM 1539 N N . ASP A 1 207 ? 3.365 -23.406 -22.344 1 92.94 207 ASP A N 1
ATOM 1540 C CA . ASP A 1 207 ? 3.049 -22.031 -22 1 92.94 207 ASP A CA 1
ATOM 1541 C C . ASP A 1 207 ? 3 -21.156 -23.25 1 92.94 207 ASP A C 1
ATOM 1543 O O . ASP A 1 207 ? 3.129 -21.656 -24.375 1 92.94 207 ASP A O 1
ATOM 1547 N N . LEU A 1 208 ? 2.73 -19.922 -23.109 1 87.19 208 LEU A N 1
ATOM 1548 C CA . LEU A 1 208 ? 2.729 -19 -24.25 1 87.19 208 LEU A CA 1
ATOM 1549 C C . LEU A 1 208 ? 4.078 -19.016 -24.953 1 87.19 208 LEU A C 1
ATOM 1551 O O . LEU A 1 208 ? 5.117 -19.203 -24.312 1 87.19 208 LEU A O 1
ATOM 1555 N N . PRO A 1 209 ? 4.129 -18.75 -26.266 1 87.06 209 PRO A N 1
ATOM 1556 C CA . PRO A 1 209 ? 5.348 -18.859 -27.062 1 87.06 209 PRO A CA 1
ATOM 1557 C C . PRO A 1 209 ? 6.484 -18 -26.547 1 87.06 209 PRO A C 1
ATOM 1559 O O . PRO A 1 209 ? 7.641 -18.422 -26.547 1 87.06 209 PRO A O 1
ATOM 1562 N N . HIS A 1 210 ? 6.176 -16.891 -26.078 1 79.94 210 HIS A N 1
ATOM 1563 C CA . HIS A 1 210 ? 7.219 -15.953 -25.656 1 79.94 210 HIS A CA 1
ATOM 1564 C C . HIS A 1 210 ? 7.777 -16.312 -24.281 1 79.94 210 HIS A C 1
ATOM 1566 O O . HIS A 1 210 ? 8.781 -15.75 -23.844 1 79.94 210 HIS A O 1
ATOM 1572 N N . VAL A 1 211 ? 7.234 -17.281 -23.625 1 81.56 211 VAL A N 1
ATOM 1573 C CA . VAL A 1 211 ? 7.609 -17.641 -22.25 1 81.56 211 VAL A CA 1
ATOM 1574 C C . VAL A 1 211 ? 8.492 -18.875 -22.25 1 81.56 211 VAL A C 1
ATOM 1576 O O . VAL A 1 211 ? 9.336 -19.047 -21.375 1 81.56 211 VAL A O 1
ATOM 1579 N N . VAL A 1 212 ? 8.414 -19.734 -23.219 1 88.25 212 VAL A N 1
ATOM 1580 C CA . VAL A 1 212 ? 8.945 -21.094 -23.172 1 88.25 212 VAL A CA 1
ATOM 1581 C C . VAL A 1 212 ? 10.469 -21.062 -23.312 1 88.25 212 VAL A C 1
ATOM 1583 O O . VAL A 1 212 ? 11.156 -22 -22.906 1 88.25 212 VAL A O 1
ATOM 1586 N N . ALA A 1 213 ? 11.031 -19.969 -23.891 1 86.62 213 ALA A N 1
ATOM 1587 C CA . ALA A 1 213 ? 12.477 -19.875 -24.047 1 86.62 213 ALA A CA 1
ATOM 1588 C C . ALA A 1 213 ? 13.18 -19.969 -22.688 1 86.62 213 ALA A C 1
ATOM 1590 O O . ALA A 1 213 ? 14.242 -20.578 -22.578 1 86.62 213 ALA A O 1
ATOM 1591 N N . ASP A 1 214 ? 12.609 -19.422 -21.703 1 83.69 214 ASP A N 1
ATOM 1592 C CA . ASP A 1 214 ? 13.164 -19.438 -20.359 1 83.69 214 ASP A CA 1
ATOM 1593 C C . ASP A 1 214 ? 13.188 -20.859 -19.797 1 83.69 214 ASP A C 1
ATOM 1595 O O . ASP A 1 214 ? 14.086 -21.203 -19.031 1 83.69 214 ASP A O 1
ATOM 1599 N N . ALA A 1 215 ? 12.234 -21.656 -20.172 1 89.56 215 ALA A N 1
ATOM 1600 C CA . ALA A 1 215 ? 12.148 -23.031 -19.688 1 89.56 215 ALA A CA 1
ATOM 1601 C C . ALA A 1 215 ? 13.273 -23.891 -20.266 1 89.56 215 ALA A C 1
ATOM 1603 O O . ALA A 1 215 ? 13.859 -24.703 -19.562 1 89.56 215 ALA A O 1
ATOM 1604 N N . VAL A 1 216 ? 13.523 -23.656 -21.484 1 93.19 216 VAL A N 1
ATOM 1605 C CA . VAL A 1 216 ? 14.594 -24.391 -22.141 1 93.19 216 VAL A CA 1
ATOM 1606 C C . VAL A 1 216 ? 15.93 -24.078 -21.469 1 93.19 216 VAL A C 1
ATOM 1608 O O . VAL A 1 216 ? 16.703 -24.984 -21.156 1 93.19 216 VAL A O 1
ATOM 1611 N N . GLU A 1 217 ? 16.156 -22.812 -21.312 1 90.38 217 GLU A N 1
ATOM 1612 C CA . GLU A 1 217 ? 17.391 -22.391 -20.672 1 90.38 217 GLU A CA 1
ATOM 1613 C C . GLU A 1 217 ? 17.516 -22.969 -19.266 1 90.38 217 GLU A C 1
ATOM 1615 O O . GLU A 1 217 ? 18.594 -23.406 -18.859 1 90.38 217 GLU A O 1
ATOM 1620 N N . ALA A 1 218 ? 16.5 -22.953 -18.531 1 88.19 218 ALA A N 1
ATOM 1621 C CA . ALA A 1 218 ? 16.516 -23.469 -17.156 1 88.19 218 ALA A CA 1
ATOM 1622 C C . ALA A 1 218 ? 16.766 -24.969 -17.141 1 88.19 218 ALA A C 1
ATOM 1624 O O . ALA A 1 218 ? 17.516 -25.469 -16.297 1 88.19 218 ALA A O 1
ATOM 1625 N N . ALA A 1 219 ? 16.156 -25.734 -18.047 1 94.5 219 ALA A N 1
ATOM 1626 C CA . ALA A 1 219 ? 16.344 -27.188 -18.141 1 94.5 219 ALA A CA 1
ATOM 1627 C C . ALA A 1 219 ? 17.797 -27.516 -18.469 1 94.5 219 ALA A C 1
ATOM 1629 O O . ALA A 1 219 ? 18.344 -28.5 -17.953 1 94.5 219 ALA A O 1
ATOM 1630 N N . HIS A 1 220 ? 18.328 -26.688 -19.328 1 94.88 220 HIS A N 1
ATOM 1631 C CA . HIS A 1 220 ? 19.734 -26.859 -19.688 1 94.88 220 HIS A CA 1
ATOM 1632 C C . HIS A 1 220 ? 20.641 -26.672 -18.469 1 94.88 220 HIS A C 1
ATOM 1634 O O . HIS A 1 220 ? 21.547 -27.469 -18.25 1 94.88 220 HIS A O 1
ATOM 1640 N N . ARG A 1 221 ? 20.391 -25.672 -17.75 1 91.25 221 ARG A N 1
ATOM 1641 C CA . ARG A 1 221 ? 21.188 -25.375 -16.562 1 91.25 221 ARG A CA 1
ATOM 1642 C C . ARG A 1 221 ? 21.125 -26.531 -15.562 1 91.25 221 ARG A C 1
ATOM 1644 O O . ARG A 1 221 ? 22.094 -26.812 -14.867 1 91.25 221 ARG A O 1
ATOM 1651 N N . ASP A 1 222 ? 20 -27.234 -15.57 1 92.88 222 ASP A N 1
ATOM 1652 C CA . ASP A 1 222 ? 19.781 -28.328 -14.617 1 92.88 222 ASP A CA 1
ATOM 1653 C C . ASP A 1 222 ? 20.266 -29.656 -15.195 1 92.88 222 ASP A C 1
ATOM 1655 O O . ASP A 1 222 ? 20.188 -30.703 -14.531 1 92.88 222 ASP A O 1
ATOM 1659 N N . GLY A 1 223 ? 20.719 -29.656 -16.391 1 95.5 223 GLY A N 1
ATOM 1660 C CA . GLY A 1 223 ? 21.172 -30.891 -17.031 1 95.5 223 GLY A CA 1
ATOM 1661 C C . GLY A 1 223 ? 20.031 -31.797 -17.422 1 95.5 223 GLY A C 1
ATOM 1662 O O . GLY A 1 223 ? 20.188 -33.031 -17.484 1 95.5 223 GLY A O 1
ATOM 1663 N N . LEU A 1 224 ? 18.875 -31.234 -17.719 1 96.88 224 LEU A N 1
ATOM 1664 C CA . LEU A 1 224 ? 17.688 -32.031 -17.984 1 96.88 224 LEU A CA 1
ATOM 1665 C C . LEU A 1 224 ? 17.297 -31.969 -19.453 1 96.88 224 LEU A C 1
ATOM 1667 O O . LEU A 1 224 ? 16.281 -32.531 -19.844 1 96.88 224 LEU A O 1
ATOM 1671 N N . GLN A 1 225 ? 18.062 -31.375 -20.281 1 93.75 225 GLN A N 1
ATOM 1672 C CA . GLN A 1 225 ? 17.688 -31.031 -21.656 1 93.75 225 GLN A CA 1
ATOM 1673 C C . GLN A 1 225 ? 17.344 -32.281 -22.469 1 93.75 225 GLN A C 1
ATOM 1675 O O . GLN A 1 225 ? 16.5 -32.219 -23.359 1 93.75 225 GLN A O 1
ATOM 1680 N N . GLY A 1 226 ? 17.859 -33.375 -22.188 1 95.31 226 GLY A N 1
ATOM 1681 C CA . GLY A 1 226 ? 17.641 -34.594 -22.953 1 95.31 226 GLY A CA 1
ATOM 1682 C C . GLY A 1 226 ? 16.266 -35.188 -22.766 1 95.31 226 GLY A C 1
ATOM 1683 O O . GLY A 1 226 ? 15.781 -35.938 -23.609 1 95.31 226 GLY A O 1
ATOM 1684 N N . ARG A 1 227 ? 15.648 -34.906 -21.688 1 96.94 227 ARG A N 1
ATOM 1685 C CA . ARG A 1 227 ? 14.336 -35.469 -21.391 1 96.94 227 ARG A CA 1
ATOM 1686 C C . ARG A 1 227 ? 13.297 -34.375 -21.156 1 96.94 227 ARG A C 1
ATOM 1688 O O . ARG A 1 227 ? 12.219 -34.625 -20.641 1 96.94 227 ARG A O 1
ATOM 1695 N N . PHE A 1 228 ? 13.594 -33.094 -21.562 1 97.94 228 PHE A N 1
ATOM 1696 C CA . PHE A 1 228 ? 12.734 -31.938 -21.297 1 97.94 228 PHE A CA 1
ATOM 1697 C C . PHE A 1 22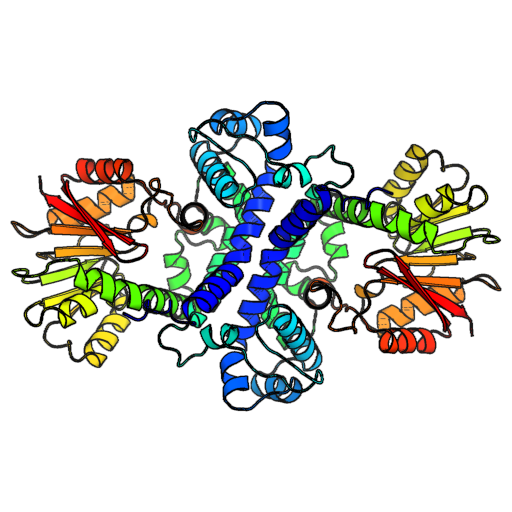8 ? 12.227 -31.344 -22.609 1 97.94 228 PHE A C 1
ATOM 1699 O O . PHE A 1 228 ? 12.977 -31.234 -23.578 1 97.94 228 PHE A O 1
ATOM 1706 N N . THR A 1 229 ? 10.992 -31.016 -22.641 1 97.62 229 THR A N 1
ATOM 1707 C CA . THR A 1 229 ? 10.422 -30.328 -23.797 1 97.62 229 THR A CA 1
ATOM 1708 C C . THR A 1 229 ? 9.758 -29.016 -23.391 1 97.62 229 THR A C 1
ATOM 1710 O O . THR A 1 229 ? 9.25 -28.906 -22.266 1 97.62 229 THR A O 1
ATOM 1713 N N . ALA A 1 230 ? 9.82 -28.031 -24.188 1 96.5 230 ALA A N 1
ATOM 1714 C CA . ALA A 1 230 ? 9.109 -26.766 -24.047 1 96.5 230 ALA A CA 1
ATOM 1715 C C . ALA A 1 230 ? 8.312 -26.438 -25.297 1 96.5 230 ALA A C 1
ATOM 1717 O O . ALA A 1 230 ? 8.859 -26.422 -26.406 1 96.5 230 ALA A O 1
ATOM 1718 N N . ARG A 1 231 ? 7.082 -26.281 -25.188 1 96.44 231 ARG A N 1
ATOM 1719 C CA . ARG A 1 231 ? 6.227 -26.016 -26.328 1 96.44 231 ARG A CA 1
ATOM 1720 C C . ARG A 1 231 ? 5.344 -24.797 -26.094 1 96.44 231 ARG A C 1
ATOM 1722 O O . ARG A 1 231 ? 4.781 -24.625 -25 1 96.44 231 ARG A O 1
ATOM 1729 N N . GLY A 1 232 ? 5.301 -23.891 -27.047 1 95.06 232 GLY A N 1
ATOM 1730 C CA . GLY A 1 232 ? 4.438 -22.719 -27 1 95.06 232 GLY A CA 1
ATOM 1731 C C . GLY A 1 232 ? 3.035 -23 -27.516 1 95.06 232 GLY A C 1
ATOM 1732 O O . GLY A 1 232 ? 2.855 -23.75 -28.484 1 95.06 232 GLY A O 1
ATOM 1733 N N . GLY A 1 233 ? 2.02 -22.484 -26.875 1 94.5 233 GLY A N 1
ATOM 1734 C CA . GLY A 1 233 ? 0.638 -22.594 -27.312 1 94.5 233 GLY A CA 1
ATOM 1735 C C . GLY A 1 233 ? -0.355 -22.016 -26.328 1 94.5 233 GLY A C 1
ATOM 1736 O O . GLY A 1 233 ? 0.033 -21.344 -25.375 1 94.5 233 GLY A O 1
ATOM 1737 N N . ASP A 1 234 ? -1.675 -22.156 -26.641 1 94.19 234 ASP A N 1
ATOM 1738 C CA . ASP A 1 234 ? -2.791 -21.672 -25.844 1 94.19 234 ASP A CA 1
ATOM 1739 C C . ASP A 1 234 ? -3.566 -22.828 -25.219 1 94.19 234 ASP A C 1
ATOM 1741 O O . ASP A 1 234 ? -4.227 -23.594 -25.922 1 94.19 234 ASP A O 1
ATOM 1745 N N . PHE A 1 235 ? -3.539 -22.875 -23.828 1 96.56 235 PHE A N 1
ATOM 1746 C CA . PHE A 1 235 ? -4.121 -24.031 -23.172 1 96.56 235 PHE A CA 1
ATOM 1747 C C . PHE A 1 235 ? -5.645 -23.984 -23.219 1 96.56 235 PHE A C 1
ATOM 1749 O O . PHE A 1 235 ? -6.316 -24.953 -22.875 1 96.56 235 PHE A O 1
ATOM 1756 N N . PHE A 1 236 ? -6.223 -22.891 -23.719 1 95.81 236 PHE A N 1
ATOM 1757 C CA . PHE A 1 236 ? -7.66 -22.844 -23.953 1 95.81 236 PHE A CA 1
ATOM 1758 C C . PHE A 1 236 ? -8.023 -23.594 -25.234 1 95.81 236 PHE A C 1
ATOM 1760 O O . PHE A 1 236 ? -9.188 -23.953 -25.438 1 95.81 236 PHE A O 1
ATOM 1767 N N . GLU A 1 237 ? -7.066 -23.828 -26.078 1 96.38 237 GLU A N 1
ATOM 1768 C CA . GLU A 1 237 ? -7.305 -24.453 -27.375 1 96.38 237 GLU A CA 1
ATOM 1769 C C . GLU A 1 237 ? -6.895 -25.922 -27.359 1 96.38 237 GLU A C 1
ATOM 1771 O O . GLU A 1 237 ? -7.699 -26.797 -27.672 1 96.38 237 GLU A O 1
ATOM 1776 N N . SER A 1 238 ? -5.648 -26.141 -27.078 1 97.12 238 SER A N 1
ATOM 1777 C CA . SER A 1 238 ? -5.141 -27.5 -27 1 97.12 238 SER A CA 1
ATOM 1778 C C . SER A 1 238 ? -3.861 -27.578 -26.172 1 97.12 238 SER A C 1
ATOM 1780 O O . SER A 1 238 ? -3.207 -26.547 -25.953 1 97.12 238 SER A O 1
ATOM 1782 N N . VAL A 1 239 ? -3.586 -28.781 -25.672 1 98.25 239 VAL A N 1
ATOM 1783 C CA . VAL A 1 239 ? -2.312 -29.094 -25.031 1 98.25 239 VAL A CA 1
ATOM 1784 C C . VAL A 1 239 ? -1.763 -30.406 -25.578 1 98.25 239 VAL A C 1
ATOM 1786 O O . VAL A 1 239 ? -2.521 -31.25 -26.062 1 98.25 239 VAL A O 1
ATOM 1789 N N . PRO A 1 240 ? -0.429 -30.547 -25.562 1 98.19 240 PRO A N 1
ATOM 1790 C CA . PRO A 1 240 ? 0.126 -31.844 -25.969 1 98.19 240 PRO A CA 1
ATOM 1791 C C . PRO A 1 240 ? -0.304 -32.969 -25.047 1 98.19 240 PRO A C 1
ATOM 1793 O O . PRO A 1 240 ? -0.572 -32.75 -23.859 1 98.19 240 PRO A O 1
ATOM 1796 N N . PRO A 1 241 ? -0.36 -34.219 -25.641 1 98.38 241 PRO A N 1
ATOM 1797 C CA . PRO A 1 241 ? -0.704 -35.375 -24.781 1 98.38 241 PRO A CA 1
ATOM 1798 C C . PRO A 1 241 ? 0.319 -35.625 -23.688 1 98.38 241 PRO A C 1
ATOM 1800 O O . PRO A 1 241 ? 1.522 -35.438 -23.906 1 98.38 241 PRO A O 1
ATOM 1803 N N . ALA A 1 242 ? -0.118 -36.031 -22.531 1 98.69 242 ALA A N 1
ATOM 1804 C CA . ALA A 1 242 ? 0.734 -36.344 -21.391 1 98.69 242 ALA A CA 1
ATOM 1805 C C . ALA A 1 242 ? 0.051 -37.344 -20.453 1 98.69 242 ALA A C 1
ATOM 1807 O O . ALA A 1 242 ? -1.166 -37.531 -20.516 1 98.69 242 ALA A O 1
ATOM 1808 N N . ASP A 1 243 ? 0.892 -38.031 -19.625 1 98.5 243 ASP A N 1
ATOM 1809 C CA . ASP A 1 243 ? 0.378 -38.906 -18.594 1 98.5 243 ASP A CA 1
ATOM 1810 C C . ASP A 1 243 ? -0.025 -38.156 -17.344 1 98.5 243 ASP A C 1
ATOM 1812 O O . ASP A 1 243 ? -0.848 -38.594 -16.547 1 98.5 243 ASP A O 1
ATOM 1816 N N . LEU A 1 244 ? 0.6 -37.031 -17.156 1 98.75 244 LEU A N 1
ATOM 1817 C CA . LEU A 1 244 ? 0.384 -36.188 -16 1 98.75 244 LEU A CA 1
ATOM 1818 C C . LEU A 1 244 ? 0.401 -34.719 -16.391 1 98.75 244 LEU A C 1
ATOM 1820 O O . LEU A 1 244 ? 1.363 -34.25 -17 1 98.75 244 LEU A O 1
ATOM 1824 N N . TYR A 1 245 ? -0.694 -34.062 -16.094 1 98.81 245 TYR A N 1
ATOM 1825 C CA . TYR A 1 245 ? -0.722 -32.594 -16.188 1 98.81 245 TYR A CA 1
ATOM 1826 C C . TYR A 1 245 ? -0.637 -31.969 -14.797 1 98.81 245 TYR A C 1
ATOM 1828 O O . TYR A 1 245 ? -1.292 -32.438 -13.859 1 98.81 245 TYR A O 1
ATOM 1836 N N . THR A 1 246 ? 0.203 -31 -14.68 1 98.25 246 THR A N 1
ATOM 1837 C CA . THR A 1 246 ? 0.185 -30.156 -13.492 1 98.25 246 THR A CA 1
ATOM 1838 C C . THR A 1 246 ? -0.259 -28.734 -13.836 1 98.25 246 THR A C 1
ATOM 1840 O O . THR A 1 246 ? 0.135 -28.188 -14.867 1 98.25 246 THR A O 1
ATOM 1843 N N . LEU A 1 247 ? -1.165 -28.234 -13.047 1 97.62 247 LEU A N 1
ATOM 1844 C CA . LEU A 1 247 ? -1.612 -26.844 -13.086 1 97.62 247 LEU A CA 1
ATOM 1845 C C . LEU A 1 247 ? -1.354 -26.156 -11.75 1 97.62 247 LEU A C 1
ATOM 1847 O O . LEU A 1 247 ? -2.199 -26.188 -10.852 1 97.62 247 LEU A O 1
ATOM 1851 N N . LYS A 1 248 ? -0.214 -25.531 -11.68 1 93.88 248 LYS A N 1
ATOM 1852 C CA . LYS A 1 248 ? 0.141 -24.828 -10.453 1 93.88 248 LYS A CA 1
ATOM 1853 C C . LYS A 1 248 ? -0.125 -23.328 -10.57 1 93.88 248 LYS A C 1
ATOM 1855 O O . LYS A 1 248 ? 0.507 -22.641 -11.383 1 93.88 248 LYS A O 1
ATOM 1860 N N . TYR A 1 249 ? -1.067 -22.812 -9.727 1 90.69 249 TYR A N 1
ATOM 1861 C CA . TYR A 1 249 ? -1.4 -21.406 -9.711 1 90.69 249 TYR A CA 1
ATOM 1862 C C . TYR A 1 249 ? -1.893 -20.938 -11.078 1 90.69 249 TYR A C 1
ATOM 1864 O O . TYR A 1 249 ? -1.479 -19.891 -11.57 1 90.69 249 TYR A O 1
ATOM 1872 N N . ILE A 1 250 ? -2.639 -21.797 -11.703 1 94.06 250 ILE A N 1
ATOM 1873 C CA . ILE A 1 250 ? -3.203 -21.484 -13.008 1 94.06 250 ILE A CA 1
ATOM 1874 C C . ILE A 1 250 ? -4.695 -21.188 -12.875 1 94.06 250 ILE A C 1
ATOM 1876 O O . ILE A 1 250 ? -5.172 -20.141 -13.297 1 94.06 250 ILE A O 1
ATOM 1880 N N . LEU A 1 251 ? -5.414 -22.141 -12.195 1 95.88 251 LEU A N 1
ATOM 1881 C CA . LEU A 1 251 ? -6.871 -22.047 -12.203 1 95.88 251 LEU A CA 1
ATOM 1882 C C . LEU A 1 251 ? -7.34 -20.828 -11.406 1 95.88 251 LEU A C 1
ATOM 1884 O O . LEU A 1 251 ? -8.375 -20.234 -11.727 1 95.88 251 LEU A O 1
ATOM 1888 N N . HIS A 1 252 ? -6.602 -20.422 -10.438 1 93.12 252 HIS A N 1
ATOM 1889 C CA . HIS A 1 252 ? -7.023 -19.281 -9.633 1 93.12 252 HIS A CA 1
ATOM 1890 C C . HIS A 1 252 ? -6.996 -17.984 -10.445 1 93.12 252 HIS A C 1
ATOM 1892 O O . HIS A 1 252 ? -7.598 -16.984 -10.047 1 93.12 252 HIS A O 1
ATOM 1898 N N . ASP A 1 253 ? -6.363 -17.984 -11.602 1 93.5 253 ASP A N 1
ATOM 1899 C CA . ASP A 1 253 ? -6.281 -16.797 -12.453 1 93.5 253 ASP A CA 1
ATOM 1900 C C . ASP A 1 253 ? -7.574 -16.609 -13.242 1 93.5 253 ASP A C 1
ATOM 1902 O O . ASP A 1 253 ? -7.773 -15.555 -13.859 1 93.5 253 ASP A O 1
ATOM 1906 N N . TRP A 1 254 ? -8.484 -17.594 -13.227 1 93.81 254 TRP A N 1
ATOM 1907 C CA . TRP A 1 254 ? -9.562 -17.609 -14.211 1 93.81 254 TRP A CA 1
ATOM 1908 C C . TRP A 1 254 ? -10.914 -17.812 -13.539 1 93.81 254 TRP A C 1
ATOM 1910 O O . TRP A 1 254 ? -10.992 -18.391 -12.445 1 93.81 254 TRP A O 1
ATOM 1920 N N . ASP A 1 255 ? -11.969 -17.359 -14.273 1 92 255 ASP A N 1
ATOM 1921 C CA . ASP A 1 255 ? -13.328 -17.625 -13.812 1 92 255 ASP A CA 1
ATOM 1922 C C . ASP A 1 255 ? -13.688 -19.094 -14.016 1 92 255 ASP A C 1
ATOM 1924 O O . ASP A 1 255 ? -12.922 -19.859 -14.617 1 92 255 ASP A O 1
ATOM 1928 N N . ASP A 1 256 ? -14.844 -19.5 -13.555 1 94.81 256 ASP A N 1
ATOM 1929 C CA . ASP A 1 256 ? -15.227 -20.906 -13.555 1 94.81 256 ASP A CA 1
ATOM 1930 C C . ASP A 1 256 ? -15.367 -21.438 -14.984 1 94.81 256 ASP A C 1
ATOM 1932 O O . ASP A 1 256 ? -14.938 -22.562 -15.281 1 94.81 256 ASP A O 1
ATOM 1936 N N . GLU A 1 257 ? -15.961 -20.656 -15.828 1 95.56 257 GLU A N 1
ATOM 1937 C CA . GLU A 1 257 ? -16.141 -21.094 -17.219 1 95.56 257 GLU A CA 1
ATOM 1938 C C . GLU A 1 257 ? -14.789 -21.344 -17.891 1 95.56 257 GLU A C 1
ATOM 1940 O O . GLU A 1 257 ? -14.609 -22.359 -18.562 1 95.56 257 GLU A O 1
ATOM 1945 N N . SER A 1 258 ? -13.891 -20.469 -17.688 1 95.62 258 SER A N 1
ATOM 1946 C CA . SER A 1 258 ? -12.555 -20.609 -18.25 1 95.62 258 SER A CA 1
ATOM 1947 C C . SER A 1 258 ? -11.82 -21.797 -17.641 1 95.62 258 SER A C 1
ATOM 1949 O O . SER A 1 258 ? -11.102 -22.531 -18.344 1 95.62 258 SER A O 1
ATOM 1951 N N . CYS A 1 259 ? -11.969 -21.969 -16.359 1 97.94 259 CYS A N 1
ATOM 1952 C CA . CYS A 1 259 ? -11.336 -23.109 -15.688 1 97.94 259 CYS A CA 1
ATOM 1953 C C . CYS A 1 259 ? -11.82 -24.422 -16.281 1 97.94 259 CYS A C 1
ATOM 1955 O O . CYS A 1 259 ? -11.016 -25.328 -16.531 1 97.94 259 CYS A O 1
ATOM 1957 N N . VAL A 1 260 ? -13.102 -24.531 -16.469 1 98.31 260 VAL A N 1
ATOM 1958 C CA . VAL A 1 260 ? -13.672 -25.75 -17.047 1 98.31 260 VAL A CA 1
ATOM 1959 C C . VAL A 1 260 ? -13.109 -25.969 -18.453 1 98.31 260 VAL A C 1
ATOM 1961 O O . VAL A 1 260 ? -12.797 -27.109 -18.828 1 98.31 260 VAL A O 1
ATOM 1964 N N . ARG A 1 261 ? -12.969 -24.891 -19.172 1 98.06 261 ARG A N 1
ATOM 1965 C CA . ARG A 1 261 ? -12.406 -25 -20.516 1 98.06 261 ARG A CA 1
ATOM 1966 C C . ARG A 1 261 ? -10.969 -25.516 -20.469 1 98.06 261 ARG A C 1
ATOM 1968 O O . ARG A 1 261 ? -10.594 -26.391 -21.266 1 98.06 261 ARG A O 1
ATOM 1975 N N . ILE A 1 262 ? -10.117 -24.984 -19.594 1 98.25 262 ILE A N 1
ATOM 1976 C CA . ILE A 1 262 ? -8.734 -25.438 -19.422 1 98.25 262 ILE A CA 1
ATOM 1977 C C . ILE A 1 262 ? -8.703 -26.906 -19.062 1 98.25 262 ILE A C 1
ATOM 1979 O O . ILE A 1 262 ? -7.965 -27.688 -19.672 1 98.25 262 ILE A O 1
ATOM 1983 N N . LEU A 1 263 ? -9.539 -27.297 -18.109 1 98.62 263 LEU A N 1
ATOM 1984 C CA . LEU A 1 263 ? -9.562 -28.672 -17.625 1 98.62 263 LEU A CA 1
ATOM 1985 C C . LEU A 1 263 ? -10.062 -29.625 -18.703 1 98.62 263 LEU A C 1
ATOM 1987 O O . LEU A 1 263 ? -9.57 -30.75 -18.828 1 98.62 263 LEU A O 1
ATOM 1991 N N . LYS A 1 264 ? -11.031 -29.203 -19.484 1 98.5 264 LYS A N 1
ATOM 1992 C CA . LYS A 1 264 ? -11.531 -30.016 -20.578 1 98.5 264 LYS A CA 1
ATOM 1993 C C . LYS A 1 264 ? -10.453 -30.234 -21.641 1 98.5 264 LYS A C 1
ATOM 1995 O O . LYS A 1 264 ? -10.352 -31.312 -22.234 1 98.5 264 LYS A O 1
ATOM 2000 N N . THR A 1 265 ? -9.75 -29.172 -21.938 1 98.5 265 THR A N 1
ATOM 2001 C CA . THR A 1 265 ? -8.656 -29.266 -22.891 1 98.5 265 THR A CA 1
ATOM 2002 C C . THR A 1 265 ? -7.609 -30.281 -22.406 1 98.5 265 THR A C 1
ATOM 2004 O O . THR A 1 265 ? -7.125 -31.094 -23.188 1 98.5 265 THR A O 1
ATOM 2007 N N . CYS A 1 266 ? -7.254 -30.234 -21.141 1 98.62 266 CYS A N 1
ATOM 2008 C CA . CYS A 1 266 ? -6.312 -31.188 -20.562 1 98.62 266 CYS A CA 1
ATOM 2009 C C . CYS A 1 266 ? -6.887 -32.594 -20.594 1 98.62 266 CYS A C 1
ATOM 2011 O O . CYS A 1 266 ? -6.184 -33.562 -20.938 1 98.62 266 CYS A O 1
ATOM 2013 N N . ARG A 1 267 ? -8.125 -32.75 -20.234 1 98.31 267 ARG A N 1
ATOM 2014 C CA . ARG A 1 267 ? -8.789 -34.031 -20.203 1 98.31 267 ARG A CA 1
ATOM 2015 C C . ARG A 1 267 ? -8.781 -34.688 -21.594 1 98.31 267 ARG A C 1
ATOM 2017 O O . ARG A 1 267 ? -8.539 -35.875 -21.719 1 98.31 267 ARG A O 1
ATOM 2024 N N . ALA A 1 268 ? -9.047 -33.906 -22.562 1 98 268 ALA A N 1
ATOM 2025 C CA . ALA A 1 268 ? -9.133 -34.406 -23.938 1 98 268 ALA A CA 1
ATOM 2026 C C . ALA A 1 268 ? -7.797 -34.969 -24.406 1 98 268 ALA A C 1
ATOM 2028 O O . ALA A 1 268 ? -7.758 -35.906 -25.203 1 98 268 ALA A O 1
ATOM 2029 N N . ALA A 1 269 ? -6.715 -34.469 -23.906 1 98.31 269 ALA A N 1
ATOM 2030 C CA . ALA A 1 269 ? -5.383 -34.844 -24.359 1 98.31 269 ALA A CA 1
ATOM 2031 C C . ALA A 1 269 ? -4.738 -35.812 -23.359 1 98.31 269 ALA A C 1
ATOM 2033 O O . ALA A 1 269 ? -3.646 -36.344 -23.609 1 98.31 269 ALA A O 1
ATOM 2034 N N . LEU A 1 270 ? -5.391 -36.094 -22.281 1 98.38 270 LEU A N 1
ATOM 2035 C CA . LEU A 1 270 ? -4.855 -36.906 -21.219 1 98.38 270 LEU A CA 1
ATOM 2036 C C . LEU A 1 270 ? -4.734 -38.375 -21.672 1 98.38 270 LEU A C 1
ATOM 2038 O O . LEU A 1 270 ? -5.699 -38.938 -22.172 1 98.38 270 LEU A O 1
ATOM 2042 N N . GLN A 1 271 ? -3.561 -38.938 -21.516 1 97.56 271 GLN A N 1
ATOM 2043 C CA . GLN A 1 271 ? -3.371 -40.344 -21.844 1 97.56 271 GLN A CA 1
ATOM 2044 C C . GLN A 1 271 ? -4.207 -41.25 -20.953 1 97.56 271 GLN A C 1
ATOM 2046 O O . GLN A 1 271 ? -4.566 -40.875 -19.828 1 97.56 271 GLN A O 1
ATOM 2051 N N . ASP A 1 272 ? -4.43 -42.438 -21.469 1 95.56 272 ASP A N 1
ATOM 2052 C CA . ASP A 1 272 ? -5.203 -43.406 -20.703 1 95.56 272 ASP A CA 1
ATOM 2053 C C . ASP A 1 272 ? -4.543 -43.688 -19.344 1 95.56 272 ASP A C 1
ATOM 2055 O O . ASP A 1 272 ? -3.344 -43.969 -19.297 1 95.56 272 ASP A O 1
ATOM 2059 N N . GLY A 1 273 ? -5.34 -43.531 -18.312 1 94.94 273 GLY A N 1
ATOM 2060 C CA . GLY A 1 273 ? -4.836 -43.781 -16.984 1 94.94 273 GLY A CA 1
ATOM 2061 C C . GLY A 1 273 ? -4.09 -42.625 -16.375 1 94.94 273 GLY A C 1
ATOM 2062 O O . GLY A 1 273 ? -3.602 -42.688 -15.25 1 94.94 273 GLY A O 1
ATOM 2063 N N . GLY A 1 274 ? -4.043 -41.531 -17.125 1 97.5 274 GLY A N 1
ATOM 2064 C CA . GLY A 1 274 ? -3.322 -40.375 -16.656 1 97.5 274 GLY A CA 1
ATOM 2065 C C . GLY A 1 274 ? -4.07 -39.594 -15.586 1 97.5 274 GLY A C 1
ATOM 2066 O O . GLY A 1 274 ? -5.195 -39.969 -15.227 1 97.5 274 GLY A O 1
ATOM 2067 N N . ARG A 1 275 ? -3.338 -38.562 -15 1 97.81 275 ARG A N 1
ATOM 2068 C CA . ARG A 1 275 ? -3.896 -37.719 -13.938 1 97.81 275 ARG A CA 1
ATOM 2069 C C . ARG A 1 275 ? -3.674 -36.25 -14.227 1 97.81 275 ARG A C 1
ATOM 2071 O O . ARG A 1 275 ? -2.729 -35.875 -14.93 1 97.81 275 ARG A O 1
ATOM 2078 N N . ILE A 1 276 ? -4.59 -35.469 -13.711 1 98.69 276 ILE A N 1
ATOM 2079 C CA . ILE A 1 276 ? -4.449 -34.031 -13.688 1 98.69 276 ILE A CA 1
ATOM 2080 C C . ILE A 1 276 ? -4.332 -33.562 -12.242 1 98.69 276 ILE A C 1
ATOM 2082 O O . ILE A 1 276 ? -5.191 -33.844 -11.406 1 98.69 276 ILE A O 1
ATOM 2086 N N . VAL A 1 277 ? -3.291 -32.844 -11.977 1 98.44 277 VAL A N 1
ATOM 2087 C CA . VAL A 1 277 ? -3.037 -32.375 -10.617 1 98.44 277 VAL A CA 1
ATOM 2088 C C . VAL A 1 277 ? -3.119 -30.859 -10.562 1 98.44 277 VAL A C 1
ATOM 2090 O O . VAL A 1 277 ? -2.395 -30.156 -11.281 1 98.44 277 VAL A O 1
ATOM 2093 N N . VAL A 1 278 ? -3.982 -30.391 -9.719 1 98 278 VAL A N 1
ATOM 2094 C CA . VAL A 1 278 ? -4.121 -28.969 -9.477 1 98 278 VAL A CA 1
ATOM 2095 C C . VAL A 1 278 ? -3.43 -28.594 -8.172 1 98 278 VAL A C 1
ATOM 2097 O O . VAL A 1 278 ? -3.693 -29.188 -7.125 1 98 278 VAL A O 1
ATOM 2100 N N . ILE A 1 279 ? -2.521 -27.672 -8.281 1 94.19 279 ILE A N 1
ATOM 2101 C CA . ILE A 1 279 ? -1.775 -27.188 -7.125 1 94.19 279 ILE A CA 1
ATOM 2102 C C . ILE A 1 279 ? -2.1 -25.719 -6.875 1 94.19 279 ILE A C 1
ATOM 2104 O O . ILE A 1 279 ? -1.64 -24.844 -7.609 1 94.19 279 ILE A O 1
ATOM 2108 N N . ASP A 1 280 ? -2.891 -25.422 -5.863 1 91.38 280 ASP A N 1
ATOM 2109 C CA . ASP A 1 280 ? -3.395 -24.078 -5.598 1 91.38 280 ASP A CA 1
ATOM 2110 C C . ASP A 1 280 ? -3.652 -23.875 -4.109 1 91.38 280 ASP A C 1
ATOM 2112 O O . ASP A 1 280 ? -3.531 -24.812 -3.316 1 91.38 280 ASP A O 1
ATOM 2116 N N . HIS A 1 281 ? -3.91 -22.578 -3.775 1 86.38 281 HIS A N 1
ATOM 2117 C CA . HIS A 1 281 ? -4.383 -22.312 -2.422 1 8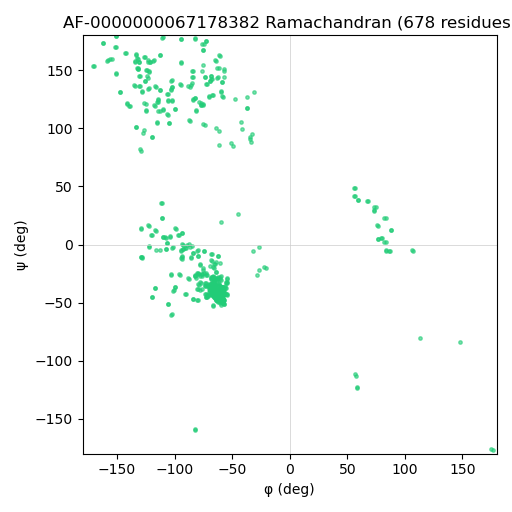6.38 281 HIS A CA 1
ATOM 2118 C C . HIS A 1 281 ? -5.82 -22.797 -2.236 1 86.38 281 HIS A C 1
ATOM 2120 O O . HIS A 1 281 ? -6.645 -22.656 -3.146 1 86.38 281 HIS A O 1
ATOM 2126 N N . LEU A 1 282 ? -6.082 -23.391 -1.125 1 85.62 282 LEU A N 1
ATOM 2127 C CA . LEU A 1 282 ? -7.434 -23.828 -0.806 1 85.62 282 LEU A CA 1
ATOM 2128 C C . LEU A 1 282 ? -8.07 -22.922 0.242 1 85.62 282 LEU A C 1
ATOM 2130 O O . LEU A 1 282 ? -7.504 -22.719 1.316 1 85.62 282 LEU A O 1
ATOM 2134 N N . VAL A 1 283 ? -9.328 -22.328 -0.199 1 78 283 VAL A N 1
ATOM 2135 C CA . VAL A 1 283 ? -10.086 -21.5 0.742 1 78 283 VAL A CA 1
ATOM 2136 C C . VAL A 1 283 ? -10.805 -22.406 1.748 1 78 283 VAL A C 1
ATOM 2138 O O . VAL A 1 283 ? -11.352 -23.453 1.381 1 78 283 VAL A O 1
ATOM 2141 N N . GLY A 1 284 ? -11.133 -22.172 3.031 1 65.56 284 GLY A N 1
ATOM 2142 C CA . GLY A 1 284 ? -11.938 -22.891 4.004 1 65.56 284 GLY A CA 1
ATOM 2143 C C . GLY A 1 284 ? -11.445 -22.719 5.43 1 65.56 284 GLY A C 1
ATOM 2144 O O . GLY A 1 284 ? -12.234 -22.406 6.328 1 65.56 284 GLY A O 1
ATOM 2145 N N . ASP A 1 285 ? -10.422 -23.594 5.793 1 51.72 285 ASP A N 1
ATOM 2146 C CA . ASP A 1 285 ? -10.281 -23.5 7.242 1 51.72 285 ASP A CA 1
ATOM 2147 C C . ASP A 1 285 ? -9.898 -22.078 7.66 1 51.72 285 ASP A C 1
ATOM 2149 O O . ASP A 1 285 ? -8.828 -21.578 7.289 1 51.72 285 ASP A O 1
ATOM 2153 N N . LEU A 1 286 ? -11.055 -21.375 7.785 1 47.22 286 LEU A N 1
ATOM 2154 C CA . LEU A 1 286 ? -10.844 -20 8.227 1 47.22 286 LEU A CA 1
ATOM 2155 C C . LEU A 1 286 ? -9.578 -19.891 9.078 1 47.22 286 LEU A C 1
ATOM 2157 O O . LEU A 1 286 ? -9.102 -18.797 9.359 1 47.22 286 LEU A O 1
ATOM 2161 N N . ASP A 1 287 ? -9.336 -21.094 9.656 1 44.16 287 ASP A N 1
ATOM 2162 C CA . ASP A 1 287 ? -8.125 -20.969 10.461 1 44.16 287 ASP A CA 1
ATOM 2163 C C . ASP A 1 287 ? -6.895 -20.797 9.57 1 44.16 287 ASP A C 1
ATOM 2165 O O . ASP A 1 287 ? -5.77 -20.719 10.07 1 44.16 287 ASP A O 1
ATOM 2169 N N . ALA A 1 288 ? -7.242 -21.219 8.305 1 49.56 288 ALA A N 1
ATOM 2170 C CA . ALA A 1 288 ? -6.059 -21.25 7.449 1 49.56 288 ALA A CA 1
ATOM 2171 C C . ALA A 1 288 ? -5.379 -19.891 7.398 1 49.56 288 ALA A C 1
ATOM 2173 O O . ALA A 1 288 ? -6.027 -18.859 7.598 1 49.56 288 ALA A O 1
ATOM 2174 N N . ALA A 1 289 ? -4.191 -19.922 7.332 1 50.88 289 ALA A N 1
ATOM 2175 C CA . ALA A 1 289 ? -3.234 -18.812 7.289 1 50.88 289 ALA A CA 1
ATOM 2176 C C . ALA A 1 289 ? -3.777 -17.656 6.469 1 50.88 289 ALA A C 1
ATOM 2178 O O . ALA A 1 289 ? -4.516 -17.859 5.504 1 50.88 289 ALA A O 1
ATOM 2179 N N . ASP A 1 290 ? -3.793 -16.422 7.066 1 58 290 ASP A N 1
ATOM 2180 C CA . ASP A 1 290 ? -4.113 -15 6.961 1 58 290 ASP A CA 1
ATOM 2181 C C . ASP A 1 290 ? -3.928 -14.5 5.531 1 58 290 ASP A C 1
ATOM 2183 O O . ASP A 1 290 ? -4.742 -13.727 5.027 1 58 290 ASP A O 1
ATOM 2187 N N . THR A 1 291 ? -3.391 -15.352 4.543 1 72.62 291 THR A N 1
ATOM 2188 C CA . THR A 1 291 ? -3.014 -14.656 3.322 1 72.62 291 THR A CA 1
ATOM 2189 C C . THR A 1 291 ? -3.918 -15.062 2.162 1 72.62 291 THR A C 1
ATOM 2191 O O . THR A 1 291 ? -4 -14.352 1.155 1 72.62 291 THR A O 1
ATOM 2194 N N . THR A 1 292 ? -4.875 -16.094 2.402 1 83.12 292 THR A N 1
ATOM 2195 C CA . THR A 1 292 ? -5.633 -16.641 1.279 1 83.12 292 THR A CA 1
ATOM 2196 C C . THR A 1 292 ? -6.762 -15.688 0.882 1 83.12 292 THR A C 1
ATOM 2198 O O . THR A 1 292 ? -7.039 -15.508 -0.305 1 83.12 292 THR A O 1
ATOM 2201 N N . THR A 1 293 ? -7.391 -15.094 1.84 1 88.06 293 THR A N 1
ATOM 2202 C CA . THR A 1 293 ? -8.508 -14.211 1.518 1 88.06 293 THR A CA 1
ATOM 2203 C C . THR A 1 293 ? -8.016 -12.945 0.826 1 88.06 293 THR A C 1
ATOM 2205 O O . THR A 1 293 ? -8.688 -12.414 -0.058 1 88.06 293 THR A O 1
ATOM 2208 N N . MET A 1 294 ? -6.898 -12.453 1.18 1 91 294 MET A N 1
ATOM 2209 C CA . MET A 1 294 ? -6.328 -11.289 0.5 1 91 294 MET A CA 1
ATOM 2210 C C . MET A 1 294 ? -5.883 -11.648 -0.913 1 91 294 MET A C 1
ATOM 2212 O O . MET A 1 294 ? -6.062 -10.859 -1.844 1 91 294 MET A O 1
ATOM 2216 N N . MET A 1 295 ? -5.348 -12.82 -1.041 1 90.94 295 MET A N 1
ATOM 2217 C CA . MET A 1 295 ? -4.988 -13.312 -2.369 1 90.94 295 MET A CA 1
ATOM 2218 C C . MET A 1 295 ? -6.223 -13.438 -3.256 1 90.94 295 MET A C 1
ATOM 2220 O O . MET A 1 295 ? -6.164 -13.148 -4.453 1 90.94 295 MET A O 1
ATOM 2224 N N . ASP A 1 296 ? -7.27 -13.906 -2.625 1 92.69 296 ASP A N 1
ATOM 2225 C CA . ASP A 1 296 ? -8.523 -14.008 -3.365 1 92.69 296 ASP A CA 1
ATOM 2226 C C . ASP A 1 296 ? -8.953 -12.648 -3.914 1 92.69 296 ASP A C 1
ATOM 2228 O O . ASP A 1 296 ? -9.391 -12.547 -5.062 1 92.69 296 ASP A O 1
ATOM 2232 N N . VAL A 1 297 ? -8.852 -11.609 -3.119 1 96 297 VAL A N 1
ATOM 2233 C CA . VAL A 1 297 ? -9.172 -10.258 -3.576 1 96 297 VAL A CA 1
ATOM 2234 C C . VAL A 1 297 ? -8.195 -9.836 -4.668 1 96 297 VAL A C 1
ATOM 2236 O O . VAL A 1 297 ? -8.586 -9.195 -5.648 1 96 297 VAL A O 1
ATOM 2239 N N . ASN A 1 298 ? -6.957 -10.172 -4.512 1 96.12 298 ASN A N 1
ATOM 2240 C CA . ASN A 1 298 ? -5.961 -9.898 -5.539 1 96.12 298 ASN A CA 1
ATOM 2241 C C . ASN A 1 298 ? -6.348 -10.531 -6.875 1 96.12 298 ASN A C 1
ATOM 2243 O O . ASN A 1 298 ? -6.223 -9.898 -7.926 1 96.12 298 ASN A O 1
ATOM 2247 N N . MET A 1 299 ? -6.824 -11.734 -6.824 1 95.56 299 MET A N 1
ATOM 2248 C CA . MET A 1 299 ? -7.227 -12.422 -8.055 1 95.56 299 MET A CA 1
ATOM 2249 C C . MET A 1 299 ? -8.406 -11.711 -8.711 1 95.56 299 MET A C 1
ATOM 2251 O O . MET A 1 299 ? -8.461 -11.602 -9.938 1 95.56 299 MET A O 1
ATOM 2255 N N . LEU A 1 300 ? -9.328 -11.258 -7.887 1 96.44 300 LEU A N 1
ATOM 2256 C CA . LEU A 1 300 ? -10.453 -10.5 -8.43 1 96.44 300 LEU A CA 1
ATOM 2257 C C . LEU A 1 300 ? -9.961 -9.266 -9.18 1 96.44 300 LEU A C 1
ATOM 2259 O O . LEU A 1 300 ? -10.289 -9.078 -10.352 1 96.44 300 LEU A O 1
ATOM 2263 N N . VAL A 1 301 ? -9.109 -8.5 -8.547 1 97.62 301 VAL A N 1
ATOM 2264 C CA . VAL A 1 301 ? -8.68 -7.199 -9.062 1 97.62 301 VAL A CA 1
ATOM 2265 C C . VAL A 1 301 ? -7.816 -7.398 -10.305 1 97.62 301 VAL A C 1
ATOM 2267 O O . VAL A 1 301 ? -7.961 -6.668 -11.289 1 97.62 301 VAL A O 1
ATOM 2270 N N . MET A 1 302 ? -6.996 -8.375 -10.297 1 96.81 302 MET A N 1
ATOM 2271 C CA . MET A 1 302 ? -5.945 -8.508 -11.305 1 96.81 302 MET A CA 1
ATOM 2272 C C . MET A 1 302 ? -6.434 -9.328 -12.492 1 96.81 302 MET A C 1
ATOM 2274 O O . MET A 1 302 ? -6.168 -8.977 -13.641 1 96.81 302 MET A O 1
ATOM 2278 N N . THR A 1 303 ? -7.168 -10.453 -12.188 1 94.81 303 THR A N 1
ATOM 2279 C CA . THR A 1 303 ? -7.383 -11.406 -13.273 1 94.81 303 THR A CA 1
ATOM 2280 C C . THR A 1 303 ? -8.859 -11.75 -13.406 1 94.81 303 THR A C 1
ATOM 2282 O O . THR A 1 303 ? -9.281 -12.32 -14.414 1 94.81 303 THR A O 1
ATOM 2285 N N . GLY A 1 304 ? -9.664 -11.359 -12.461 1 93.62 304 GLY A N 1
ATOM 2286 C CA . GLY A 1 304 ? -11.047 -11.812 -12.43 1 93.62 304 GLY A CA 1
ATOM 2287 C C . GLY A 1 304 ? -11.195 -13.234 -11.93 1 93.62 304 GLY A C 1
ATOM 2288 O O . GLY A 1 304 ? -12.305 -13.766 -11.891 1 93.62 304 GLY A O 1
ATOM 2289 N N . GLY A 1 305 ? -10.094 -13.812 -11.508 1 95.06 305 GLY A N 1
ATOM 2290 C CA . GLY A 1 305 ? -10.086 -15.164 -10.977 1 95.06 305 GLY A CA 1
ATOM 2291 C C . GLY A 1 305 ? -10.492 -15.227 -9.516 1 95.06 305 GLY A C 1
ATOM 2292 O O . GLY A 1 305 ? -11.258 -14.383 -9.039 1 95.06 305 GLY A O 1
ATOM 2293 N N . ARG A 1 306 ? -10.094 -16.344 -8.852 1 93.69 306 ARG A N 1
ATOM 2294 C CA . ARG A 1 306 ? -10.477 -16.531 -7.461 1 93.69 306 ARG A CA 1
ATOM 2295 C C . ARG A 1 306 ? -9.734 -17.719 -6.84 1 93.69 306 ARG A C 1
ATOM 2297 O O . ARG A 1 306 ? -9.234 -18.578 -7.555 1 93.69 306 ARG A O 1
ATOM 2304 N N . GLU A 1 307 ? -9.625 -17.578 -5.535 1 91.81 307 GLU A N 1
ATOM 2305 C CA . GLU A 1 307 ? -9.289 -18.781 -4.77 1 91.81 307 GLU A CA 1
ATOM 2306 C C . GLU A 1 307 ? -10.531 -19.594 -4.445 1 91.81 307 GLU A C 1
ATOM 2308 O O . GLU A 1 307 ? -11.625 -19.047 -4.289 1 91.81 307 GLU A O 1
ATOM 2313 N N . ARG A 1 308 ? -10.344 -20.906 -4.355 1 92.12 308 ARG A N 1
ATOM 2314 C CA . ARG A 1 308 ? -11.508 -21.781 -4.266 1 92.12 308 ARG A CA 1
ATOM 2315 C C . ARG A 1 308 ? -11.359 -22.766 -3.107 1 92.12 308 ARG A C 1
ATOM 2317 O O . ARG A 1 308 ? -10.242 -23.109 -2.711 1 92.12 308 ARG A O 1
ATOM 2324 N N . ASP A 1 309 ? -12.523 -23.031 -2.506 1 88.31 309 ASP A N 1
ATOM 2325 C CA . ASP A 1 309 ? -12.516 -24.156 -1.573 1 88.31 309 ASP A CA 1
ATOM 2326 C C . ASP A 1 309 ? -12.664 -25.484 -2.312 1 88.31 309 ASP A C 1
ATOM 2328 O O . ASP A 1 309 ? -12.781 -25.516 -3.539 1 88.31 309 ASP A O 1
ATOM 2332 N N . ILE A 1 310 ? -12.602 -26.547 -1.521 1 92.25 310 ILE A N 1
ATOM 2333 C CA . ILE A 1 310 ? -12.539 -27.875 -2.145 1 92.25 310 ILE A CA 1
ATOM 2334 C C . ILE A 1 310 ? -13.859 -28.172 -2.855 1 92.25 310 ILE A C 1
ATOM 2336 O O . ILE A 1 310 ? -13.867 -28.828 -3.898 1 92.25 310 ILE A O 1
ATOM 2340 N N . ALA A 1 311 ? -14.961 -27.719 -2.322 1 93.06 311 ALA A N 1
ATOM 2341 C CA . ALA A 1 311 ? -16.266 -27.938 -2.957 1 93.06 311 ALA A CA 1
ATOM 2342 C C . ALA A 1 311 ? -16.344 -27.234 -4.305 1 93.06 311 ALA A C 1
ATOM 2344 O O . ALA A 1 311 ? -16.906 -27.766 -5.262 1 93.06 311 ALA A O 1
ATOM 2345 N N . GLU A 1 312 ? -15.82 -26.125 -4.363 1 93.81 312 GLU A N 1
ATOM 2346 C CA . GLU A 1 312 ? -15.797 -25.359 -5.609 1 93.81 312 GLU A CA 1
ATOM 2347 C C . GLU A 1 312 ? -14.898 -26.016 -6.645 1 93.81 312 GLU A C 1
ATOM 2349 O O . GLU A 1 312 ? -15.234 -26.062 -7.832 1 93.81 312 GLU A O 1
ATOM 2354 N N . PHE A 1 313 ? -13.789 -26.547 -6.234 1 96.5 313 PHE A N 1
ATOM 2355 C CA . PHE A 1 313 ? -12.938 -27.297 -7.148 1 96.5 313 PHE A CA 1
ATOM 2356 C C . PHE A 1 313 ? -13.641 -28.547 -7.66 1 96.5 313 PHE A C 1
ATOM 2358 O O . PHE A 1 313 ? -13.562 -28.859 -8.844 1 96.5 313 PHE A O 1
ATOM 2365 N N . ASP A 1 314 ? -14.32 -29.203 -6.758 1 97.5 314 ASP A N 1
ATOM 2366 C CA . ASP A 1 314 ? -15.047 -30.406 -7.148 1 97.5 314 ASP A CA 1
ATOM 2367 C C . ASP A 1 314 ? -16.078 -30.094 -8.234 1 97.5 314 ASP A C 1
ATOM 2369 O O . ASP A 1 314 ? -16.297 -30.891 -9.148 1 97.5 314 ASP A O 1
ATOM 2373 N N . ALA A 1 315 ? -16.672 -28.969 -8.078 1 97.75 315 ALA A N 1
ATOM 2374 C CA . ALA A 1 315 ? -17.656 -28.562 -9.086 1 97.75 315 ALA A CA 1
ATOM 2375 C C . ALA A 1 315 ? -17 -28.344 -10.438 1 97.75 315 ALA A C 1
ATOM 2377 O O . ALA A 1 315 ? -17.547 -28.703 -11.477 1 97.75 315 ALA A O 1
ATOM 2378 N N . LEU A 1 316 ? -15.844 -27.734 -10.469 1 98.25 316 LEU A N 1
ATOM 2379 C CA . LEU A 1 316 ? -15.094 -27.547 -11.711 1 98.25 316 LEU A CA 1
ATOM 2380 C C . LEU A 1 316 ? -14.711 -28.891 -12.312 1 98.25 316 LEU A C 1
ATOM 2382 O O . LEU A 1 316 ? -14.844 -29.094 -13.523 1 98.25 316 LEU A O 1
ATOM 2386 N N . PHE A 1 317 ? -14.234 -29.797 -11.492 1 98.56 317 PHE A N 1
ATOM 2387 C CA . PHE A 1 317 ? -13.805 -31.109 -11.953 1 98.56 317 PHE A CA 1
ATOM 2388 C C . PHE A 1 317 ? -14.969 -31.875 -12.562 1 98.56 317 PHE A C 1
ATOM 2390 O O . PHE A 1 317 ? -14.852 -32.438 -13.664 1 98.56 317 PHE A O 1
ATOM 2397 N N . ALA A 1 318 ? -16.047 -31.844 -11.898 1 98.38 318 ALA A N 1
ATOM 2398 C CA . ALA A 1 318 ? -17.234 -32.562 -12.398 1 98.38 318 ALA A CA 1
ATOM 2399 C C . ALA A 1 318 ? -17.656 -32 -13.758 1 98.38 318 ALA A C 1
ATOM 2401 O O . ALA A 1 318 ? -17.984 -32.781 -14.664 1 98.38 318 ALA A O 1
ATOM 2402 N N . ALA A 1 319 ? -17.641 -30.766 -13.852 1 98.25 319 ALA A N 1
ATOM 2403 C CA . ALA A 1 319 ? -18.062 -30.109 -15.094 1 98.25 319 ALA A CA 1
ATOM 2404 C C . ALA A 1 319 ? -17.094 -30.438 -16.234 1 98.25 319 ALA A C 1
ATOM 2406 O O . ALA A 1 319 ? -17.469 -30.375 -17.406 1 98.25 319 ALA A O 1
ATOM 2407 N N . ALA A 1 320 ? -15.914 -30.859 -15.914 1 98.38 320 ALA A N 1
ATOM 2408 C CA . ALA A 1 320 ? -14.891 -31.125 -16.922 1 98.38 320 ALA A CA 1
ATOM 2409 C C . ALA A 1 320 ? -14.734 -32.625 -17.156 1 98.38 320 ALA A C 1
ATOM 2411 O O . ALA A 1 320 ? -13.852 -33.062 -17.891 1 98.38 320 ALA A O 1
ATOM 2412 N N . GLY A 1 321 ? -15.586 -33.438 -16.547 1 98.12 321 GLY A N 1
ATOM 2413 C CA . GLY A 1 321 ? -15.477 -34.875 -16.688 1 98.12 321 GLY A CA 1
ATOM 2414 C C . GLY A 1 321 ? -14.328 -35.469 -15.891 1 98.12 321 GLY A C 1
ATOM 2415 O O . GLY A 1 321 ? -13.688 -36.406 -16.328 1 98.12 321 GLY A O 1
ATOM 2416 N N . LEU A 1 322 ? -14 -34.906 -14.781 1 98.56 322 LEU A N 1
ATOM 2417 C CA . LEU A 1 322 ? -12.945 -35.344 -13.875 1 98.56 322 LEU A CA 1
ATOM 2418 C C . LEU A 1 322 ? -13.492 -35.594 -12.477 1 98.56 322 LEU A C 1
ATOM 2420 O O . LEU A 1 322 ? -14.555 -35.094 -12.117 1 98.56 322 LEU A O 1
ATOM 2424 N N . ARG A 1 323 ? -12.781 -36.406 -11.734 1 98.25 323 ARG A N 1
ATOM 2425 C CA . ARG A 1 323 ? -13.109 -36.656 -10.328 1 98.25 323 ARG A CA 1
ATOM 2426 C C . ARG A 1 323 ? -11.859 -36.594 -9.453 1 98.25 323 ARG A C 1
ATOM 2428 O O . ARG A 1 323 ? -10.812 -37.125 -9.82 1 98.25 323 ARG A O 1
ATOM 2435 N N . ARG A 1 324 ? -12.023 -35.938 -8.328 1 98.06 324 ARG A N 1
ATOM 2436 C CA . ARG A 1 324 ? -10.922 -35.844 -7.371 1 98.06 324 ARG A CA 1
ATOM 2437 C C . ARG A 1 324 ? -10.633 -37.188 -6.734 1 98.06 324 ARG A C 1
ATOM 2439 O O . ARG A 1 324 ? -11.555 -37.938 -6.391 1 98.06 324 ARG A O 1
ATOM 2446 N N . THR A 1 325 ? -9.43 -37.531 -6.523 1 97.12 325 THR A N 1
ATOM 2447 C CA . THR A 1 325 ? -9.062 -38.812 -5.906 1 97.12 325 THR A CA 1
ATOM 2448 C C . THR A 1 325 ? -8.344 -38.562 -4.578 1 97.12 325 THR A C 1
ATOM 2450 O O . THR A 1 325 ? -8.492 -39.344 -3.643 1 97.12 325 THR A O 1
ATOM 2453 N N . GLU A 1 326 ? -7.52 -37.531 -4.512 1 94.5 326 GLU A N 1
ATOM 2454 C CA . GLU A 1 326 ? -6.699 -37.281 -3.334 1 94.5 326 GLU A CA 1
ATOM 2455 C C . GLU A 1 326 ? -6.426 -35.781 -3.174 1 94.5 326 GLU A C 1
ATOM 2457 O O . GLU A 1 326 ? -6.414 -35.031 -4.156 1 94.5 326 GLU A O 1
ATOM 2462 N N . VAL A 1 327 ? -6.328 -35.375 -1.936 1 94.31 327 VAL A N 1
ATOM 2463 C CA . VAL A 1 327 ? -5.863 -34.031 -1.618 1 94.31 327 VAL A CA 1
ATOM 2464 C C . VAL A 1 327 ? -4.672 -34.094 -0.663 1 94.31 327 VAL A C 1
ATOM 2466 O O . VAL A 1 327 ? -4.766 -34.688 0.409 1 94.31 327 VAL A O 1
ATOM 2469 N N . GLY A 1 328 ? -3.604 -33.656 -1.152 1 91.69 328 GLY A N 1
ATOM 2470 C CA . GLY A 1 328 ? -2.42 -33.531 -0.318 1 91.69 328 GLY A CA 1
ATOM 2471 C C . GLY A 1 328 ? -2.027 -32.094 -0.047 1 91.69 328 GLY A C 1
ATOM 2472 O O . GLY A 1 328 ? -2.74 -31.172 -0.438 1 91.69 328 GLY A O 1
ATOM 2473 N N . ARG A 1 329 ? -0.949 -31.938 0.773 1 88.75 329 ARG A N 1
ATOM 2474 C CA . ARG A 1 329 ? -0.461 -30.609 1.108 1 88.75 329 ARG A CA 1
ATOM 2475 C C . ARG A 1 329 ? 1.045 -30.5 0.895 1 88.75 329 ARG A C 1
ATOM 2477 O O . ARG A 1 329 ? 1.783 -31.438 1.183 1 88.75 329 ARG A O 1
ATOM 2484 N N . ALA A 1 330 ? 1.445 -29.484 0.338 1 86.06 330 ALA A N 1
ATOM 2485 C CA . ALA A 1 330 ? 2.848 -29.094 0.224 1 86.06 330 ALA A CA 1
ATOM 2486 C C . ALA A 1 330 ? 3.033 -27.625 0.588 1 86.06 330 ALA A C 1
ATOM 2488 O O . ALA A 1 330 ? 2.789 -26.734 -0.234 1 86.06 330 ALA A O 1
ATOM 2489 N N . GLY A 1 331 ? 3.514 -27.406 1.811 1 75.56 331 GLY A N 1
ATOM 2490 C CA . GLY A 1 331 ? 3.549 -26.047 2.287 1 75.56 331 GLY A CA 1
ATOM 2491 C C . GLY A 1 331 ? 2.182 -25.375 2.314 1 75.56 331 GLY A C 1
ATOM 2492 O O . GLY A 1 331 ? 1.239 -25.922 2.896 1 75.56 331 GLY A O 1
ATOM 2493 N N . GLN A 1 332 ? 2.143 -24.266 1.583 1 75.06 332 GLN A N 1
ATOM 2494 C CA . GLN A 1 332 ? 0.89 -23.516 1.579 1 75.06 332 GLN A CA 1
ATOM 2495 C C . GLN A 1 332 ? -0.036 -24 0.467 1 75.06 332 GLN A C 1
ATOM 2497 O O . GLN A 1 332 ? -1.183 -23.562 0.37 1 75.06 332 GLN A O 1
ATOM 2502 N N . PHE A 1 333 ? 0.407 -24.969 -0.291 1 85.69 333 PHE A N 1
ATOM 2503 C CA . PHE A 1 333 ? -0.366 -25.391 -1.453 1 85.69 333 PHE A CA 1
ATOM 2504 C C . PHE A 1 333 ? -1.126 -26.688 -1.159 1 85.69 333 PHE A C 1
ATOM 2506 O O . PHE A 1 333 ? -0.619 -27.562 -0.458 1 85.69 333 PHE A O 1
ATOM 2513 N N . ALA A 1 334 ? -2.254 -26.703 -1.662 1 90.75 334 ALA A N 1
ATOM 2514 C CA . ALA A 1 334 ? -2.965 -27.969 -1.799 1 90.75 334 ALA A CA 1
ATOM 2515 C C . ALA A 1 334 ? -2.621 -28.656 -3.119 1 90.75 334 ALA A C 1
ATOM 2517 O O . ALA A 1 334 ? -2.482 -27.984 -4.148 1 90.75 334 ALA A O 1
ATOM 2518 N N . ILE A 1 335 ? -2.404 -29.922 -2.994 1 95.31 335 ILE A N 1
ATOM 2519 C CA . ILE A 1 335 ? -2.211 -30.781 -4.16 1 95.31 335 ILE A CA 1
ATOM 2520 C C . ILE A 1 335 ? -3.463 -31.625 -4.402 1 95.31 335 ILE A C 1
ATOM 2522 O O . ILE A 1 335 ? -3.695 -32.625 -3.707 1 95.31 335 ILE A O 1
ATOM 2526 N N . ILE A 1 336 ? -4.211 -31.234 -5.406 1 97.12 336 ILE A N 1
ATOM 2527 C CA . ILE A 1 336 ? -5.484 -31.891 -5.676 1 97.12 336 ILE A CA 1
ATOM 2528 C C . ILE A 1 336 ? -5.348 -32.781 -6.902 1 97.12 336 ILE A C 1
ATOM 2530 O O . ILE A 1 336 ? -5.215 -32.312 -8.031 1 97.12 336 ILE A O 1
ATOM 2534 N N . GLU A 1 337 ? -5.41 -34.062 -6.707 1 98 337 GLU A N 1
ATOM 2535 C CA . GLU A 1 337 ? -5.27 -35.031 -7.805 1 98 337 GLU A CA 1
ATOM 2536 C C . GLU A 1 337 ? -6.629 -35.438 -8.352 1 98 337 GLU A C 1
ATOM 2538 O O . GLU A 1 337 ? -7.574 -35.656 -7.586 1 98 337 GLU A O 1
ATOM 2543 N N . THR A 1 338 ? -6.672 -35.5 -9.664 1 98.44 338 THR A N 1
ATOM 2544 C CA . THR A 1 338 ? -7.926 -35.875 -10.305 1 98.44 338 THR A CA 1
ATOM 2545 C C . THR A 1 338 ? -7.672 -36.906 -11.406 1 98.44 338 THR A C 1
ATOM 2547 O O . THR A 1 338 ? -6.551 -37.031 -11.906 1 98.44 338 THR A O 1
ATOM 2550 N N . VAL A 1 339 ? -8.742 -37.656 -11.742 1 98.06 339 VAL A N 1
ATOM 2551 C CA . VAL A 1 339 ? -8.711 -38.625 -12.844 1 98.06 339 VAL A CA 1
ATOM 2552 C C . VAL A 1 339 ? -9.945 -38.438 -13.719 1 98.06 339 VAL A C 1
ATOM 2554 O O . VAL A 1 339 ? -10.93 -37.844 -13.297 1 98.06 339 VAL A O 1
ATOM 2557 N N . ALA A 1 340 ? -9.812 -38.969 -14.969 1 97.31 340 ALA A N 1
ATOM 2558 C CA . ALA A 1 340 ? -10.945 -38.906 -15.891 1 97.31 340 ALA A CA 1
ATOM 2559 C C . ALA A 1 340 ? -12.07 -39.812 -15.414 1 97.31 340 ALA A C 1
ATOM 2561 O O . ALA A 1 340 ? -11.828 -40.906 -14.891 1 97.31 340 ALA A O 1
ATOM 2562 N N . VAL A 1 341 ? -13.273 -39.344 -15.609 1 93.19 341 VAL A N 1
ATOM 2563 C CA . VAL A 1 341 ? -14.453 -40.156 -15.367 1 93.19 341 VAL A CA 1
ATOM 2564 C C . VAL A 1 341 ? -15 -40.688 -16.688 1 93.19 341 VAL A C 1
ATOM 2566 O O . VAL A 1 341 ? -14.898 -40 -17.719 1 93.19 341 VAL A O 1
ATOM 2569 N N . MET B 1 1 ? 17.531 -34.625 20.219 1 17.73 1 MET B N 1
ATOM 2570 C CA . MET B 1 1 ? 16.906 -34.625 18.906 1 17.73 1 MET B CA 1
ATOM 2571 C C . MET B 1 1 ? 16.438 -33.219 18.531 1 17.73 1 MET B C 1
ATOM 2573 O O . MET B 1 1 ? 15.5 -32.688 19.141 1 17.73 1 MET B O 1
ATOM 2577 N N . ALA B 1 2 ? 17.266 -32.375 18.281 1 27.11 2 ALA B N 1
ATOM 2578 C CA . ALA B 1 2 ? 17.359 -30.922 18.375 1 27.11 2 ALA B CA 1
ATOM 2579 C C . ALA B 1 2 ? 16.344 -30.25 17.453 1 27.11 2 ALA B C 1
ATOM 2581 O O . ALA B 1 2 ? 16.172 -30.656 16.312 1 27.11 2 ALA B O 1
ATOM 2582 N N . THR B 1 3 ? 15.289 -29.828 17.984 1 27.81 3 THR B N 1
ATOM 2583 C CA . THR B 1 3 ? 14.016 -29.344 17.469 1 27.81 3 THR B CA 1
ATOM 2584 C C . THR B 1 3 ? 14.234 -28.438 16.266 1 27.81 3 THR B C 1
ATOM 2586 O O . THR B 1 3 ? 14.992 -27.469 16.344 1 27.81 3 THR B O 1
ATOM 2589 N N . ARG B 1 4 ? 14.086 -28.875 15.156 1 31.23 4 ARG B N 1
ATOM 2590 C CA . ARG B 1 4 ? 14.508 -28.328 13.875 1 31.23 4 ARG B CA 1
ATOM 2591 C C . ARG B 1 4 ? 14.109 -26.859 13.75 1 31.23 4 ARG B C 1
ATOM 2593 O O . ARG B 1 4 ? 12.922 -26.531 13.836 1 31.23 4 ARG B O 1
ATOM 2600 N N . SER B 1 5 ? 14.898 -25.906 14.266 1 29.98 5 SER B N 1
ATOM 2601 C CA . SER B 1 5 ? 14.844 -24.453 14.359 1 29.98 5 SER B CA 1
ATOM 2602 C C . SER B 1 5 ? 14.141 -23.859 13.148 1 29.98 5 SER B C 1
ATOM 2604 O O . SER B 1 5 ? 14.461 -24.188 12 1 29.98 5 SER B O 1
ATOM 2606 N N . ILE B 1 6 ? 12.977 -23.609 13.211 1 35.69 6 ILE B N 1
ATOM 2607 C CA . ILE B 1 6 ? 12.297 -22.859 12.156 1 35.69 6 ILE B CA 1
ATOM 2608 C C . ILE B 1 6 ? 13.25 -21.828 11.555 1 35.69 6 ILE B C 1
ATOM 2610 O O . ILE B 1 6 ? 13.766 -20.969 12.273 1 35.69 6 ILE B O 1
ATOM 2614 N N . PRO B 1 7 ? 14.078 -22.125 10.523 1 38.62 7 PRO B N 1
ATOM 2615 C CA . PRO B 1 7 ? 15.219 -21.281 10.156 1 38.62 7 PRO B CA 1
ATOM 2616 C C . PRO B 1 7 ? 14.93 -19.797 10.305 1 38.62 7 PRO B C 1
ATOM 2618 O O . PRO B 1 7 ? 13.789 -19.359 10.133 1 38.62 7 PRO B O 1
ATOM 2621 N N . ALA B 1 8 ? 15.68 -19.078 11.203 1 40.88 8 ALA B N 1
ATOM 2622 C CA . ALA B 1 8 ? 15.773 -17.641 11.438 1 40.88 8 ALA B CA 1
ATOM 2623 C C . ALA B 1 8 ? 15.281 -16.859 10.227 1 40.88 8 ALA B C 1
ATOM 2625 O O . ALA B 1 8 ? 14.812 -15.727 10.367 1 40.88 8 ALA B O 1
ATOM 2626 N N . ALA B 1 9 ? 15.25 -17.516 9.023 1 56.19 9 ALA B N 1
ATOM 2627 C CA . ALA B 1 9 ? 15 -17.047 7.668 1 56.19 9 ALA B CA 1
ATOM 2628 C C . ALA B 1 9 ? 13.508 -16.859 7.414 1 56.19 9 ALA B C 1
ATOM 2630 O O . ALA B 1 9 ? 13.086 -15.914 6.75 1 56.19 9 ALA B O 1
ATOM 2631 N N . LEU B 1 10 ? 12.609 -17.641 8.219 1 65.94 10 LEU B N 1
ATOM 2632 C CA . LEU B 1 10 ? 11.18 -17.672 7.949 1 65.94 10 LEU B CA 1
ATOM 2633 C C . LEU B 1 10 ? 10.492 -16.406 8.453 1 65.94 10 LEU B C 1
ATOM 2635 O O . LEU B 1 10 ? 9.68 -15.82 7.746 1 65.94 10 LEU B O 1
ATOM 2639 N N . PRO B 1 11 ? 11.094 -15.977 9.531 1 80.25 11 PRO B N 1
ATOM 2640 C CA . PRO B 1 11 ? 10.422 -14.781 10.039 1 80.25 11 PRO B CA 1
ATOM 2641 C C . PRO B 1 11 ? 10.68 -13.547 9.172 1 80.25 11 PRO B C 1
ATOM 2643 O O . PRO B 1 11 ? 9.773 -12.742 8.953 1 80.25 11 PRO B O 1
ATOM 2646 N N . ASP B 1 12 ? 11.867 -13.477 8.586 1 92 12 ASP B N 1
ATOM 2647 C CA . ASP B 1 12 ? 12.188 -12.312 7.762 1 92 12 ASP B CA 1
ATOM 2648 C C . ASP B 1 12 ? 11.438 -12.367 6.43 1 92 12 ASP B C 1
ATOM 2650 O O . ASP B 1 12 ? 11.023 -11.336 5.906 1 92 12 ASP B O 1
ATOM 2654 N N . TYR B 1 13 ? 11.289 -13.523 5.945 1 88.44 13 TYR B N 1
ATOM 2655 C CA . TYR B 1 13 ? 10.547 -13.688 4.699 1 88.44 13 TYR B CA 1
ATOM 2656 C C . TYR B 1 13 ? 9.078 -13.336 4.891 1 88.44 13 TYR B C 1
ATOM 2658 O O . TYR B 1 13 ? 8.477 -12.656 4.059 1 88.44 13 TYR B O 1
ATOM 2666 N N . GLU B 1 14 ? 8.547 -13.812 5.992 1 88.06 14 GLU B N 1
ATOM 2667 C CA . GLU B 1 14 ? 7.156 -13.484 6.297 1 88.06 14 GLU B CA 1
ATOM 2668 C C . GLU B 1 14 ? 6.977 -11.984 6.5 1 88.06 14 GLU B C 1
ATOM 2670 O O . GLU B 1 14 ? 5.988 -11.398 6.043 1 88.06 14 GLU B O 1
ATOM 2675 N N . ARG B 1 15 ? 7.875 -11.414 7.199 1 94.19 15 ARG B N 1
ATOM 2676 C CA . ARG B 1 15 ? 7.816 -9.977 7.438 1 94.19 15 ARG B CA 1
ATOM 2677 C C . ARG B 1 15 ? 7.938 -9.195 6.129 1 94.19 15 ARG B C 1
ATOM 2679 O O . ARG B 1 15 ? 7.203 -8.234 5.906 1 94.19 15 ARG B O 1
ATOM 2686 N N . MET B 1 16 ? 8.875 -9.578 5.254 1 95.06 16 MET B N 1
ATOM 2687 C CA . MET B 1 16 ? 9.039 -8.906 3.971 1 95.06 16 MET B CA 1
ATOM 2688 C C . MET B 1 16 ? 7.789 -9.062 3.107 1 95.06 16 MET B C 1
ATOM 2690 O O . MET B 1 16 ? 7.359 -8.109 2.457 1 95.06 16 MET B O 1
ATOM 2694 N N . MET B 1 17 ? 7.219 -10.242 3.154 1 91.38 17 MET B N 1
ATOM 2695 C CA . MET B 1 17 ? 5.984 -10.461 2.41 1 91.38 17 MET B CA 1
ATOM 2696 C C . MET B 1 17 ? 4.867 -9.562 2.928 1 91.38 17 MET B C 1
ATOM 2698 O O . MET B 1 17 ? 4.082 -9.023 2.145 1 91.38 17 MET B O 1
ATOM 2702 N N . ALA B 1 18 ? 4.824 -9.406 4.219 1 92.94 18 ALA B N 1
ATOM 2703 C CA . ALA B 1 18 ? 3.83 -8.516 4.816 1 92.94 18 ALA B CA 1
ATOM 2704 C C . ALA B 1 18 ? 4.043 -7.074 4.371 1 92.94 18 ALA B C 1
ATOM 2706 O O . ALA B 1 18 ? 3.082 -6.352 4.098 1 92.94 18 ALA B O 1
ATOM 2707 N N . MET B 1 19 ? 5.281 -6.621 4.289 1 96.31 19 MET B N 1
ATOM 2708 C CA . MET B 1 19 ? 5.602 -5.266 3.848 1 96.31 19 MET B CA 1
ATOM 2709 C C . MET B 1 19 ? 5.25 -5.078 2.375 1 96.31 19 MET B C 1
ATOM 2711 O O . MET B 1 19 ? 4.68 -4.055 1.994 1 96.31 19 MET B O 1
ATOM 2715 N N . LEU B 1 20 ? 5.523 -6.07 1.632 1 95.06 20 LEU B N 1
ATOM 2716 C CA . LEU B 1 20 ? 5.246 -6.051 0.2 1 95.06 20 LEU B CA 1
ATOM 2717 C C . LEU B 1 20 ? 3.746 -5.973 -0.065 1 95.06 20 LEU B C 1
ATOM 2719 O O . LEU B 1 20 ? 3.309 -5.266 -0.975 1 95.06 20 LEU B O 1
ATOM 2723 N N . THR B 1 21 ? 2.957 -6.688 0.716 1 94.5 21 THR B N 1
ATOM 2724 C CA . THR B 1 21 ? 1.521 -6.754 0.466 1 94.5 21 THR B CA 1
ATOM 2725 C C . THR B 1 21 ? 0.781 -5.703 1.286 1 94.5 21 THR B C 1
ATOM 2727 O O . THR B 1 21 ? -0.444 -5.754 1.413 1 94.5 21 THR B O 1
ATOM 2730 N N . GLY B 1 22 ? 1.506 -4.805 1.907 1 96.56 22 GLY B N 1
ATOM 2731 C CA . GLY B 1 22 ? 0.89 -3.74 2.684 1 96.56 22 GLY B CA 1
ATOM 2732 C C . GLY B 1 22 ? -0.12 -2.932 1.891 1 96.56 22 GLY B C 1
ATOM 2733 O O . GLY B 1 22 ? -1.128 -2.48 2.438 1 96.56 22 GLY B O 1
ATOM 2734 N N . PHE B 1 23 ? 0.145 -2.783 0.62 1 97.56 23 PHE B N 1
ATOM 2735 C CA . PHE B 1 23 ? -0.752 -1.974 -0.195 1 97.56 23 PHE B CA 1
ATOM 2736 C C . PHE B 1 23 ? -2.07 -2.697 -0.434 1 97.56 23 PHE B C 1
ATOM 2738 O O . PHE B 1 23 ? -3.102 -2.062 -0.665 1 97.56 23 PHE B O 1
ATOM 2745 N N . TRP B 1 24 ? -2.086 -4.07 -0.399 1 97.69 24 TRP B N 1
ATOM 2746 C CA . TRP B 1 24 ? -3.352 -4.797 -0.415 1 97.69 24 TRP B CA 1
ATOM 2747 C C . TRP B 1 24 ? -4.227 -4.387 0.766 1 97.69 24 TRP B C 1
ATOM 2749 O O . TRP B 1 24 ? -5.406 -4.078 0.594 1 97.69 24 TRP B O 1
ATOM 2759 N N . VAL B 1 25 ? -3.586 -4.414 1.931 1 97.56 25 VAL B N 1
ATOM 2760 C CA . VAL B 1 25 ? -4.285 -4.086 3.168 1 97.56 25 VAL B CA 1
ATOM 2761 C C . VAL B 1 25 ? -4.867 -2.678 3.076 1 97.56 25 VAL B C 1
ATOM 2763 O O . VAL B 1 25 ? -6.039 -2.461 3.4 1 97.56 25 VAL B O 1
ATOM 2766 N N . THR B 1 26 ? -4.074 -1.752 2.586 1 98.31 26 THR B N 1
ATOM 2767 C CA . THR B 1 26 ? -4.484 -0.357 2.479 1 98.31 26 THR B CA 1
ATOM 2768 C C . THR B 1 26 ? -5.723 -0.224 1.596 1 98.31 26 THR B C 1
ATOM 2770 O O . THR B 1 26 ? -6.688 0.445 1.969 1 98.31 26 THR B O 1
ATOM 2773 N N . GLN B 1 27 ? -5.715 -0.856 0.457 1 98.62 27 GLN B N 1
ATOM 2774 C CA . GLN B 1 27 ? -6.82 -0.68 -0.477 1 98.62 27 GLN B CA 1
ATOM 2775 C C . GLN B 1 27 ? -8.047 -1.467 -0.028 1 98.62 27 GLN B C 1
ATOM 2777 O O . GLN B 1 27 ? -9.18 -1.097 -0.347 1 98.62 27 GLN B O 1
ATOM 2782 N N . ILE B 1 28 ? -7.879 -2.537 0.738 1 98.38 28 ILE B N 1
ATOM 2783 C CA . ILE B 1 28 ? -9.016 -3.234 1.327 1 98.38 28 ILE B CA 1
ATOM 2784 C C . ILE B 1 28 ? -9.68 -2.346 2.379 1 98.38 28 ILE B C 1
ATOM 2786 O O . ILE B 1 28 ? -10.906 -2.244 2.432 1 98.38 28 ILE B O 1
ATOM 2790 N N . VAL B 1 29 ? -8.914 -1.667 3.172 1 98.5 29 VAL B N 1
ATOM 2791 C CA . VAL B 1 29 ? -9.422 -0.71 4.148 1 98.5 29 VAL B CA 1
ATOM 2792 C C . VAL B 1 29 ? -10.141 0.428 3.432 1 98.5 29 VAL B C 1
ATOM 2794 O O . VAL B 1 29 ? -11.203 0.881 3.879 1 98.5 29 VAL B O 1
ATOM 2797 N N . ARG B 1 30 ? -9.57 0.89 2.363 1 98.5 30 ARG B N 1
ATOM 2798 C CA . ARG B 1 30 ? -10.242 1.915 1.57 1 98.5 30 ARG B CA 1
ATOM 2799 C C . ARG B 1 30 ? -11.617 1.442 1.117 1 98.5 30 ARG B C 1
ATOM 2801 O O . ARG B 1 30 ? -12.602 2.184 1.214 1 98.5 30 ARG B O 1
ATOM 2808 N N . ALA B 1 31 ? -11.664 0.225 0.579 1 98.75 31 ALA B N 1
ATOM 2809 C CA . ALA B 1 31 ? -12.953 -0.297 0.125 1 98.75 31 ALA B CA 1
ATOM 2810 C C . ALA B 1 31 ? -13.953 -0.36 1.272 1 98.75 31 ALA B C 1
ATOM 2812 O O . ALA B 1 31 ? -15.125 -0.026 1.099 1 98.75 31 ALA B O 1
ATOM 2813 N N . ALA B 1 32 ? -13.516 -0.777 2.439 1 98.69 32 ALA B N 1
ATOM 2814 C CA . ALA B 1 32 ? -14.383 -0.83 3.613 1 98.69 32 ALA B CA 1
ATOM 2815 C C . ALA B 1 32 ? -14.953 0.549 3.936 1 98.69 32 ALA B C 1
ATOM 2817 O O . ALA B 1 32 ? -16.109 0.67 4.324 1 98.69 32 ALA B O 1
ATOM 2818 N N . ALA B 1 33 ? -14.141 1.581 3.811 1 98.31 33 ALA B N 1
ATOM 2819 C CA . ALA B 1 33 ? -14.578 2.949 4.074 1 98.31 33 ALA B CA 1
ATOM 2820 C C . ALA B 1 33 ? -15.508 3.451 2.973 1 98.31 33 ALA B C 1
ATOM 2822 O O . ALA B 1 33 ? -16.531 4.062 3.254 1 98.31 33 ALA B O 1
ATOM 2823 N N . VAL B 1 34 ? -15.125 3.207 1.711 1 98.12 34 VAL B N 1
ATOM 2824 C CA . VAL B 1 34 ? -15.891 3.658 0.554 1 98.12 34 VAL B CA 1
ATOM 2825 C C . VAL B 1 34 ? -17.312 3.1 0.622 1 98.12 34 VAL B C 1
ATOM 2827 O O . VAL B 1 34 ? -18.281 3.801 0.319 1 98.12 34 VAL B O 1
ATOM 2830 N N . PHE B 1 35 ? -17.406 1.864 1.046 1 98.5 35 PHE B N 1
ATOM 2831 C CA . PHE B 1 35 ? -18.703 1.21 1.032 1 98.5 35 PHE B CA 1
ATOM 2832 C C . PHE B 1 35 ? -19.344 1.242 2.416 1 98.5 35 PHE B C 1
ATOM 2834 O O . PHE B 1 35 ? -20.25 0.458 2.707 1 98.5 35 PHE B O 1
ATOM 2841 N N . ASN B 1 36 ? -18.828 2.033 3.289 1 98.31 36 ASN B N 1
ATOM 2842 C CA . ASN B 1 36 ? -19.438 2.346 4.582 1 98.31 36 ASN B CA 1
ATOM 2843 C C . ASN B 1 36 ? -19.703 1.082 5.395 1 98.31 36 ASN B C 1
ATOM 2845 O O . ASN B 1 36 ? -20.75 0.952 6.02 1 98.31 36 ASN B O 1
ATOM 2849 N N . LEU B 1 37 ? -18.781 0.143 5.406 1 98.62 37 LEU B N 1
ATOM 2850 C CA . LEU B 1 37 ? -18.969 -1.129 6.094 1 98.62 37 LEU B CA 1
ATOM 2851 C C . LEU B 1 37 ? -19.219 -0.911 7.582 1 98.62 37 LEU B C 1
ATOM 2853 O O . LEU B 1 37 ? -20.078 -1.572 8.172 1 98.62 37 LEU B O 1
ATOM 2857 N N . ALA B 1 38 ? -18.469 -0 8.203 1 98.5 38 ALA B N 1
ATOM 2858 C CA . ALA B 1 38 ? -18.609 0.254 9.633 1 98.5 38 ALA B CA 1
ATOM 2859 C C . ALA B 1 38 ? -20.031 0.697 9.977 1 98.5 38 ALA B C 1
ATOM 2861 O O . ALA B 1 38 ? -20.609 0.219 10.953 1 98.5 38 ALA B O 1
ATOM 2862 N N . ASP B 1 39 ? -20.578 1.545 9.195 1 98.5 39 ASP B N 1
ATOM 2863 C CA . ASP B 1 39 ? -21.906 2.088 9.453 1 98.5 39 ASP B CA 1
ATOM 2864 C C . ASP B 1 39 ? -22.984 1.044 9.188 1 98.5 39 ASP B C 1
ATOM 2866 O O . ASP B 1 39 ? -23.953 0.943 9.938 1 98.5 39 ASP B O 1
ATOM 2870 N N . HIS B 1 40 ? -22.859 0.303 8.109 1 98.5 40 HIS B N 1
ATOM 2871 C CA . HIS B 1 40 ? -23.812 -0.75 7.805 1 98.5 40 HIS B CA 1
ATOM 2872 C C . HIS B 1 40 ? -23.891 -1.775 8.93 1 98.5 40 HIS B C 1
ATOM 2874 O O . HIS B 1 40 ? -24.969 -2.113 9.406 1 98.5 40 HIS B O 1
ATOM 2880 N N . LEU B 1 41 ? -22.734 -2.258 9.352 1 98.25 41 LEU B N 1
ATOM 2881 C CA . LEU B 1 41 ? -22.719 -3.297 10.375 1 98.25 41 LEU B CA 1
ATOM 2882 C C . LEU B 1 41 ? -23.219 -2.756 11.711 1 98.25 41 LEU B C 1
ATOM 2884 O O . LEU B 1 41 ? -23.875 -3.475 12.477 1 98.25 41 LEU B O 1
ATOM 2888 N N . ALA B 1 42 ? -22.953 -1.521 12 1 97.19 42 ALA B N 1
ATOM 2889 C CA . ALA B 1 42 ? -23.438 -0.885 13.227 1 97.19 42 ALA B CA 1
ATOM 2890 C C . ALA B 1 42 ? -24.953 -0.753 13.211 1 97.19 42 ALA B C 1
ATOM 2892 O O . ALA B 1 42 ? -25.594 -0.781 14.266 1 97.19 42 ALA B O 1
ATOM 2893 N N . SER B 1 43 ? -25.547 -0.667 12.055 1 97 43 SER B N 1
ATOM 2894 C CA . SER B 1 43 ? -26.984 -0.472 11.938 1 97 43 SER B CA 1
ATOM 2895 C C . SER B 1 43 ? -27.719 -1.804 11.781 1 97 43 SER B C 1
ATOM 2897 O O . SER B 1 43 ? -28.938 -1.836 11.641 1 97 43 SER B O 1
ATOM 2899 N N . GLY B 1 44 ? -26.984 -2.859 11.664 1 96.69 44 GLY B N 1
ATOM 2900 C CA . GLY B 1 44 ? -27.625 -4.172 11.656 1 96.69 44 GLY B CA 1
ATOM 2901 C C . GLY B 1 44 ? -27.641 -4.816 10.289 1 96.69 44 GLY B C 1
ATOM 2902 O O . GLY B 1 44 ? -28.141 -5.93 10.133 1 96.69 44 GLY B O 1
ATOM 2903 N N . THR B 1 45 ? -27.203 -4.148 9.242 1 97.81 45 THR B N 1
ATOM 2904 C CA . THR B 1 45 ? -27.016 -4.77 7.934 1 97.81 45 THR B CA 1
ATOM 2905 C C . THR B 1 45 ? -25.75 -5.641 7.938 1 97.81 45 THR B C 1
ATOM 2907 O O . THR B 1 45 ? -24.641 -5.133 7.781 1 97.81 45 THR B O 1
ATOM 2910 N N . ASP B 1 46 ? -25.938 -6.941 8.008 1 97.75 46 ASP B N 1
ATOM 2911 C CA . ASP B 1 46 ? -24.781 -7.695 8.461 1 97.75 46 ASP B CA 1
ATOM 2912 C C . ASP B 1 46 ? -24.469 -8.852 7.512 1 97.75 46 ASP B C 1
ATOM 2914 O O . ASP B 1 46 ? -23.734 -9.781 7.867 1 97.75 46 ASP B O 1
ATOM 2918 N N . THR B 1 47 ? -25.109 -8.836 6.285 1 98.12 47 THR B N 1
ATOM 2919 C CA . THR B 1 47 ? -24.781 -9.859 5.297 1 98.12 47 THR B CA 1
ATOM 2920 C C . THR B 1 47 ? -24.188 -9.234 4.039 1 98.12 47 THR B C 1
ATOM 2922 O O . THR B 1 47 ? -24.438 -8.055 3.75 1 98.12 47 THR B O 1
ATOM 2925 N N . ALA B 1 48 ? -23.484 -10.07 3.314 1 97.81 48 ALA B N 1
ATOM 2926 C CA . ALA B 1 48 ? -22.906 -9.609 2.057 1 97.81 48 ALA B CA 1
ATOM 2927 C C . ALA B 1 48 ? -24 -9.172 1.08 1 97.81 48 ALA B C 1
ATOM 2929 O O . ALA B 1 48 ? -23.844 -8.164 0.382 1 97.81 48 ALA B O 1
ATOM 2930 N N . VAL B 1 49 ? -25.062 -9.914 1.047 1 98.38 49 VAL B N 1
ATOM 2931 C CA . VAL B 1 49 ? -26.156 -9.641 0.129 1 98.38 49 VAL B CA 1
ATOM 2932 C C . VAL B 1 49 ? -26.797 -8.289 0.469 1 98.38 49 VAL B C 1
ATOM 2934 O O . VAL B 1 49 ? -27.031 -7.469 -0.419 1 98.38 49 VAL B O 1
ATOM 2937 N N . ALA B 1 50 ? -27.062 -8.07 1.739 1 98.62 50 ALA B N 1
ATOM 2938 C CA . ALA B 1 50 ? -27.703 -6.832 2.174 1 98.62 50 ALA B CA 1
ATOM 2939 C C . ALA B 1 50 ? -26.797 -5.629 1.936 1 98.62 50 ALA B C 1
ATOM 2941 O O . ALA B 1 50 ? -27.266 -4.578 1.483 1 98.62 50 ALA B O 1
ATOM 2942 N N . ILE B 1 51 ? -25.547 -5.773 2.248 1 98.62 51 ILE B N 1
ATOM 2943 C CA . ILE B 1 51 ? -24.594 -4.688 2.059 1 98.62 51 ILE B CA 1
ATOM 2944 C C . ILE B 1 51 ? -24.438 -4.395 0.568 1 98.62 51 ILE B C 1
ATOM 2946 O O . ILE B 1 51 ? -24.406 -3.234 0.155 1 98.62 51 ILE B O 1
ATOM 2950 N N . ALA B 1 52 ? -24.328 -5.457 -0.264 1 98.75 52 ALA B N 1
ATOM 2951 C CA . ALA B 1 52 ? -24.203 -5.293 -1.71 1 98.75 52 ALA B CA 1
ATOM 2952 C C . ALA B 1 52 ? -25.391 -4.539 -2.279 1 98.75 52 ALA B C 1
ATOM 2954 O O . ALA B 1 52 ? -25.25 -3.705 -3.176 1 98.75 52 ALA B O 1
ATOM 2955 N N . SER B 1 53 ? -26.547 -4.883 -1.794 1 98.5 53 SER B N 1
ATOM 2956 C CA . SER B 1 53 ? -27.75 -4.199 -2.23 1 98.5 53 SER B CA 1
ATOM 2957 C C . SER B 1 53 ? -27.719 -2.723 -1.848 1 98.5 53 SER B C 1
ATOM 2959 O O . SER B 1 53 ? -28.047 -1.856 -2.664 1 98.5 53 SER B O 1
ATOM 2961 N N . ALA B 1 54 ? -27.344 -2.385 -0.654 1 98.38 54 ALA B N 1
ATOM 2962 C CA . ALA B 1 54 ? -27.312 -1.015 -0.147 1 98.38 54 ALA B CA 1
ATOM 2963 C C . ALA B 1 54 ? -26.297 -0.166 -0.904 1 98.38 54 ALA B C 1
ATOM 2965 O O . ALA B 1 54 ? -26.516 1.03 -1.115 1 98.38 54 ALA B O 1
ATOM 2966 N N . GLU B 1 55 ? -25.172 -0.762 -1.328 1 98.5 55 GLU B N 1
ATOM 2967 C CA . GLU B 1 55 ? -24.062 -0.013 -1.91 1 98.5 55 GLU B CA 1
ATOM 2968 C C . GLU B 1 55 ? -23.984 -0.217 -3.422 1 98.5 55 GLU B C 1
ATOM 2970 O O . GLU B 1 55 ? -23.109 0.334 -4.086 1 98.5 55 GLU B O 1
ATOM 2975 N N . ALA B 1 56 ? -24.938 -1.021 -4.012 1 98.38 56 ALA B N 1
ATOM 2976 C CA . ALA B 1 56 ? -24.969 -1.336 -5.438 1 98.38 56 ALA B CA 1
ATOM 2977 C C . ALA B 1 56 ? -23.656 -1.96 -5.891 1 98.38 56 ALA B C 1
ATOM 2979 O O . ALA B 1 56 ? -23.031 -1.492 -6.848 1 98.38 56 ALA B O 1
ATOM 2980 N N . THR B 1 57 ? -23.188 -2.965 -5.145 1 98.56 57 THR B N 1
ATOM 2981 C CA . THR B 1 57 ? -21.969 -3.691 -5.473 1 98.56 57 THR B CA 1
ATOM 2982 C C . THR B 1 57 ? -22.297 -5.137 -5.852 1 98.56 57 THR B C 1
ATOM 2984 O O . THR B 1 57 ? -23.422 -5.586 -5.707 1 98.56 57 THR B O 1
ATOM 2987 N N . ASP B 1 58 ? -21.359 -5.812 -6.5 1 98.56 58 ASP B N 1
ATOM 2988 C CA . ASP B 1 58 ? -21.5 -7.23 -6.824 1 98.56 58 ASP B CA 1
ATOM 2989 C C . ASP B 1 58 ? -21.484 -8.086 -5.559 1 98.56 58 ASP B C 1
ATOM 2991 O O . ASP B 1 58 ? -20.594 -7.957 -4.719 1 98.56 58 ASP B O 1
ATOM 2995 N N . VAL B 1 59 ? -22.469 -8.953 -5.422 1 97.88 59 VAL B N 1
ATOM 2996 C CA . VAL B 1 59 ? -22.672 -9.719 -4.195 1 97.88 59 VAL B CA 1
ATOM 2997 C C . VAL B 1 59 ? -21.453 -10.594 -3.918 1 97.88 59 VAL B C 1
ATOM 2999 O O . VAL B 1 59 ? -20.969 -10.648 -2.787 1 97.88 59 VAL B O 1
ATOM 3002 N N . ASP B 1 60 ? -20.984 -11.297 -4.91 1 95.62 60 ASP B N 1
ATOM 3003 C CA . ASP B 1 60 ? -19.844 -12.195 -4.734 1 95.62 60 ASP B CA 1
ATOM 3004 C C . ASP B 1 60 ? -18.578 -11.414 -4.344 1 95.62 60 ASP B C 1
ATOM 3006 O O . ASP B 1 60 ? -17.859 -11.812 -3.438 1 95.62 60 ASP B O 1
ATOM 3010 N N . ALA B 1 61 ? -18.312 -10.328 -5.055 1 97.69 61 ALA B N 1
ATOM 3011 C CA . ALA B 1 61 ? -17.172 -9.484 -4.742 1 97.69 61 ALA B CA 1
ATOM 3012 C C . ALA B 1 61 ? -17.281 -8.898 -3.334 1 97.69 61 ALA B C 1
ATOM 3014 O O . ALA B 1 61 ? -16.281 -8.781 -2.621 1 97.69 61 ALA B O 1
ATOM 3015 N N . THR B 1 62 ? -18.469 -8.531 -2.916 1 98.31 62 THR B N 1
ATOM 3016 C CA . THR B 1 62 ? -18.703 -8.016 -1.571 1 98.31 62 THR B CA 1
ATOM 3017 C C . THR B 1 62 ? -18.406 -9.078 -0.521 1 98.31 62 THR B C 1
ATOM 3019 O O . THR B 1 62 ? -17.812 -8.781 0.52 1 98.31 62 THR B O 1
ATOM 3022 N N . ARG B 1 63 ? -18.781 -10.289 -0.78 1 95.75 63 ARG B N 1
ATOM 3023 C CA . ARG B 1 63 ? -18.484 -11.391 0.127 1 95.75 63 ARG B CA 1
ATOM 3024 C C . ARG B 1 63 ? -16.969 -11.578 0.272 1 95.75 63 ARG B C 1
ATOM 3026 O O . ARG B 1 63 ? -16.469 -11.789 1.379 1 95.75 63 ARG B O 1
ATOM 3033 N N . ARG B 1 64 ? -16.281 -11.57 -0.798 1 94.56 64 ARG B N 1
ATOM 3034 C CA . ARG B 1 64 ? -14.828 -11.719 -0.781 1 94.56 64 ARG B CA 1
ATOM 3035 C C . ARG B 1 64 ? -14.172 -10.578 -0.006 1 94.56 64 ARG B C 1
ATOM 3037 O O . ARG B 1 64 ? -13.203 -10.797 0.733 1 94.56 64 ARG B O 1
ATOM 3044 N N . LEU B 1 65 ? -14.695 -9.336 -0.162 1 97.44 65 LEU B N 1
ATOM 3045 C CA . LEU B 1 65 ? -14.211 -8.195 0.611 1 97.44 65 LEU B CA 1
ATOM 3046 C C . LEU B 1 65 ? -14.414 -8.43 2.105 1 97.44 65 LEU B C 1
ATOM 3048 O O . LEU B 1 65 ? -13.5 -8.195 2.902 1 97.44 65 LEU B O 1
ATOM 3052 N N . LEU B 1 66 ? -15.578 -8.906 2.477 1 96.75 66 LEU B N 1
ATOM 3053 C CA . LEU B 1 66 ? -15.898 -9.125 3.881 1 96.75 66 LEU B CA 1
ATOM 3054 C C . LEU B 1 66 ? -15.008 -10.211 4.477 1 96.75 66 LEU B C 1
ATOM 3056 O O . LEU B 1 66 ? -14.578 -10.109 5.629 1 96.75 66 LEU B O 1
ATOM 3060 N N . ARG B 1 67 ? -14.703 -11.203 3.719 1 92.38 67 ARG B N 1
ATOM 3061 C CA . ARG B 1 67 ? -13.805 -12.258 4.191 1 92.38 67 ARG B CA 1
ATOM 3062 C C . ARG B 1 67 ? -12.398 -11.719 4.41 1 92.38 67 ARG B C 1
ATOM 3064 O O . ARG B 1 67 ? -11.742 -12.07 5.391 1 92.38 67 ARG B O 1
ATOM 3071 N N . ALA B 1 68 ? -11.93 -10.945 3.479 1 94.19 68 ALA B N 1
ATOM 3072 C CA . ALA B 1 68 ? -10.617 -10.312 3.654 1 94.19 68 ALA B CA 1
ATOM 3073 C C . ALA B 1 68 ? -10.609 -9.406 4.879 1 94.19 68 ALA B C 1
ATOM 3075 O O . ALA B 1 68 ? -9.633 -9.383 5.637 1 94.19 68 ALA B O 1
ATOM 3076 N N . CYS B 1 69 ? -11.711 -8.633 5.07 1 96.44 69 CYS B N 1
ATOM 3077 C CA . CYS B 1 69 ? -11.836 -7.777 6.246 1 96.44 69 CYS B CA 1
ATOM 3078 C C . CYS B 1 69 ? -11.797 -8.602 7.527 1 96.44 69 CYS B C 1
ATOM 3080 O O . CYS B 1 69 ? -11.266 -8.148 8.547 1 96.44 69 CYS B O 1
ATOM 3082 N N . ALA B 1 70 ? -12.367 -9.797 7.496 1 93.94 70 ALA B N 1
ATOM 3083 C CA . ALA B 1 70 ? -12.336 -10.688 8.656 1 93.94 70 ALA B CA 1
ATOM 3084 C C . ALA B 1 70 ? -10.906 -11.125 8.977 1 93.94 70 ALA B C 1
ATOM 3086 O O . ALA B 1 70 ? -10.5 -11.148 10.141 1 93.94 70 ALA B O 1
ATOM 3087 N N . THR B 1 71 ? -10.18 -11.438 7.945 1 90.5 71 THR B N 1
ATOM 3088 C CA . THR B 1 71 ? -8.781 -11.82 8.102 1 90.5 71 THR B CA 1
ATOM 3089 C C . THR B 1 71 ? -7.969 -10.68 8.703 1 90.5 71 THR B C 1
ATOM 3091 O O . THR B 1 71 ? -7.066 -10.914 9.508 1 90.5 71 THR B O 1
ATOM 3094 N N . LEU B 1 72 ? -8.297 -9.461 8.375 1 94.38 72 LEU B N 1
ATOM 3095 C CA . LEU B 1 72 ? -7.566 -8.281 8.836 1 94.38 72 LEU B CA 1
ATOM 3096 C C . LEU B 1 72 ? -8.055 -7.852 10.219 1 94.38 72 LEU B C 1
ATOM 3098 O O . LEU B 1 72 ? -7.504 -6.918 10.812 1 94.38 72 LEU B O 1
ATOM 3102 N N . GLY B 1 73 ? -9.117 -8.469 10.727 1 94.81 73 GLY B N 1
ATOM 3103 C CA . GLY B 1 73 ? -9.625 -8.164 12.055 1 94.81 73 GLY B CA 1
ATOM 3104 C C . GLY B 1 73 ? -10.617 -7.02 12.07 1 94.81 73 GLY B C 1
ATOM 3105 O O . GLY B 1 73 ? -10.961 -6.504 13.133 1 94.81 73 GLY B O 1
ATOM 3106 N N . LEU B 1 74 ? -11.094 -6.602 10.906 1 97 74 LEU B N 1
ATOM 3107 C CA . LEU B 1 74 ? -12.047 -5.504 10.828 1 97 74 LEU B CA 1
ATOM 3108 C C . LEU B 1 74 ? -13.453 -5.98 11.164 1 97 74 LEU B C 1
ATOM 3110 O O . LEU B 1 74 ? -14.266 -5.219 11.695 1 97 74 LEU B O 1
ATOM 3114 N N . VAL B 1 75 ? -13.766 -7.23 10.781 1 97.5 75 VAL B N 1
ATOM 3115 C CA . VAL B 1 75 ? -15.062 -7.824 11.086 1 97.5 75 VAL B CA 1
ATOM 3116 C C . VAL B 1 75 ? -14.867 -9.234 11.633 1 97.5 75 VAL B C 1
ATOM 3118 O O . VAL B 1 75 ? -13.766 -9.789 11.555 1 97.5 75 VAL B O 1
ATOM 3121 N N . THR B 1 76 ? -15.836 -9.758 12.234 1 96.56 76 THR B N 1
ATOM 3122 C CA . THR B 1 76 ? -15.875 -11.148 12.672 1 96.56 76 THR B CA 1
ATOM 3123 C C . THR B 1 76 ? -17.094 -11.859 12.094 1 96.56 76 THR B C 1
ATOM 3125 O O . THR B 1 76 ? -18.078 -11.219 11.719 1 96.56 76 THR B O 1
ATOM 3128 N N . SER B 1 77 ? -16.922 -13.094 11.906 1 94.12 77 SER B N 1
ATOM 3129 C CA . SER B 1 77 ? -18.031 -13.93 11.461 1 94.12 77 SER B CA 1
ATOM 3130 C C . SER B 1 77 ? -17.922 -15.336 12.031 1 94.12 77 SER B C 1
ATOM 3132 O O . SER B 1 77 ? -16.859 -15.953 11.992 1 94.12 77 SER B O 1
ATOM 3134 N N . ALA B 1 78 ? -19.047 -15.82 12.602 1 90.38 78 ALA B N 1
ATOM 3135 C CA . ALA B 1 78 ? -19.078 -17.172 13.141 1 90.38 78 ALA B CA 1
ATOM 3136 C C . ALA B 1 78 ? -19.469 -18.188 12.07 1 90.38 78 ALA B C 1
ATOM 3138 O O . ALA B 1 78 ? -19.062 -19.344 12.117 1 90.38 78 ALA B O 1
ATOM 3139 N N . ASP B 1 79 ? -20.266 -17.781 11.086 1 89.12 79 ASP B N 1
ATOM 3140 C CA . ASP B 1 79 ? -20.828 -18.719 10.133 1 89.12 79 ASP B CA 1
ATOM 3141 C C . ASP B 1 79 ? -20.453 -18.359 8.703 1 89.12 79 ASP B C 1
ATOM 3143 O O . ASP B 1 79 ? -20.875 -19.016 7.75 1 89.12 79 ASP B O 1
ATOM 3147 N N . GLY B 1 80 ? -19.734 -17.297 8.523 1 87.81 80 GLY B N 1
ATOM 3148 C CA . GLY B 1 80 ? -19.344 -16.875 7.191 1 87.81 80 GLY B CA 1
ATOM 3149 C C . GLY B 1 80 ? -20.438 -16.156 6.434 1 87.81 80 GLY B C 1
ATOM 3150 O O . GLY B 1 80 ? -20.25 -15.727 5.297 1 87.81 80 GLY B O 1
ATOM 3151 N N . GLU B 1 81 ? -21.562 -15.891 7.07 1 92.44 81 GLU B N 1
ATOM 3152 C CA . GLU B 1 81 ? -22.703 -15.266 6.414 1 92.44 81 GLU B CA 1
ATOM 3153 C C . GLU B 1 81 ? -23.062 -13.945 7.078 1 92.44 81 GLU B C 1
ATOM 3155 O O . GLU B 1 81 ? -23.406 -12.977 6.395 1 92.44 81 GLU B O 1
ATOM 3160 N N . HIS B 1 82 ? -23.062 -14.039 8.391 1 96.62 82 HIS B N 1
ATOM 3161 C CA . HIS B 1 82 ? -23.328 -12.836 9.172 1 96.62 82 HIS B CA 1
ATOM 3162 C C . HIS B 1 82 ? -22.031 -12.25 9.734 1 96.62 82 HIS B C 1
ATOM 3164 O O . HIS B 1 82 ? -21.172 -12.984 10.211 1 96.62 82 HIS B O 1
ATOM 3170 N N . PHE B 1 83 ? -21.938 -10.961 9.617 1 97.5 83 PHE B N 1
ATOM 3171 C CA . PHE B 1 83 ? -20.719 -10.305 10.047 1 97.5 83 PHE B CA 1
ATOM 3172 C C . PHE B 1 83 ? -21.016 -9.25 11.109 1 97.5 83 PHE B C 1
ATOM 3174 O O . PHE B 1 83 ? -22.109 -8.695 11.148 1 97.5 83 PHE B O 1
ATOM 3181 N N . ALA B 1 84 ? -20.062 -9.07 11.961 1 98.12 84 ALA B N 1
ATOM 3182 C CA . ALA B 1 84 ? -20.109 -8.023 12.977 1 98.12 84 ALA B CA 1
ATOM 3183 C C . ALA B 1 84 ? -18.875 -7.145 12.922 1 98.12 84 ALA B C 1
ATOM 3185 O O . ALA B 1 84 ? -17.766 -7.645 12.695 1 98.12 84 ALA B O 1
ATOM 3186 N N . GLY B 1 85 ? -19.094 -5.855 13.125 1 97.69 85 GLY B N 1
ATOM 3187 C CA . GLY B 1 85 ? -17.969 -4.945 13.172 1 97.69 85 GLY B CA 1
ATOM 3188 C C . GLY B 1 85 ? -17.156 -5.059 14.461 1 97.69 85 GLY B C 1
ATOM 3189 O O . GLY B 1 85 ? -17.719 -5.293 15.531 1 97.69 85 GLY B O 1
ATOM 3190 N N . THR B 1 86 ? -15.891 -4.902 14.336 1 97.5 86 THR B N 1
ATOM 3191 C CA . THR B 1 86 ? -15.023 -4.855 15.508 1 97.5 86 THR B CA 1
ATOM 3192 C C . THR B 1 86 ? -14.781 -3.412 15.945 1 97.5 86 THR B C 1
ATOM 3194 O O . THR B 1 86 ? -15.211 -2.475 15.266 1 97.5 86 THR B O 1
ATOM 3197 N N . SER B 1 87 ? -14.039 -3.279 17.062 1 96.44 87 SER B N 1
ATOM 3198 C CA . SER B 1 87 ? -13.641 -1.947 17.5 1 96.44 87 SER B CA 1
ATOM 3199 C C . SER B 1 87 ? -12.656 -1.314 16.531 1 96.44 87 SER B C 1
ATOM 3201 O O . SER B 1 87 ? -12.641 -0.094 16.359 1 96.44 87 SER B O 1
ATOM 3203 N N . LEU B 1 88 ? -11.891 -2.113 15.844 1 97 88 LEU B N 1
ATOM 3204 C CA . LEU B 1 88 ? -10.984 -1.61 14.82 1 97 88 LEU B CA 1
ATOM 3205 C C . LEU B 1 88 ? -11.758 -0.996 13.656 1 97 88 LEU B C 1
ATOM 3207 O O . LEU B 1 88 ? -11.445 0.112 13.211 1 97 88 LEU B O 1
ATOM 3211 N N . LEU B 1 89 ? -12.773 -1.661 13.219 1 97.94 89 LEU B N 1
ATOM 3212 C CA . LEU B 1 89 ? -13.594 -1.141 12.125 1 97.94 89 LEU B CA 1
ATOM 3213 C C . LEU B 1 89 ? -14.32 0.128 12.547 1 97.94 89 LEU B C 1
ATOM 3215 O O . LEU B 1 89 ? -14.547 1.025 11.734 1 97.94 89 LEU B O 1
ATOM 3219 N N . SER B 1 90 ? -14.641 0.211 13.82 1 96.31 90 SER B N 1
ATOM 3220 C CA . SER B 1 90 ? -15.406 1.337 14.336 1 96.31 90 SER B CA 1
ATOM 3221 C C . SER B 1 90 ? -14.625 2.641 14.219 1 96.31 90 SER B C 1
ATOM 3223 O O . SER B 1 90 ? -15.203 3.727 14.281 1 96.31 90 SER B O 1
ATOM 3225 N N . THR B 1 91 ? -13.352 2.574 14.023 1 94.88 91 THR B N 1
ATOM 3226 C CA . THR B 1 91 ? -12.555 3.781 13.828 1 94.88 91 THR B CA 1
ATOM 3227 C C . THR B 1 91 ? -12.898 4.449 12.5 1 94.88 91 THR B C 1
ATOM 3229 O O . THR B 1 91 ? -12.508 5.59 12.25 1 94.88 91 THR B O 1
ATOM 3232 N N . LEU B 1 92 ? -13.703 3.805 11.648 1 96.69 92 LEU B N 1
ATOM 3233 C CA . LEU B 1 92 ? -14.07 4.336 10.344 1 96.69 92 LEU B CA 1
ATOM 3234 C C . LEU B 1 92 ? -15.523 4.801 10.336 1 96.69 92 LEU B C 1
ATOM 3236 O O . LEU B 1 92 ? -16.047 5.168 9.281 1 96.69 92 LEU B O 1
ATOM 3240 N N . ARG B 1 93 ? -16.141 4.773 11.453 1 96.19 93 ARG B N 1
ATOM 3241 C CA . ARG B 1 93 ? -17.531 5.199 11.516 1 96.19 93 ARG B CA 1
ATOM 3242 C C . ARG B 1 93 ? -17.656 6.699 11.273 1 96.19 93 ARG B C 1
ATOM 3244 O O . ARG B 1 93 ? -16.828 7.484 11.75 1 96.19 93 ARG B O 1
ATOM 3251 N N . LYS B 1 94 ? -18.734 7.059 10.617 1 92.06 94 LYS B N 1
ATOM 3252 C CA . LYS B 1 94 ? -18.984 8.461 10.289 1 92.06 94 LYS B CA 1
ATOM 3253 C C . LYS B 1 94 ? -19.266 9.281 11.539 1 92.06 94 LYS B C 1
ATOM 3255 O O . LYS B 1 94 ? -18.875 10.445 11.625 1 92.06 94 LYS B O 1
ATOM 3260 N N . ASP B 1 95 ? -19.859 8.734 12.461 1 88.31 95 ASP B N 1
ATOM 3261 C CA . ASP B 1 95 ? -20.297 9.477 13.633 1 88.31 95 ASP B CA 1
ATOM 3262 C C . ASP B 1 95 ? -19.266 9.414 14.75 1 88.31 95 ASP B C 1
ATOM 3264 O O . ASP B 1 95 ? -19.484 9.93 15.852 1 88.31 95 ASP B O 1
ATOM 3268 N N . GLU B 1 96 ? -18.188 8.75 14.523 1 85.56 96 GLU B N 1
ATOM 3269 C CA . GLU B 1 96 ? -17.094 8.703 15.5 1 85.56 96 GLU B CA 1
ATOM 3270 C C . GLU B 1 96 ? -16.312 10.008 15.5 1 85.56 96 GLU B C 1
ATOM 3272 O O . GLU B 1 96 ? -15.836 10.461 14.461 1 85.56 96 GLU B O 1
ATOM 3277 N N . PRO B 1 97 ? -16.219 10.711 16.594 1 75.56 97 PRO B N 1
ATOM 3278 C CA . PRO B 1 97 ? -15.547 12.016 16.672 1 75.56 97 PRO B CA 1
ATOM 3279 C C . PRO B 1 97 ? -14.109 11.969 16.172 1 75.56 97 PRO B C 1
ATOM 3281 O O . PRO B 1 97 ? -13.633 12.945 15.578 1 75.56 97 PRO B O 1
ATOM 3284 N N . ASN B 1 98 ? -13.461 10.906 16.359 1 79.94 98 ASN B N 1
ATOM 3285 C CA . ASN B 1 98 ? -12.078 10.766 15.898 1 79.94 98 ASN B CA 1
ATOM 3286 C C . ASN B 1 98 ? -11.961 9.773 14.75 1 79.94 98 ASN B C 1
ATOM 3288 O O . ASN B 1 98 ? -10.961 9.055 14.641 1 79.94 98 ASN B O 1
ATOM 3292 N N . SER B 1 99 ? -13.008 9.844 13.984 1 91.12 99 SER B N 1
ATOM 3293 C CA . SER B 1 99 ? -13.039 8.883 12.883 1 91.12 99 SER B CA 1
ATOM 3294 C C . SER B 1 99 ? -11.836 9.047 11.969 1 91.12 99 SER B C 1
ATOM 3296 O O . SER B 1 99 ? -11.414 10.164 11.672 1 91.12 99 SER B O 1
ATOM 3298 N N . LEU B 1 100 ? -11.289 7.934 11.523 1 92.44 100 LEU B N 1
ATOM 3299 C CA . LEU B 1 100 ? -10.188 7.945 10.562 1 92.44 100 LEU B CA 1
ATOM 3300 C C . LEU B 1 100 ? -10.703 7.758 9.141 1 92.44 100 LEU B C 1
ATOM 3302 O O . LEU B 1 100 ? -9.922 7.578 8.211 1 92.44 100 LEU B O 1
ATOM 3306 N N . ARG B 1 101 ? -12.047 7.785 8.969 1 94.94 101 ARG B N 1
ATOM 3307 C CA . ARG B 1 101 ? -12.648 7.578 7.656 1 94.94 101 ARG B CA 1
ATOM 3308 C C . ARG B 1 101 ? -12.133 8.594 6.648 1 94.94 101 ARG B C 1
ATOM 3310 O O . ARG B 1 101 ? -11.758 8.234 5.527 1 94.94 101 ARG B O 1
ATOM 3317 N N . GLY B 1 102 ? -12.109 9.859 7.008 1 91.88 102 GLY B N 1
ATOM 3318 C CA . GLY B 1 102 ? -11.586 10.891 6.125 1 91.88 102 GLY B CA 1
ATOM 3319 C C . GLY B 1 102 ? -10.141 10.672 5.734 1 91.88 102 GLY B C 1
ATOM 3320 O O . GLY B 1 102 ? -9.766 10.875 4.578 1 91.88 102 GLY B O 1
ATOM 3321 N N . MET B 1 103 ? -9.344 10.258 6.691 1 92.44 103 MET B N 1
ATOM 3322 C CA . MET B 1 103 ? -7.938 9.961 6.43 1 92.44 103 MET B CA 1
ATOM 3323 C C . MET B 1 103 ? -7.797 8.828 5.418 1 92.44 103 MET B C 1
ATOM 3325 O O . MET B 1 103 ? -7.008 8.922 4.477 1 92.44 103 MET B O 1
ATOM 3329 N N . VAL B 1 104 ? -8.562 7.781 5.621 1 96.38 104 VAL B N 1
ATOM 3330 C CA . VAL B 1 104 ? -8.508 6.625 4.734 1 96.38 104 VAL B CA 1
ATOM 3331 C C . VAL B 1 104 ? -8.953 7.027 3.33 1 96.38 104 VAL B C 1
ATOM 3333 O O . VAL B 1 104 ? -8.258 6.754 2.35 1 96.38 104 VAL B O 1
ATOM 3336 N N . LEU B 1 105 ? -10.023 7.711 3.209 1 96.38 105 LEU B N 1
ATOM 3337 C CA . LEU B 1 105 ? -10.586 8.047 1.906 1 96.38 105 LEU B CA 1
ATOM 3338 C C . LEU B 1 105 ? -9.695 9.039 1.166 1 96.38 105 LEU B C 1
ATOM 3340 O O . LEU B 1 105 ? -9.602 9 -0.063 1 96.38 105 LEU B O 1
ATOM 3344 N N . SER B 1 106 ? -9.016 9.852 1.904 1 94 106 SER B N 1
ATOM 3345 C CA . SER B 1 106 ? -8.148 10.852 1.289 1 94 106 SER B CA 1
ATOM 3346 C C . SER B 1 106 ? -6.816 10.25 0.864 1 94 106 SER B C 1
ATOM 3348 O O . SER B 1 106 ? -6.395 10.406 -0.284 1 94 106 SER B O 1
ATOM 3350 N N . HIS B 1 107 ? -6.184 9.5 1.728 1 94.5 107 HIS B N 1
ATOM 3351 C CA . HIS B 1 107 ? -4.789 9.109 1.537 1 94.5 107 HIS B CA 1
ATOM 3352 C C . HIS B 1 107 ? -4.68 7.863 0.672 1 94.5 107 HIS B C 1
ATOM 3354 O O . HIS B 1 107 ? -3.594 7.516 0.207 1 94.5 107 HIS B O 1
ATOM 3360 N N . THR B 1 108 ? -5.777 7.184 0.401 1 96.31 108 THR B N 1
ATOM 3361 C CA . THR B 1 108 ? -5.715 5.98 -0.426 1 96.31 108 THR B CA 1
ATOM 3362 C C . THR B 1 108 ? -6.309 6.242 -1.807 1 96.31 108 THR B C 1
ATOM 3364 O O . THR B 1 108 ? -6.301 5.363 -2.67 1 96.31 108 THR B O 1
ATOM 3367 N N . ALA B 1 109 ? -6.832 7.457 -1.993 1 96.81 109 ALA B N 1
ATOM 3368 C CA . ALA B 1 109 ? -7.426 7.859 -3.266 1 96.81 109 ALA B CA 1
ATOM 3369 C C . ALA B 1 109 ? -6.348 8.156 -4.305 1 96.81 109 ALA B C 1
ATOM 3371 O O . ALA B 1 109 ? -5.168 8.266 -3.967 1 96.81 109 ALA B O 1
ATOM 3372 N N . PRO B 1 110 ? -6.746 8.289 -5.598 1 96.38 110 PRO B N 1
ATOM 3373 C CA . PRO B 1 110 ? -5.773 8.492 -6.672 1 96.38 110 PRO B CA 1
ATOM 3374 C C . PRO B 1 110 ? -4.855 9.688 -6.414 1 96.38 110 PRO B C 1
ATOM 3376 O O . PRO B 1 110 ? -3.695 9.68 -6.84 1 96.38 110 PRO B O 1
ATOM 3379 N N . GLY B 1 111 ? -5.328 10.641 -5.707 1 96.75 111 GLY B N 1
ATOM 3380 C CA . GLY B 1 111 ? -4.527 11.828 -5.43 1 96.75 111 GLY B CA 1
ATOM 3381 C C . GLY B 1 111 ? -3.217 11.508 -4.734 1 96.75 111 GLY B C 1
ATOM 3382 O O . GLY B 1 111 ? -2.197 12.141 -5.004 1 96.75 111 GLY B O 1
ATOM 3383 N N . HIS B 1 112 ? -3.211 10.578 -3.805 1 97.19 112 HIS B N 1
ATOM 3384 C CA . HIS B 1 112 ? -2.014 10.164 -3.086 1 97.19 112 HIS B CA 1
ATOM 3385 C C . HIS B 1 112 ? -1.439 8.875 -3.67 1 97.19 112 HIS B C 1
ATOM 3387 O O . HIS B 1 112 ? -0.22 8.727 -3.771 1 97.19 112 HIS B O 1
ATOM 3393 N N . TRP B 1 113 ? -2.33 8 -4.094 1 97.5 113 TRP B N 1
ATOM 3394 C CA . TRP B 1 113 ? -1.976 6.656 -4.531 1 97.5 113 TRP B CA 1
ATOM 3395 C C . TRP B 1 113 ? -1.042 6.703 -5.738 1 97.5 113 TRP B C 1
ATOM 3397 O O . TRP B 1 113 ? 0.003 6.047 -5.746 1 97.5 113 TRP B O 1
ATOM 3407 N N . LEU B 1 114 ? -1.372 7.508 -6.73 1 97.88 114 LEU B N 1
ATOM 3408 C CA . LEU B 1 114 ? -0.636 7.504 -7.992 1 97.88 114 LEU B CA 1
ATOM 3409 C C . LEU B 1 114 ? 0.749 8.117 -7.812 1 97.88 114 LEU B C 1
ATOM 3411 O O . LEU B 1 114 ? 1.746 7.551 -8.266 1 97.88 114 LEU B O 1
ATOM 3415 N N . PRO B 1 115 ? 0.901 9.266 -7.086 1 98.25 115 PRO B N 1
ATOM 3416 C CA . PRO B 1 115 ? 2.252 9.797 -6.879 1 98.25 115 PRO B CA 1
ATOM 3417 C C . PRO B 1 115 ? 3.152 8.828 -6.113 1 98.25 115 PRO B C 1
ATOM 3419 O O . PRO B 1 115 ? 4.344 8.711 -6.418 1 98.25 115 PRO B O 1
ATOM 3422 N N . TRP B 1 116 ? 2.641 8.172 -5.148 1 98.38 116 TRP B N 1
ATOM 3423 C CA . TRP B 1 116 ? 3.453 7.246 -4.367 1 98.38 116 TRP B CA 1
ATOM 3424 C C . TRP B 1 116 ? 3.951 6.094 -5.234 1 98.38 116 TRP B C 1
ATOM 3426 O O . TRP B 1 116 ? 5.02 5.531 -4.977 1 98.38 116 TRP B O 1
ATOM 3436 N N . GLY B 1 117 ? 3.184 5.734 -6.277 1 98.06 117 GLY B N 1
ATOM 3437 C CA . GLY B 1 117 ? 3.658 4.73 -7.215 1 98.06 117 GLY B CA 1
ATOM 3438 C C . GLY B 1 117 ? 4.914 5.152 -7.953 1 98.06 117 GLY B C 1
ATOM 3439 O O . GLY B 1 117 ? 5.578 4.324 -8.578 1 98.06 117 GLY B O 1
ATOM 3440 N N . LEU B 1 118 ? 5.301 6.445 -7.812 1 98.38 118 LEU B N 1
ATOM 3441 C CA . LEU B 1 118 ? 6.457 7.004 -8.5 1 98.38 118 LEU B CA 1
ATOM 3442 C C . LEU B 1 118 ? 7.574 7.324 -7.516 1 98.38 118 LEU B C 1
ATOM 3444 O O . LEU B 1 118 ? 8.43 8.172 -7.789 1 98.38 118 LEU B O 1
ATOM 3448 N N . LEU B 1 119 ? 7.562 6.656 -6.336 1 98.56 119 LEU B N 1
ATOM 3449 C CA . LEU B 1 119 ? 8.562 6.938 -5.312 1 98.56 119 LEU B CA 1
ATOM 3450 C C . LEU B 1 119 ? 9.977 6.793 -5.875 1 98.56 119 LEU B C 1
ATOM 3452 O O . LEU B 1 119 ? 10.852 7.613 -5.586 1 98.56 119 LEU B O 1
ATOM 3456 N N . PRO B 1 120 ? 10.336 5.762 -6.703 1 98.56 120 PRO B N 1
ATOM 3457 C CA . PRO B 1 120 ? 11.695 5.703 -7.258 1 98.56 120 PRO B CA 1
ATOM 3458 C C . PRO B 1 120 ? 12.062 6.965 -8.031 1 98.56 120 PRO B C 1
ATOM 3460 O O . PRO B 1 120 ? 13.203 7.434 -7.949 1 98.56 120 PRO B O 1
ATOM 3463 N N . ASP B 1 121 ? 11.117 7.527 -8.75 1 98.56 121 ASP B N 1
ATOM 3464 C CA . ASP B 1 121 ? 11.383 8.758 -9.484 1 98.56 121 ASP B CA 1
ATOM 3465 C C . ASP B 1 121 ? 11.641 9.922 -8.523 1 98.56 121 ASP B C 1
ATOM 3467 O O . ASP B 1 121 ? 12.477 10.789 -8.805 1 98.56 121 ASP B O 1
ATOM 3471 N N . ALA B 1 122 ? 10.891 9.961 -7.445 1 98.56 122 ALA B N 1
ATOM 3472 C CA . ALA B 1 122 ? 11.125 10.984 -6.43 1 98.56 122 ALA B CA 1
ATOM 3473 C C . ALA B 1 122 ? 12.531 10.883 -5.855 1 98.56 122 ALA B C 1
ATOM 3475 O O . ALA B 1 122 ? 13.195 11.898 -5.633 1 98.56 122 ALA B O 1
ATOM 3476 N N . ILE B 1 123 ? 12.969 9.672 -5.621 1 98.69 123 ILE B N 1
ATOM 3477 C CA . ILE B 1 123 ? 14.297 9.445 -5.055 1 98.69 123 ILE B CA 1
ATOM 3478 C C . ILE B 1 123 ? 15.359 9.844 -6.07 1 98.69 123 ILE B C 1
ATOM 3480 O O . ILE B 1 123 ? 16.391 10.422 -5.707 1 98.69 123 ILE B O 1
ATOM 3484 N N . ARG B 1 124 ? 15.164 9.547 -7.352 1 98.62 124 ARG B N 1
ATOM 3485 C CA . ARG B 1 124 ? 16.109 9.891 -8.398 1 98.62 124 ARG B CA 1
ATOM 3486 C C . ARG B 1 124 ? 16.25 11.406 -8.539 1 98.62 124 ARG B C 1
ATOM 3488 O O . ARG B 1 124 ? 17.359 11.93 -8.633 1 98.62 124 ARG B O 1
ATOM 3495 N N . SER B 1 125 ? 15.164 12.125 -8.523 1 97.81 125 SER B N 1
ATOM 3496 C CA . SER B 1 125 ? 15.156 13.539 -8.875 1 97.81 125 SER B CA 1
ATOM 3497 C C . SER B 1 125 ? 15.258 14.414 -7.629 1 97.81 125 SER B C 1
ATOM 3499 O O . SER B 1 125 ? 15.664 15.578 -7.711 1 97.81 125 SER B O 1
ATOM 3501 N N . GLY B 1 126 ? 14.797 13.875 -6.508 1 97.25 126 GLY B N 1
ATOM 3502 C CA . GLY B 1 126 ? 14.664 14.688 -5.312 1 97.25 126 GLY B CA 1
ATOM 3503 C C . GLY B 1 126 ? 13.469 15.617 -5.352 1 97.25 126 GLY B C 1
ATOM 3504 O O . GLY B 1 126 ? 13.406 16.594 -4.598 1 97.25 126 GLY B O 1
ATOM 3505 N N . GLU B 1 127 ? 12.547 15.32 -6.262 1 96.25 127 GLU B N 1
ATOM 3506 C CA . GLU B 1 127 ? 11.43 16.234 -6.48 1 96.25 127 GLU B CA 1
ATOM 3507 C C . GLU B 1 127 ? 10.094 15.531 -6.246 1 96.25 127 GLU B C 1
ATOM 3509 O O . GLU B 1 127 ? 10.008 14.305 -6.328 1 96.25 127 GLU B O 1
ATOM 3514 N N . ARG B 1 128 ? 9.086 16.328 -5.949 1 96.81 128 ARG B N 1
ATOM 3515 C CA . ARG B 1 128 ? 7.738 15.805 -5.797 1 96.81 128 ARG B CA 1
ATOM 3516 C C . ARG B 1 128 ? 7.254 15.156 -7.09 1 96.81 128 ARG B C 1
ATOM 3518 O O . ARG B 1 128 ? 7.754 15.469 -8.172 1 96.81 128 ARG B O 1
ATOM 3525 N N . GLN B 1 129 ? 6.199 14.32 -6.984 1 98.12 129 GLN B N 1
ATOM 3526 C CA . GLN B 1 129 ? 5.777 13.539 -8.133 1 98.12 129 GLN B CA 1
ATOM 3527 C C . GLN B 1 129 ? 4.34 13.875 -8.531 1 98.12 129 GLN B C 1
ATOM 3529 O O . GLN B 1 129 ? 3.779 13.25 -9.438 1 98.12 129 GLN B O 1
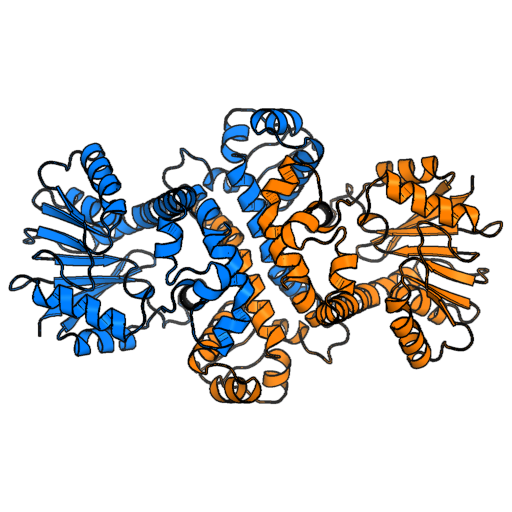ATOM 3534 N N . ILE B 1 130 ? 3.721 14.898 -7.938 1 97.31 130 ILE B N 1
ATOM 3535 C CA . ILE B 1 130 ? 2.334 15.266 -8.203 1 97.31 130 ILE B CA 1
ATOM 3536 C C . ILE B 1 130 ? 2.182 15.672 -9.664 1 97.31 130 ILE B C 1
ATOM 3538 O O . ILE B 1 130 ? 1.193 15.328 -10.32 1 97.31 130 ILE B O 1
ATOM 3542 N N . LYS B 1 131 ? 3.117 16.422 -10.211 1 97.12 131 LYS B N 1
ATOM 3543 C CA . LYS B 1 131 ? 3.023 16.859 -11.602 1 97.12 131 LYS B CA 1
ATOM 3544 C C . LYS B 1 131 ? 3.094 15.68 -12.555 1 97.12 131 LYS B C 1
ATOM 3546 O O . LYS B 1 131 ? 2.318 15.594 -13.516 1 97.12 131 LYS B O 1
ATOM 3551 N N . ALA B 1 132 ? 3.994 14.836 -12.328 1 97.62 132 ALA B N 1
ATOM 3552 C CA . ALA B 1 132 ? 4.137 13.641 -13.164 1 97.62 132 ALA B CA 1
ATOM 3553 C C . ALA B 1 132 ? 2.889 12.766 -13.086 1 97.62 132 ALA B C 1
ATOM 3555 O O . ALA B 1 132 ? 2.469 12.18 -14.086 1 97.62 132 ALA B O 1
ATOM 3556 N N . ALA B 1 133 ? 2.291 12.656 -11.922 1 97.62 133 ALA B N 1
ATOM 3557 C CA . ALA B 1 133 ? 1.161 11.758 -11.695 1 97.62 133 ALA B CA 1
ATOM 3558 C C . ALA B 1 133 ? -0.141 12.375 -12.195 1 97.62 133 ALA B C 1
ATOM 3560 O O . ALA B 1 133 ? -1.007 11.68 -12.727 1 97.62 133 ALA B O 1
ATOM 3561 N N . HIS B 1 134 ? -0.305 13.742 -11.992 1 97.62 134 HIS B N 1
ATOM 3562 C CA . HIS B 1 134 ? -1.638 14.312 -12.172 1 97.62 134 HIS B CA 1
ATOM 3563 C C . HIS B 1 134 ? -1.604 15.523 -13.094 1 97.62 134 HIS B C 1
ATOM 3565 O O . HIS B 1 134 ? -2.65 16.062 -13.445 1 97.62 134 HIS B O 1
ATOM 3571 N N . GLY B 1 135 ? -0.491 15.992 -13.406 1 97.12 135 GLY B N 1
ATOM 3572 C CA . GLY B 1 135 ? -0.367 17.109 -14.328 1 97.12 135 GLY B CA 1
ATOM 3573 C C . GLY B 1 135 ? -0.477 18.469 -13.641 1 97.12 135 GLY B C 1
ATOM 3574 O O . GLY B 1 135 ? -0.269 19.5 -14.266 1 97.12 135 GLY B O 1
ATOM 3575 N N . THR B 1 136 ? -0.772 18.531 -12.336 1 95.62 136 THR B N 1
ATOM 3576 C CA . THR B 1 136 ? -0.868 19.781 -11.586 1 95.62 136 THR B CA 1
ATOM 3577 C C . THR B 1 136 ? 0.457 20.109 -10.906 1 95.62 136 THR B C 1
ATOM 3579 O O . THR B 1 136 ? 1.251 19.203 -10.617 1 95.62 136 THR B O 1
ATOM 3582 N N . GLU B 1 137 ? 0.667 21.344 -10.617 1 93.06 137 GLU B N 1
ATOM 3583 C CA . GLU B 1 137 ? 1.941 21.766 -10.047 1 93.06 137 GLU B CA 1
ATOM 3584 C C . GLU B 1 137 ? 2.07 21.312 -8.594 1 93.06 137 GLU B C 1
ATOM 3586 O O . GLU B 1 137 ? 3.162 20.969 -8.141 1 93.06 137 GLU B O 1
ATOM 3591 N N . THR B 1 138 ? 1.002 21.516 -7.871 1 91.75 138 THR B N 1
ATOM 3592 C CA . THR B 1 138 ? 1.031 21.109 -6.469 1 91.75 138 THR B CA 1
ATOM 3593 C C . THR B 1 138 ? -0.137 20.188 -6.148 1 91.75 138 THR B C 1
ATOM 3595 O O . THR B 1 138 ? -1.076 20.062 -6.938 1 91.75 138 THR B O 1
ATOM 3598 N N . TYR B 1 139 ? -0.002 19.453 -5.027 1 93.19 139 TYR B N 1
ATOM 3599 C CA . TYR B 1 139 ? -1.09 18.625 -4.539 1 93.19 139 TYR B CA 1
ATOM 3600 C C . TYR B 1 139 ? -2.336 19.453 -4.258 1 93.19 139 TYR B C 1
ATOM 3602 O O . TYR B 1 139 ? -3.459 19 -4.488 1 93.19 139 TYR B O 1
ATOM 3610 N N . PHE B 1 140 ? -2.174 20.578 -3.797 1 87.12 140 PHE B N 1
ATOM 3611 C CA . PHE B 1 140 ? -3.299 21.438 -3.455 1 87.12 140 PHE B CA 1
ATOM 3612 C C . PHE B 1 140 ? -4.004 21.938 -4.711 1 87.12 140 PHE B C 1
ATOM 3614 O O . PHE B 1 140 ? -5.223 22.125 -4.711 1 87.12 140 PHE B O 1
ATOM 3621 N N . ASP B 1 141 ? -3.26 22.219 -5.824 1 90.75 141 ASP B N 1
ATOM 3622 C CA . ASP B 1 141 ? -3.883 22.469 -7.121 1 90.75 141 ASP B CA 1
ATOM 3623 C C . ASP B 1 141 ? -4.762 21.297 -7.547 1 90.75 141 ASP B C 1
ATOM 3625 O O . ASP B 1 141 ? -5.855 21.484 -8.086 1 90.75 141 ASP B O 1
ATOM 3629 N N . TYR B 1 142 ? -4.227 20.141 -7.328 1 95 142 TYR B N 1
ATOM 3630 C CA . TYR B 1 142 ? -4.984 18.938 -7.652 1 95 142 TYR B CA 1
ATOM 3631 C C . TYR B 1 142 ? -6.293 18.891 -6.867 1 95 142 TYR B C 1
ATOM 3633 O O . TYR B 1 142 ? -7.352 18.594 -7.43 1 95 142 TYR B O 1
ATOM 3641 N N . LEU B 1 143 ? -6.207 19.125 -5.543 1 90.81 143 LEU B N 1
ATOM 3642 C CA . LEU B 1 143 ? -7.402 19.109 -4.707 1 90.81 143 LEU B CA 1
ATOM 3643 C C . LEU B 1 143 ? -8.414 20.141 -5.18 1 90.81 143 LEU B C 1
ATOM 3645 O O . LEU B 1 143 ? -9.625 19.906 -5.137 1 90.81 143 LEU B O 1
ATOM 3649 N N . ALA B 1 144 ? -7.938 21.281 -5.629 1 87.81 144 ALA B N 1
ATOM 3650 C CA . ALA B 1 144 ? -8.812 22.344 -6.121 1 87.81 144 ALA B CA 1
ATOM 3651 C C . ALA B 1 144 ? -9.602 21.875 -7.344 1 87.81 144 ALA B C 1
ATOM 3653 O O . ALA B 1 144 ? -10.711 22.359 -7.598 1 87.81 144 ALA B O 1
ATOM 3654 N N . GLU B 1 145 ? -9.055 20.953 -8.102 1 93.31 145 GLU B N 1
ATOM 3655 C CA . GLU B 1 145 ? -9.695 20.422 -9.305 1 93.31 145 GLU B CA 1
ATOM 3656 C C . GLU B 1 145 ? -10.5 19.156 -8.992 1 93.31 145 GLU B C 1
ATOM 3658 O O . GLU B 1 145 ? -11.234 18.656 -9.852 1 93.31 145 GLU B O 1
ATOM 3663 N N . ASN B 1 146 ? -10.32 18.656 -7.816 1 94.06 146 ASN B N 1
ATOM 3664 C CA . ASN B 1 146 ? -10.984 17.438 -7.371 1 94.06 146 ASN B CA 1
ATOM 3665 C C . ASN B 1 146 ? -11.664 17.625 -6.016 1 94.06 146 ASN B C 1
ATOM 3667 O O . ASN B 1 146 ? -11.203 17.094 -5.008 1 94.06 146 ASN B O 1
ATOM 3671 N N . LEU B 1 147 ? -12.773 18.172 -5.969 1 87.25 147 LEU B N 1
ATOM 3672 C CA . LEU B 1 147 ? -13.398 18.719 -4.773 1 87.25 147 LEU B CA 1
ATOM 3673 C C . LEU B 1 147 ? -13.852 17.609 -3.834 1 87.25 147 LEU B C 1
ATOM 3675 O O . LEU B 1 147 ? -13.852 17.781 -2.613 1 87.25 147 LEU B O 1
ATOM 3679 N N . GLU B 1 148 ? -14.305 16.469 -4.398 1 89.75 148 GLU B N 1
ATOM 3680 C CA . GLU B 1 148 ? -14.656 15.359 -3.518 1 89.75 148 GLU B CA 1
ATOM 3681 C C . GLU B 1 148 ? -13.461 14.922 -2.672 1 89.75 148 GLU B C 1
ATOM 3683 O O . GLU B 1 148 ? -13.586 14.727 -1.462 1 89.75 148 GLU B O 1
ATOM 3688 N N . GLN B 1 149 ? -12.352 14.789 -3.328 1 91.81 149 GLN B N 1
ATOM 3689 C CA . GLN B 1 149 ? -11.133 14.422 -2.609 1 91.81 149 GLN B CA 1
ATOM 3690 C C . GLN B 1 149 ? -10.695 15.531 -1.666 1 91.81 149 GLN B C 1
ATOM 3692 O O . GLN B 1 149 ? -10.172 15.266 -0.58 1 91.81 149 GLN B O 1
ATOM 3697 N N . ALA B 1 150 ? -10.898 16.766 -2.084 1 86.25 150 ALA B N 1
ATOM 3698 C CA . ALA B 1 150 ? -10.617 17.906 -1.21 1 86.25 150 ALA B CA 1
ATOM 3699 C C . ALA B 1 150 ? -11.445 17.828 0.073 1 86.25 150 ALA B C 1
ATOM 3701 O O . ALA B 1 150 ? -10.945 18.141 1.155 1 86.25 150 ALA B O 1
ATOM 3702 N N . GLY B 1 151 ? -12.688 17.453 -0.064 1 83.88 151 GLY B N 1
ATOM 3703 C CA . GLY B 1 151 ? -13.547 17.281 1.096 1 83.88 151 GLY B CA 1
ATOM 3704 C C . GLY B 1 151 ? -13.039 16.234 2.064 1 83.88 151 GLY B C 1
ATOM 3705 O O . GLY B 1 151 ? -13.039 16.438 3.279 1 83.88 151 GLY B O 1
ATOM 3706 N N . HIS B 1 152 ? -12.602 15.078 1.521 1 89 152 HIS B N 1
ATOM 3707 C CA . HIS B 1 152 ? -12.047 14.023 2.359 1 89 152 HIS B CA 1
ATOM 3708 C C . HIS B 1 152 ? -10.781 14.492 3.064 1 89 152 HIS B C 1
ATOM 3710 O O . HIS B 1 152 ? -10.562 14.172 4.234 1 89 152 HIS B O 1
ATOM 3716 N N . PHE B 1 153 ? -9.969 15.195 2.338 1 87.38 153 PHE B N 1
ATOM 3717 C CA . PHE B 1 153 ? -8.734 15.703 2.91 1 87.38 153 PHE B CA 1
ATOM 3718 C C . PHE B 1 153 ? -9.023 16.672 4.059 1 87.38 153 PHE B C 1
ATOM 3720 O O . PHE B 1 153 ? -8.391 16.578 5.117 1 87.38 153 PHE B O 1
ATOM 3727 N N . THR B 1 154 ? -9.898 17.469 3.811 1 77.94 154 THR B N 1
ATOM 3728 C CA . THR B 1 154 ? -10.297 18.422 4.84 1 77.94 154 THR B CA 1
ATOM 3729 C C . THR B 1 154 ? -10.805 17.703 6.082 1 77.94 154 THR B C 1
ATOM 3731 O O . THR B 1 154 ? -10.461 18.062 7.207 1 77.94 154 THR B O 1
ATOM 3734 N N . GLU B 1 155 ? -11.609 16.719 5.867 1 78.94 155 GLU B N 1
ATOM 3735 C CA . GLU B 1 155 ? -12.102 15.914 6.98 1 78.94 155 GLU B CA 1
ATOM 3736 C C . GLU B 1 155 ? -10.953 15.234 7.727 1 78.94 155 GLU B C 1
ATOM 3738 O O . GLU B 1 155 ? -10.945 15.203 8.961 1 78.94 155 GLU B O 1
ATOM 3743 N N . ALA B 1 156 ? -10.094 14.695 7 1 83.62 156 ALA B N 1
ATOM 3744 C CA . ALA B 1 156 ? -8.93 14.016 7.57 1 83.62 156 ALA B CA 1
ATOM 3745 C C . ALA B 1 156 ? -8.125 14.961 8.461 1 83.62 156 ALA B C 1
ATOM 3747 O O . ALA B 1 156 ? -7.785 14.617 9.594 1 83.62 156 ALA B O 1
ATOM 3748 N N . MET B 1 157 ? -7.816 16.094 7.898 1 77.75 157 MET B N 1
ATOM 3749 C CA . MET B 1 157 ? -6.992 17.047 8.625 1 77.75 157 MET B CA 1
ATOM 3750 C C . MET B 1 157 ? -7.719 17.562 9.867 1 77.75 157 MET B C 1
ATOM 3752 O O . MET B 1 157 ? -7.102 17.766 10.906 1 77.75 157 MET B O 1
ATOM 3756 N N . SER B 1 158 ? -9.016 17.75 9.688 1 75.06 158 SER B N 1
ATOM 3757 C CA . SER B 1 158 ? -9.82 18.219 10.812 1 75.06 158 SER B CA 1
ATOM 3758 C C . SER B 1 158 ? -9.805 17.219 11.961 1 75.06 158 SER B C 1
ATOM 3760 O O . SER B 1 158 ? -9.625 17.594 13.117 1 75.06 158 SER B O 1
ATOM 3762 N N . ASN B 1 159 ? -9.977 15.969 11.656 1 74.44 159 ASN B N 1
ATOM 3763 C CA . ASN B 1 159 ? -10.008 14.945 12.688 1 74.44 159 ASN B CA 1
ATOM 3764 C C . ASN B 1 159 ? -8.641 14.766 13.344 1 74.44 159 ASN B C 1
ATOM 3766 O O . ASN B 1 159 ? -8.539 14.594 14.555 1 74.44 159 ASN B O 1
ATOM 3770 N N . LEU B 1 160 ? -7.641 14.742 12.5 1 72.31 160 LEU B N 1
ATOM 3771 C CA . LEU B 1 160 ? -6.285 14.641 13.031 1 72.31 160 LEU B CA 1
ATOM 3772 C C . LEU B 1 160 ? -5.957 15.844 13.914 1 72.31 160 LEU B C 1
ATOM 3774 O O . LEU B 1 160 ? -5.289 15.695 14.945 1 72.31 160 LEU B O 1
ATOM 3778 N N . SER B 1 161 ? -6.484 16.906 13.57 1 75.19 161 SER B N 1
ATOM 3779 C CA . SER B 1 161 ? -6.148 18.188 14.203 1 75.19 161 SER B CA 1
ATOM 3780 C C . SER B 1 161 ? -6.926 18.375 15.5 1 75.19 161 SER B C 1
ATOM 3782 O O . SER B 1 161 ? -6.453 19.047 16.422 1 75.19 161 SER B O 1
ATOM 3784 N N . ALA B 1 162 ? -8.062 17.75 15.531 1 77.5 162 ALA B N 1
ATOM 3785 C CA . ALA B 1 162 ? -8.938 18.016 16.672 1 77.5 162 ALA B CA 1
ATOM 3786 C C . ALA B 1 162 ? -8.266 17.641 17.984 1 77.5 162 ALA B C 1
ATOM 3788 O O . ALA B 1 162 ? -8.188 18.438 18.906 1 77.5 162 ALA B O 1
ATOM 3789 N N . ALA B 1 163 ? -7.77 16.422 18.031 1 73.44 163 ALA B N 1
ATOM 3790 C CA . ALA B 1 163 ? -7.098 16 19.25 1 73.44 163 ALA B CA 1
ATOM 3791 C C . ALA B 1 163 ? -5.84 16.828 19.5 1 73.44 163 ALA B C 1
ATOM 3793 O O . ALA B 1 163 ? -5.57 17.219 20.641 1 73.44 163 ALA B O 1
ATOM 3794 N N . ALA B 1 164 ? -5.148 17.078 18.531 1 79.75 164 ALA B N 1
ATOM 3795 C CA . ALA B 1 164 ? -3.922 17.859 18.625 1 79.75 164 ALA B CA 1
ATOM 3796 C C . ALA B 1 164 ? -4.223 19.297 19.031 1 79.75 164 ALA B C 1
ATOM 3798 O O . ALA B 1 164 ? -3.461 19.906 19.781 1 79.75 164 ALA B O 1
ATOM 3799 N N . ALA B 1 165 ? -5.309 19.828 18.547 1 88.38 165 ALA B N 1
ATOM 3800 C CA . ALA B 1 165 ? -5.684 21.219 18.812 1 88.38 165 ALA B CA 1
ATOM 3801 C C . ALA B 1 165 ? -5.938 21.438 20.312 1 88.38 165 ALA B C 1
ATOM 3803 O O . ALA B 1 165 ? -5.516 22.438 20.875 1 88.38 165 ALA B O 1
ATOM 3804 N N . VAL B 1 166 ? -6.555 20.484 20.875 1 87.56 166 VAL B N 1
ATOM 3805 C CA . VAL B 1 166 ? -6.844 20.578 22.297 1 87.56 166 VAL B CA 1
ATOM 3806 C C . VAL B 1 166 ? -5.543 20.547 23.094 1 87.56 166 VAL B C 1
ATOM 3808 O O . VAL B 1 166 ? -5.355 21.344 24.016 1 87.56 166 VAL B O 1
ATOM 3811 N N . GLU B 1 167 ? -4.68 19.688 22.703 1 88.75 167 GLU B N 1
ATOM 3812 C CA . GLU B 1 167 ? -3.398 19.562 23.406 1 88.75 167 GLU B CA 1
ATOM 3813 C C . GLU B 1 167 ? -2.549 20.812 23.219 1 88.75 167 GLU B C 1
ATOM 3815 O O . GLU B 1 167 ? -1.891 21.266 24.156 1 88.75 167 GLU B O 1
ATOM 3820 N N . VAL B 1 168 ? -2.57 21.359 22.094 1 93 168 VAL B N 1
ATOM 3821 C CA . VAL B 1 168 ? -1.808 22.578 21.812 1 93 168 VAL B CA 1
ATOM 3822 C C . VAL B 1 168 ? -2.357 23.734 22.641 1 93 168 VAL B C 1
ATOM 3824 O O . VAL B 1 168 ? -1.594 24.547 23.172 1 93 168 VAL B O 1
ATOM 3827 N N . ALA B 1 169 ? -3.676 23.828 22.766 1 93.94 169 ALA B N 1
ATOM 3828 C CA . ALA B 1 169 ? -4.328 24.906 23.5 1 93.94 169 ALA B CA 1
ATOM 3829 C C . ALA B 1 169 ? -3.971 24.859 24.984 1 93.94 169 ALA B C 1
ATOM 3831 O O . ALA B 1 169 ? -3.988 25.875 25.672 1 93.94 169 ALA B O 1
ATOM 3832 N N . GLU B 1 170 ? -3.617 23.672 25.359 1 92.06 170 GLU B N 1
ATOM 3833 C CA . GLU B 1 170 ? -3.229 23.5 26.766 1 92.06 170 GLU B CA 1
ATOM 3834 C C . GLU B 1 170 ? -1.802 23.984 27 1 92.06 170 GLU B C 1
ATOM 3836 O O . GLU B 1 170 ? -1.456 24.391 28.109 1 92.06 170 GLU B O 1
ATOM 3841 N N . VAL B 1 171 ? -1.058 23.969 25.984 1 92.81 171 VAL B N 1
ATOM 3842 C CA . VAL B 1 171 ? 0.37 24.234 26.125 1 92.81 171 VAL B CA 1
ATOM 3843 C C . VAL B 1 171 ? 0.673 25.672 25.703 1 92.81 171 VAL B C 1
ATOM 3845 O O . VAL B 1 171 ? 1.492 26.344 26.328 1 92.81 171 VAL B O 1
ATOM 3848 N N . LEU B 1 172 ? 0.075 26.172 24.688 1 95.75 172 LEU B N 1
ATOM 3849 C CA . LEU B 1 172 ? 0.36 27.484 24.109 1 95.75 172 LEU B CA 1
ATOM 3850 C C . LEU B 1 172 ? -0.338 28.578 24.906 1 95.75 172 LEU B C 1
ATOM 3852 O O . LEU B 1 172 ? -1.568 28.641 24.953 1 95.75 172 LEU B O 1
ATOM 3856 N N . ASP B 1 173 ? 0.398 29.391 25.5 1 95.56 173 ASP B N 1
ATOM 3857 C CA . ASP B 1 173 ? -0.137 30.5 26.297 1 95.56 173 ASP B CA 1
ATOM 3858 C C . ASP B 1 173 ? -0.629 31.641 25.406 1 95.56 173 ASP B C 1
ATOM 3860 O O . ASP B 1 173 ? 0.157 32.25 24.672 1 95.56 173 ASP B O 1
ATOM 3864 N N . THR B 1 174 ? -1.903 31.953 25.516 1 97.5 174 THR B N 1
ATOM 3865 C CA . THR B 1 174 ? -2.449 33.031 24.688 1 97.5 174 THR B CA 1
ATOM 3866 C C . THR B 1 174 ? -2.932 34.188 25.547 1 97.5 174 THR B C 1
ATOM 3868 O O . THR B 1 174 ? -3.668 35.062 25.078 1 97.5 174 THR B O 1
ATOM 3871 N N . ARG B 1 175 ? -2.564 34.125 26.766 1 95.62 175 ARG B N 1
ATOM 3872 C CA . ARG B 1 175 ? -2.891 35.281 27.625 1 95.62 175 ARG B CA 1
ATOM 3873 C C . ARG B 1 175 ? -2.26 36.562 27.094 1 95.62 175 ARG B C 1
ATOM 3875 O O . ARG B 1 175 ? -1.082 36.562 26.734 1 95.62 175 ARG B O 1
ATOM 3882 N N . GLY B 1 176 ? -3.059 37.562 27.016 1 93.88 176 GLY B N 1
ATOM 3883 C CA . GLY B 1 176 ? -2.566 38.844 26.562 1 93.88 176 GLY B CA 1
ATOM 3884 C C . GLY B 1 176 ? -2.52 38.969 25.047 1 93.88 176 GLY B C 1
ATOM 3885 O O . GLY B 1 176 ? -2.199 40.031 24.516 1 93.88 176 GLY B O 1
ATOM 3886 N N . VAL B 1 177 ? -2.809 37.938 24.297 1 97.5 177 VAL B N 1
ATOM 3887 C CA . VAL B 1 177 ? -2.883 37.969 22.844 1 97.5 177 VAL B CA 1
ATOM 3888 C C . VAL B 1 177 ? -4.246 38.5 22.406 1 97.5 177 VAL B C 1
ATOM 3890 O O . VAL B 1 177 ? -5.285 38 22.859 1 97.5 177 VAL B O 1
ATOM 3893 N N . ASP B 1 178 ? -4.234 39.5 21.594 1 97.5 178 ASP B N 1
ATOM 3894 C CA . ASP B 1 178 ? -5.484 40.094 21.141 1 97.5 178 ASP B CA 1
ATOM 3895 C C . ASP B 1 178 ? -6.055 39.312 19.938 1 97.5 178 ASP B C 1
ATOM 3897 O O . ASP B 1 178 ? -7.258 39.062 19.875 1 97.5 178 ASP B O 1
ATOM 3901 N N . TYR B 1 179 ? -5.211 39 18.938 1 98.5 179 TYR B N 1
ATOM 3902 C CA . TYR B 1 179 ? -5.656 38.375 17.703 1 98.5 179 TYR B CA 1
ATOM 3903 C C . TYR B 1 179 ? -4.672 37.312 17.266 1 98.5 179 TYR B C 1
ATOM 3905 O O . TYR B 1 179 ? -3.488 37.594 17.062 1 98.5 179 TYR B O 1
ATOM 3913 N N . ALA B 1 180 ? -5.172 36.062 17.188 1 98.75 180 ALA B N 1
ATOM 3914 C CA . ALA B 1 180 ? -4.402 34.938 16.672 1 98.75 180 ALA B CA 1
ATOM 3915 C C . ALA B 1 180 ? -4.883 34.531 15.289 1 98.75 180 ALA B C 1
ATOM 3917 O O . ALA B 1 180 ? -6.086 34.375 15.055 1 98.75 180 ALA B O 1
ATOM 3918 N N . LEU B 1 181 ? -4.004 34.406 14.352 1 98.75 181 LEU B N 1
ATOM 3919 C CA . LEU B 1 181 ? -4.32 34 12.984 1 98.75 181 LEU B CA 1
ATOM 3920 C C . LEU B 1 181 ? -3.646 32.688 12.625 1 98.75 181 LEU B C 1
ATOM 3922 O O . LEU B 1 181 ? -2.42 32.594 12.688 1 98.75 181 LEU B O 1
ATOM 3926 N N . ASP B 1 182 ? -4.477 31.672 12.289 1 97.81 182 ASP B N 1
ATOM 3927 C CA . ASP B 1 182 ? -3.977 30.391 11.805 1 97.81 182 ASP B CA 1
ATOM 3928 C C . ASP B 1 182 ? -3.762 30.422 10.297 1 97.81 182 ASP B C 1
ATOM 3930 O O . ASP B 1 182 ? -4.727 30.422 9.523 1 97.81 182 ASP B O 1
ATOM 3934 N N . VAL B 1 183 ? -2.492 30.469 9.898 1 97.62 183 VAL B N 1
ATOM 3935 C CA . VAL B 1 183 ? -2.115 30.578 8.492 1 97.62 183 VAL B CA 1
ATOM 3936 C C . VAL B 1 183 ? -2.117 29.188 7.855 1 97.62 183 VAL B C 1
ATOM 3938 O O . VAL B 1 183 ? -1.408 28.297 8.305 1 97.62 183 VAL B O 1
ATOM 3941 N N . GLY B 1 184 ? -2.9 29.062 6.762 1 92.81 184 GLY B N 1
ATOM 3942 C CA . GLY B 1 184 ? -3.152 27.734 6.219 1 92.81 184 GLY B CA 1
ATOM 3943 C C . GLY B 1 184 ? -3.994 26.859 7.133 1 92.81 184 GLY B C 1
ATOM 3944 O O . GLY B 1 184 ? -3.77 25.656 7.227 1 92.81 184 GLY B O 1
ATOM 3945 N N . GLY B 1 185 ? -4.957 27.406 7.797 1 90.94 185 GLY B N 1
ATOM 3946 C CA . GLY B 1 185 ? -5.586 26.781 8.945 1 90.94 185 GLY B CA 1
ATOM 3947 C C . GLY B 1 185 ? -6.812 25.969 8.586 1 90.94 185 GLY B C 1
ATOM 3948 O O . GLY B 1 185 ? -7.422 25.328 9.445 1 90.94 185 GLY B O 1
ATOM 3949 N N . ALA B 1 186 ? -7.223 25.969 7.32 1 88.06 186 ALA B N 1
ATOM 3950 C CA . ALA B 1 186 ? -8.359 25.203 6.816 1 88.06 186 ALA B CA 1
ATOM 3951 C C . ALA B 1 186 ? -9.641 25.547 7.57 1 88.06 186 ALA B C 1
ATOM 3953 O O . ALA B 1 186 ? -10.055 26.719 7.59 1 88.06 186 ALA B O 1
ATOM 3954 N N . ASN B 1 187 ? -10.203 24.672 8.352 1 86.56 187 ASN B N 1
ATOM 3955 C CA . ASN B 1 187 ? -11.461 24.938 9.031 1 86.56 187 ASN B CA 1
ATOM 3956 C C . ASN B 1 187 ? -11.234 25.641 10.367 1 86.56 187 ASN B C 1
ATOM 3958 O O . ASN B 1 187 ? -12.188 25.875 11.117 1 86.56 187 ASN B O 1
ATOM 3962 N N . GLY B 1 188 ? -10.031 25.844 10.711 1 91.44 188 GLY B N 1
ATOM 3963 C CA . GLY B 1 188 ? -9.688 26.656 11.875 1 91.44 188 GLY B CA 1
ATOM 3964 C C . GLY B 1 188 ? -9.734 25.875 13.172 1 91.44 188 GLY B C 1
ATOM 3965 O O . GLY B 1 188 ? -9.867 26.469 14.25 1 91.44 188 GLY B O 1
ATOM 3966 N N . GLU B 1 189 ? -9.594 24.562 13.07 1 89.94 189 GLU B N 1
ATOM 3967 C CA . GLU B 1 189 ? -9.734 23.75 14.273 1 89.94 189 GLU B CA 1
ATOM 3968 C C . GLU B 1 189 ? -8.766 24.203 15.367 1 89.94 189 GLU B C 1
ATOM 3970 O O . GLU B 1 189 ? -9.141 24.281 16.531 1 89.94 189 GLU B O 1
ATOM 3975 N N . LEU B 1 190 ? -7.578 24.5 15.016 1 93.25 190 LEU B N 1
ATOM 3976 C CA . LEU B 1 190 ? -6.574 24.891 16 1 93.25 190 LEU B CA 1
ATOM 3977 C C . LEU B 1 190 ? -6.922 26.234 16.641 1 93.25 190 LEU B C 1
ATOM 3979 O O . LEU B 1 190 ? -6.98 26.344 17.859 1 93.25 190 LEU B O 1
ATOM 3983 N N . VAL B 1 191 ? -7.18 27.234 15.844 1 96.75 191 VAL B N 1
ATOM 3984 C CA . VAL B 1 191 ? -7.418 28.562 16.391 1 96.75 191 VAL B CA 1
ATOM 3985 C C . VAL B 1 191 ? -8.734 28.578 17.156 1 96.75 191 VAL B C 1
ATOM 3987 O O . VAL B 1 191 ? -8.859 29.281 18.172 1 96.75 191 VAL B O 1
ATOM 3990 N N . ARG B 1 192 ? -9.688 27.797 16.672 1 96.12 192 ARG B N 1
ATOM 3991 C CA . ARG B 1 192 ? -10.938 27.703 17.422 1 96.12 192 ARG B CA 1
ATOM 3992 C C . ARG B 1 192 ? -10.727 27.047 18.781 1 96.12 192 ARG B C 1
ATOM 3994 O O . ARG B 1 192 ? -11.344 27.453 19.766 1 96.12 192 ARG B O 1
ATOM 4001 N N . ALA B 1 193 ? -9.891 26.062 18.891 1 94.62 193 ALA B N 1
ATOM 4002 C CA . ALA B 1 193 ? -9.555 25.453 20.188 1 94.62 193 ALA B CA 1
ATOM 4003 C C . ALA B 1 193 ? -8.891 26.469 21.109 1 94.62 193 ALA B C 1
ATOM 4005 O O . ALA B 1 193 ? -9.164 26.5 22.312 1 94.62 193 ALA B O 1
ATOM 4006 N N . LEU B 1 194 ? -8 27.297 20.594 1 97.12 194 LEU B N 1
ATOM 4007 C CA . LEU B 1 194 ? -7.363 28.359 21.359 1 97.12 194 LEU B CA 1
ATOM 4008 C C . LEU B 1 194 ? -8.398 29.359 21.875 1 97.12 194 LEU B C 1
ATOM 4010 O O . LEU B 1 194 ? -8.32 29.797 23.031 1 97.12 194 LEU B O 1
ATOM 4014 N N . MET B 1 195 ? -9.305 29.688 21.031 1 97.56 195 MET B N 1
ATOM 4015 C CA . MET B 1 195 ? -10.352 30.641 21.375 1 97.56 195 MET B CA 1
ATOM 4016 C C . MET B 1 195 ? -11.258 30.078 22.469 1 97.56 195 MET B C 1
ATOM 4018 O O . MET B 1 195 ? -11.711 30.812 23.344 1 97.56 195 MET B O 1
ATOM 4022 N N . ARG B 1 196 ? -11.539 28.766 22.391 1 95.56 196 ARG B N 1
ATOM 4023 C CA . ARG B 1 196 ? -12.336 28.125 23.422 1 95.56 196 ARG B CA 1
ATOM 4024 C C . ARG B 1 196 ? -11.609 28.141 24.766 1 95.56 196 ARG B C 1
ATOM 4026 O O . ARG B 1 196 ? -12.234 28.297 25.812 1 95.56 196 ARG B O 1
ATOM 4033 N N . ALA B 1 197 ? -10.375 28.016 24.75 1 95.19 197 ALA B N 1
ATOM 4034 C CA . ALA B 1 197 ? -9.562 27.984 25.969 1 95.19 197 ALA B CA 1
ATOM 4035 C C . ALA B 1 197 ? -9.375 29.391 26.531 1 95.19 197 ALA B C 1
ATOM 4037 O O . ALA B 1 197 ? -9.164 29.562 27.734 1 95.19 197 ALA B O 1
ATOM 4038 N N . ASN B 1 198 ? -9.422 30.422 25.688 1 97.06 198 ASN B N 1
ATOM 4039 C CA . ASN B 1 198 ? -9.258 31.812 26.062 1 97.06 198 ASN B CA 1
ATOM 4040 C C . ASN B 1 198 ? -10.414 32.656 25.562 1 97.06 198 ASN B C 1
ATOM 4042 O O . ASN B 1 198 ? -10.367 33.188 24.453 1 97.06 198 ASN B O 1
ATOM 4046 N N . PRO B 1 199 ? -11.367 32.938 26.391 1 95.69 199 PRO B N 1
ATOM 4047 C CA . PRO B 1 199 ? -12.594 33.625 25.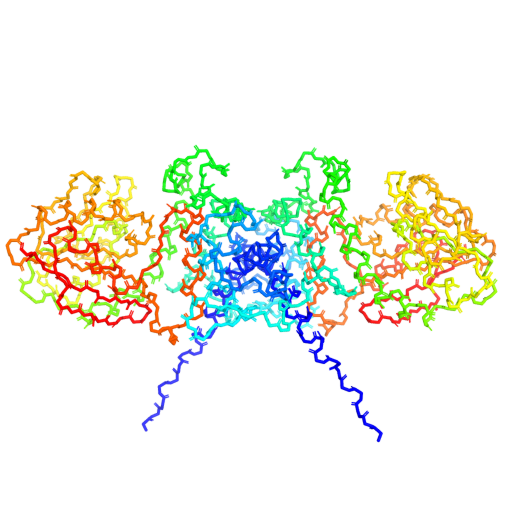969 1 95.69 199 PRO B CA 1
ATOM 4048 C C . PRO B 1 199 ? -12.32 35.031 25.469 1 95.69 199 PRO B C 1
ATOM 4050 O O . PRO B 1 199 ? -13.164 35.625 24.797 1 95.69 199 PRO B O 1
ATOM 4053 N N . GLU B 1 200 ? -11.203 35.531 25.734 1 96.81 200 GLU B N 1
ATOM 4054 C CA . GLU B 1 200 ? -10.898 36.906 25.344 1 96.81 200 GLU B CA 1
ATOM 4055 C C . GLU B 1 200 ? -10.18 36.938 24 1 96.81 200 GLU B C 1
ATOM 4057 O O . GLU B 1 200 ? -10.07 38 23.375 1 96.81 200 GLU B O 1
ATOM 4062 N N . LEU B 1 201 ? -9.75 35.812 23.531 1 98.12 201 LEU B N 1
ATOM 4063 C CA . LEU B 1 201 ? -8.953 35.75 22.312 1 98.12 201 LEU B CA 1
ATOM 4064 C C . LEU B 1 201 ? -9.836 35.875 21.078 1 98.12 201 LEU B C 1
ATOM 4066 O O . LEU B 1 201 ? -10.844 35.188 20.938 1 98.12 201 LEU B O 1
ATOM 4070 N N . ARG B 1 202 ? -9.484 36.906 20.266 1 98.44 202 ARG B N 1
ATOM 4071 C CA . ARG B 1 202 ? -10.008 36.875 18.906 1 98.44 202 ARG B CA 1
ATOM 4072 C C . ARG B 1 202 ? -9.141 36.031 18 1 98.44 202 ARG B C 1
ATOM 4074 O O . ARG B 1 202 ? -7.914 36 18.156 1 98.44 202 ARG B O 1
ATOM 4081 N N . GLY B 1 203 ? -9.805 35.344 17.094 1 98.12 203 GLY B N 1
ATOM 4082 C CA . GLY B 1 203 ? -9.039 34.438 16.25 1 98.12 203 GLY B CA 1
ATOM 4083 C C . GLY B 1 203 ? -9.547 34.406 14.812 1 98.12 203 GLY B C 1
ATOM 4084 O O . GLY B 1 203 ? -10.617 34.938 14.516 1 98.12 203 GLY B O 1
ATOM 4085 N N . GLY B 1 204 ? -8.773 33.875 13.914 1 97.81 204 GLY B N 1
ATOM 4086 C CA . GLY B 1 204 ? -9.172 33.719 12.523 1 97.81 204 GLY B CA 1
ATOM 4087 C C . GLY B 1 204 ? -8.312 32.719 11.773 1 97.81 204 GLY B C 1
ATOM 4088 O O . GLY B 1 204 ? -7.355 32.188 12.328 1 97.81 204 GLY B O 1
ATOM 4089 N N . VAL B 1 205 ? -8.766 32.469 10.523 1 96.94 205 VAL B N 1
ATOM 4090 C CA . VAL B 1 205 ? -8.039 31.594 9.602 1 96.94 205 VAL B CA 1
ATOM 4091 C C . VAL B 1 205 ? -7.715 32.375 8.32 1 96.94 205 VAL B C 1
ATOM 4093 O O . VAL B 1 205 ? -8.508 33.219 7.871 1 96.94 205 VAL B O 1
ATOM 4096 N N . PHE B 1 206 ? -6.52 32.25 7.906 1 97.06 206 PHE B N 1
ATOM 4097 C CA . PHE B 1 206 ? -6.094 32.688 6.586 1 97.06 206 PHE B CA 1
ATOM 4098 C C . PHE B 1 206 ? -5.711 31.5 5.707 1 97.06 206 PHE B C 1
ATOM 4100 O O . PHE B 1 206 ? -4.781 30.766 6.031 1 97.06 206 PHE B O 1
ATOM 4107 N N . ASP B 1 207 ? -6.418 31.25 4.652 1 93.12 207 ASP B N 1
ATOM 4108 C CA . ASP B 1 207 ? -6.207 30.125 3.742 1 93.12 207 ASP B CA 1
ATOM 4109 C C . ASP B 1 207 ? -6.66 30.469 2.326 1 93.12 207 ASP B C 1
ATOM 4111 O O . ASP B 1 207 ? -7.047 31.609 2.055 1 93.12 207 ASP B O 1
ATOM 4115 N N . LEU B 1 208 ? -6.531 29.594 1.435 1 87.56 208 LEU B N 1
ATOM 4116 C CA . LEU B 1 208 ? -6.996 29.812 0.071 1 87.56 208 LEU B CA 1
ATOM 4117 C C . LEU B 1 208 ? -8.484 30.156 0.051 1 87.56 208 LEU B C 1
ATOM 4119 O O . LEU B 1 208 ? -9.242 29.672 0.889 1 87.56 208 LEU B O 1
ATOM 4123 N N . PRO B 1 209 ? -8.953 30.953 -0.92 1 87.44 209 PRO B N 1
ATOM 4124 C CA . PRO B 1 209 ? -10.328 31.438 -0.963 1 87.44 209 PRO B CA 1
ATOM 4125 C C . PRO B 1 209 ? -11.367 30.328 -0.947 1 87.44 209 PRO B C 1
ATOM 4127 O O . PRO B 1 209 ? -12.398 30.438 -0.287 1 87.44 209 PRO B O 1
ATOM 4130 N N . HIS B 1 210 ? -11.078 29.281 -1.558 1 81.12 210 HIS B N 1
ATOM 4131 C CA . HIS B 1 210 ? -12.07 28.219 -1.685 1 81.12 210 HIS B CA 1
ATOM 4132 C C . HIS B 1 210 ? -12.133 27.375 -0.416 1 81.12 210 HIS B C 1
ATOM 4134 O O . HIS B 1 210 ? -13.031 26.547 -0.264 1 81.12 210 HIS B O 1
ATOM 4140 N N . VAL B 1 211 ? -11.289 27.594 0.54 1 82.31 211 VAL B N 1
ATOM 4141 C CA . VAL B 1 211 ? -11.18 26.75 1.733 1 82.31 211 VAL B CA 1
ATOM 4142 C C . VAL B 1 211 ? -11.844 27.453 2.916 1 82.31 211 VAL B C 1
ATOM 4144 O O . VAL B 1 211 ? -12.359 26.812 3.824 1 82.31 211 VAL B O 1
ATOM 4147 N N . VAL B 1 212 ? -11.945 28.75 2.934 1 88.62 212 VAL B N 1
ATOM 4148 C CA . VAL B 1 212 ? -12.242 29.531 4.125 1 88.62 212 VAL B CA 1
ATOM 4149 C C . VAL B 1 212 ? -13.727 29.406 4.469 1 88.62 212 VAL B C 1
ATOM 4151 O O . VAL B 1 212 ? -14.125 29.609 5.617 1 88.62 212 VAL B O 1
ATOM 4154 N N . ALA B 1 213 ? -14.57 29.016 3.48 1 87 213 ALA B N 1
ATOM 4155 C CA . ALA B 1 213 ? -16 28.859 3.752 1 87 213 ALA B CA 1
ATOM 4156 C C . ALA B 1 213 ? -16.234 27.828 4.848 1 87 213 ALA B C 1
ATOM 4158 O O . ALA B 1 213 ? -17.125 28 5.688 1 87 213 ALA B O 1
ATOM 4159 N N . ASP B 1 214 ? -15.477 26.828 4.871 1 83.94 214 ASP B N 1
ATOM 4160 C CA . ASP B 1 214 ? -15.586 25.781 5.871 1 83.94 214 ASP B CA 1
ATOM 4161 C C . ASP B 1 214 ? -15.25 26.297 7.266 1 83.94 214 ASP B C 1
ATOM 4163 O O . ASP B 1 214 ? -15.82 25.844 8.258 1 83.94 214 ASP B O 1
ATOM 4167 N N . ALA B 1 215 ? -14.367 27.234 7.344 1 89.81 215 ALA B N 1
ATOM 4168 C CA . ALA B 1 215 ? -13.953 27.797 8.625 1 89.81 215 ALA B CA 1
ATOM 4169 C C . ALA B 1 215 ? -15.078 28.625 9.234 1 89.81 215 ALA B C 1
ATOM 4171 O O . ALA B 1 215 ? -15.305 28.578 10.445 1 89.81 215 ALA B O 1
ATOM 4172 N N . VAL B 1 216 ? -15.711 29.344 8.398 1 93.44 216 VAL B N 1
ATOM 4173 C CA . VAL B 1 216 ? -16.828 30.156 8.852 1 93.44 216 VAL B CA 1
ATOM 4174 C C . VAL B 1 216 ? -17.922 29.281 9.43 1 93.44 216 VAL B C 1
ATOM 4176 O O . VAL B 1 216 ? -18.438 29.547 10.516 1 93.44 216 VAL B O 1
ATOM 4179 N N . GLU B 1 217 ? -18.25 28.281 8.68 1 90.62 217 GLU B N 1
ATOM 4180 C CA . GLU B 1 217 ? -19.281 27.359 9.125 1 90.62 217 GLU B CA 1
ATOM 4181 C C . GLU B 1 217 ? -18.891 26.688 10.438 1 90.62 217 GLU B C 1
ATOM 4183 O O . GLU B 1 217 ? -19.719 26.516 11.328 1 90.62 217 GLU B O 1
ATOM 4188 N N . ALA B 1 218 ? -17.719 26.281 10.57 1 88.38 218 ALA B N 1
ATOM 4189 C CA . ALA B 1 218 ? -17.234 25.625 11.781 1 88.38 218 ALA B CA 1
ATOM 4190 C C . ALA B 1 218 ? -17.266 26.578 12.977 1 88.38 218 ALA B C 1
ATOM 4192 O O . ALA B 1 218 ? -17.641 26.188 14.078 1 88.38 218 ALA B O 1
ATOM 4193 N N . ALA B 1 219 ? -16.844 27.828 12.805 1 94.62 219 ALA B N 1
ATOM 4194 C CA . ALA B 1 219 ? -16.859 28.828 13.867 1 94.62 219 ALA B CA 1
ATOM 4195 C C . ALA B 1 219 ? -18.281 29.094 14.344 1 94.62 219 ALA B C 1
ATOM 4197 O O . ALA B 1 219 ? -18.531 29.281 15.539 1 94.62 219 ALA B O 1
ATOM 4198 N N . HIS B 1 220 ? -19.172 29.094 13.383 1 95 220 HIS B N 1
ATOM 4199 C CA . HIS B 1 220 ? -20.578 29.281 13.719 1 95 220 HIS B CA 1
ATOM 4200 C C . HIS B 1 220 ? -21.094 28.141 14.578 1 95 220 HIS B C 1
ATOM 4202 O O . HIS B 1 220 ? -21.781 28.375 15.578 1 95 220 HIS B O 1
ATOM 4208 N N . ARG B 1 221 ? -20.766 26.969 14.211 1 91.5 221 ARG B N 1
ATOM 4209 C CA . ARG B 1 221 ? -21.203 25.797 14.961 1 91.5 221 ARG B CA 1
ATOM 4210 C C . ARG B 1 221 ? -20.672 25.844 16.391 1 91.5 221 ARG B C 1
ATOM 4212 O O . ARG B 1 221 ? -21.344 25.375 17.312 1 91.5 221 ARG B O 1
ATOM 4219 N N . ASP B 1 222 ? -19.531 26.453 16.578 1 92.94 222 ASP B N 1
ATOM 4220 C CA . ASP B 1 222 ? -18.891 26.516 17.891 1 92.94 222 ASP B CA 1
ATOM 4221 C C . ASP B 1 222 ? -19.344 27.75 18.672 1 92.94 222 ASP B C 1
ATOM 4223 O O . ASP B 1 222 ? -18.938 27.953 19.812 1 92.94 222 ASP B O 1
ATOM 4227 N N . GLY B 1 223 ? -20.141 28.562 18.078 1 95.62 223 GLY B N 1
ATOM 4228 C CA . GLY B 1 223 ? -20.578 29.781 18.734 1 95.62 223 GLY B CA 1
ATOM 4229 C C . GLY B 1 223 ? -19.5 30.844 18.812 1 95.62 223 GLY B C 1
ATOM 4230 O O . GLY B 1 223 ? -19.5 31.656 19.734 1 95.62 223 GLY B O 1
ATOM 4231 N N . LEU B 1 224 ? -18.578 30.844 17.859 1 96.88 224 LEU B N 1
ATOM 4232 C CA . LEU B 1 224 ? -17.422 31.734 17.938 1 96.88 224 LEU B CA 1
ATOM 4233 C C . LEU B 1 224 ? -17.5 32.844 16.875 1 96.88 224 LEU B C 1
ATOM 4235 O O . LEU B 1 224 ? -16.594 33.656 16.75 1 96.88 224 LEU B O 1
ATOM 4239 N N . GLN B 1 225 ? -18.578 32.938 16.156 1 93.75 225 GLN B N 1
ATOM 4240 C CA . GLN B 1 225 ? -18.688 33.781 14.969 1 93.75 225 GLN B CA 1
ATOM 4241 C C . GLN B 1 225 ? -18.438 35.25 15.289 1 93.75 225 GLN B C 1
ATOM 4243 O O . GLN B 1 225 ? -17.922 36 14.453 1 93.75 225 GLN B O 1
ATOM 4248 N N . GLY B 1 226 ? -18.672 35.688 16.422 1 95.25 226 GLY B N 1
ATOM 4249 C CA . GLY B 1 226 ? -18.547 37.094 16.781 1 95.25 226 GLY B CA 1
ATOM 4250 C C . GLY B 1 226 ? -17.094 37.531 16.922 1 95.25 226 GLY B C 1
ATOM 4251 O O . GLY B 1 226 ? -16.797 38.719 16.844 1 95.25 226 GLY B O 1
ATOM 4252 N N . ARG B 1 227 ? -16.219 36.656 17.188 1 96.94 227 ARG B N 1
ATOM 4253 C CA . ARG B 1 227 ? -14.82 37 17.391 1 96.94 227 ARG B CA 1
ATOM 4254 C C . ARG B 1 227 ? -13.922 36.219 16.422 1 96.94 227 ARG B C 1
ATOM 4256 O O . ARG B 1 227 ? -12.703 36.188 16.594 1 96.94 227 ARG B O 1
ATOM 4263 N N . PHE B 1 228 ? -14.508 35.625 15.32 1 97.94 228 PHE B N 1
ATOM 4264 C CA . PHE B 1 228 ? -13.781 34.812 14.367 1 97.94 228 PHE B CA 1
ATOM 4265 C C . PHE B 1 228 ? -13.773 35.438 12.984 1 97.94 228 PHE B C 1
ATOM 4267 O O . PHE B 1 228 ? -14.789 36 12.539 1 97.94 228 PHE B O 1
ATOM 4274 N N . THR B 1 229 ? -12.656 35.438 12.344 1 97.62 229 THR B N 1
ATOM 4275 C CA . THR B 1 229 ? -12.555 35.906 10.969 1 97.62 229 THR B CA 1
ATOM 4276 C C . THR B 1 229 ? -11.984 34.844 10.055 1 97.62 229 THR B C 1
ATOM 4278 O O . THR B 1 229 ? -11.172 34.031 10.492 1 97.62 229 THR B O 1
ATOM 4281 N N . ALA B 1 230 ? -12.438 34.75 8.875 1 96.62 230 ALA B N 1
ATOM 4282 C CA . ALA B 1 230 ? -11.891 33.906 7.812 1 96.62 230 ALA B CA 1
ATOM 4283 C C . ALA B 1 230 ? -11.562 34.719 6.57 1 96.62 230 ALA B C 1
ATOM 4285 O O . ALA B 1 230 ? -12.422 35.438 6.051 1 96.62 230 ALA B O 1
ATOM 4286 N N . ARG B 1 231 ? -10.375 34.719 6.148 1 96.56 231 ARG B N 1
ATOM 4287 C CA . ARG B 1 231 ? -9.953 35.5 4.996 1 96.56 231 ARG B CA 1
ATOM 4288 C C . ARG B 1 231 ? -9.211 34.625 3.98 1 96.56 231 ARG B C 1
ATOM 4290 O O . ARG B 1 231 ? -8.383 33.812 4.352 1 96.56 231 ARG B O 1
ATOM 4297 N N . GLY B 1 232 ? -9.594 34.75 2.723 1 95.25 232 GLY B N 1
ATOM 4298 C CA . GLY B 1 232 ? -8.922 34.062 1.631 1 95.25 232 GLY B CA 1
ATOM 4299 C C . GLY B 1 232 ? -7.719 34.812 1.099 1 95.25 232 GLY B C 1
ATOM 4300 O O . GLY B 1 232 ? -7.742 36.062 1.009 1 95.25 232 GLY B O 1
ATOM 4301 N N . GLY B 1 233 ? -6.629 34.156 0.819 1 94.69 233 GLY B N 1
ATOM 4302 C CA . GLY B 1 233 ? -5.445 34.75 0.222 1 94.69 233 GLY B CA 1
ATOM 4303 C C . GLY B 1 233 ? -4.285 33.75 0.092 1 94.69 233 GLY B C 1
ATOM 4304 O O . GLY B 1 233 ? -4.453 32.562 0.3 1 94.69 233 GLY B O 1
ATOM 4305 N N . ASP B 1 234 ? -3.125 34.281 -0.393 1 94.38 234 ASP B N 1
ATOM 4306 C CA . ASP B 1 234 ? -1.896 33.531 -0.601 1 94.38 234 ASP B CA 1
ATOM 4307 C C . ASP B 1 234 ? -0.819 33.938 0.399 1 94.38 234 ASP B C 1
ATOM 4309 O O . ASP B 1 234 ? -0.307 35.062 0.338 1 94.38 234 ASP B O 1
ATOM 4313 N N . PHE B 1 235 ? -0.415 32.938 1.272 1 96.62 235 PHE B N 1
ATOM 4314 C CA . PHE B 1 235 ? 0.495 33.312 2.352 1 96.62 235 PHE B CA 1
ATOM 4315 C C . PHE B 1 235 ? 1.905 33.531 1.819 1 96.62 235 PHE B C 1
ATOM 4317 O O . PHE B 1 235 ? 2.777 34.031 2.543 1 96.62 235 PHE B O 1
ATOM 4324 N N . PHE B 1 236 ? 2.139 33.25 0.54 1 95.88 236 PHE B N 1
ATOM 4325 C CA . PHE B 1 236 ? 3.42 33.594 -0.063 1 95.88 236 PHE B CA 1
ATOM 4326 C C . PHE B 1 236 ? 3.477 35.094 -0.401 1 95.88 236 PHE B C 1
ATOM 4328 O O . PHE B 1 236 ? 4.559 35.625 -0.611 1 95.88 236 PHE B O 1
ATOM 4335 N N . GLU B 1 237 ? 2.348 35.75 -0.441 1 96.44 237 GLU B N 1
ATOM 4336 C CA . GLU B 1 237 ? 2.264 37.125 -0.828 1 96.44 237 GLU B CA 1
ATOM 4337 C C . GLU B 1 237 ? 2.088 38.031 0.393 1 96.44 237 GLU B C 1
ATOM 4339 O O . GLU B 1 237 ? 2.877 38.969 0.61 1 96.44 237 GLU B O 1
ATOM 4344 N N . SER B 1 238 ? 1.029 37.812 1.082 1 97.06 238 SER B N 1
ATOM 4345 C CA . SER B 1 238 ? 0.767 38.562 2.293 1 97.06 238 SER B CA 1
ATOM 4346 C C . SER B 1 238 ? -0.181 37.844 3.227 1 97.06 238 SER B C 1
ATOM 4348 O O . SER B 1 238 ? -0.87 36.906 2.809 1 97.06 238 SER B O 1
ATOM 4350 N N . VAL B 1 239 ? -0.129 38.219 4.504 1 98.25 239 VAL B N 1
ATOM 4351 C CA . VAL B 1 239 ? -1.096 37.781 5.5 1 98.25 239 VAL B CA 1
ATOM 4352 C C . VAL B 1 239 ? -1.598 38.969 6.309 1 98.25 239 VAL B C 1
ATOM 4354 O O . VAL B 1 239 ? -0.914 40 6.41 1 98.25 239 VAL B O 1
ATOM 4357 N N . PRO B 1 240 ? -2.826 38.875 6.82 1 98.19 240 PRO B N 1
ATOM 4358 C CA . PRO B 1 240 ? -3.295 39.938 7.695 1 98.19 240 PRO B CA 1
ATOM 4359 C C . PRO B 1 240 ? -2.453 40.094 8.961 1 98.19 240 PRO B C 1
ATOM 4361 O O . PRO B 1 240 ? -1.876 39.094 9.438 1 98.19 240 PRO B O 1
ATOM 4364 N N . PRO B 1 241 ? -2.41 41.344 9.5 1 98.38 241 PRO B N 1
ATOM 4365 C CA . PRO B 1 241 ? -1.675 41.531 10.75 1 98.38 241 PRO B CA 1
ATOM 4366 C C . PRO B 1 241 ? -2.273 40.719 11.914 1 98.38 241 PRO B C 1
ATOM 4368 O O . PRO B 1 241 ? -3.496 40.625 12.023 1 98.38 241 PRO B O 1
ATOM 4371 N N . ALA B 1 242 ? -1.443 40.219 12.789 1 98.69 242 ALA B N 1
ATOM 4372 C CA . ALA B 1 242 ? -1.859 39.469 13.969 1 98.69 242 ALA B CA 1
ATOM 4373 C C . ALA B 1 242 ? -0.797 39.531 15.062 1 98.69 242 ALA B C 1
ATOM 4375 O O . ALA B 1 242 ? 0.357 39.875 14.797 1 98.69 242 ALA B O 1
ATOM 4376 N N . ASP B 1 243 ? -1.249 39.25 16.312 1 98.5 243 ASP B N 1
ATOM 4377 C CA . ASP B 1 243 ? -0.331 39.156 17.453 1 98.5 243 ASP B CA 1
ATOM 4378 C C . ASP B 1 243 ? 0.317 37.781 17.516 1 98.5 243 ASP B C 1
ATOM 4380 O O . ASP B 1 243 ? 1.396 37.625 18.094 1 98.5 243 ASP B O 1
ATOM 4384 N N . LEU B 1 244 ? -0.365 36.844 17 1 98.75 244 LEU B N 1
ATOM 4385 C CA . LEU B 1 244 ? 0.074 35.438 17.016 1 98.75 244 LEU B CA 1
ATOM 4386 C C . LEU B 1 244 ? -0.26 34.75 15.703 1 98.75 244 LEU B C 1
ATOM 4388 O O . LEU B 1 244 ? -1.416 34.75 15.273 1 98.75 244 LEU B O 1
ATOM 4392 N N . TYR B 1 245 ? 0.763 34.25 15.055 1 98.81 245 TYR B N 1
ATOM 4393 C CA . TYR B 1 245 ? 0.563 33.375 13.922 1 98.81 245 TYR B CA 1
ATOM 4394 C C . TYR B 1 245 ? 0.817 31.922 14.328 1 98.81 245 TYR B C 1
ATOM 4396 O O . TYR B 1 245 ? 1.782 31.625 15.031 1 98.81 245 TYR B O 1
ATOM 4404 N N . THR B 1 246 ? -0.078 31.062 13.938 1 98.25 246 THR B N 1
ATOM 4405 C CA . THR B 1 246 ? 0.184 29.641 14.031 1 98.25 246 THR B CA 1
ATOM 4406 C C . THR B 1 246 ? 0.307 29.016 12.641 1 98.25 246 THR B C 1
ATOM 4408 O O . THR B 1 246 ? -0.447 29.359 11.734 1 98.25 246 THR B O 1
ATOM 4411 N N . LEU B 1 247 ? 1.327 28.234 12.477 1 97.69 247 LEU B N 1
ATOM 4412 C CA . LEU B 1 247 ? 1.551 27.406 11.297 1 97.69 247 LEU B CA 1
ATOM 4413 C C . LEU B 1 247 ? 1.612 25.922 11.664 1 97.69 247 LEU B C 1
ATOM 4415 O O . LEU B 1 247 ? 2.686 25.406 11.977 1 97.69 247 LEU B O 1
ATOM 4419 N N . LYS B 1 248 ? 0.47 25.297 11.586 1 94.06 248 LYS B N 1
ATOM 4420 C CA . LYS B 1 248 ? 0.411 23.875 11.922 1 94.06 248 LYS B CA 1
ATOM 4421 C C . LYS B 1 248 ? 0.42 23.016 10.664 1 94.06 248 LYS B C 1
ATOM 4423 O O . LYS B 1 248 ? -0.511 23.078 9.859 1 94.06 248 LYS B O 1
ATOM 4428 N N . TYR B 1 249 ? 1.487 22.188 10.508 1 90.88 249 TYR B N 1
ATOM 4429 C CA . TYR B 1 249 ? 1.611 21.281 9.375 1 90.88 249 TYR B CA 1
ATOM 4430 C C . TYR B 1 249 ? 1.596 22.047 8.055 1 90.88 249 TYR B C 1
ATOM 4432 O O . TYR B 1 249 ? 0.908 21.656 7.109 1 90.88 249 TYR B O 1
ATOM 4440 N N . ILE B 1 250 ? 2.242 23.188 8.094 1 94.25 250 ILE B N 1
ATOM 4441 C CA . ILE B 1 250 ? 2.342 24.016 6.902 1 94.25 250 ILE B CA 1
ATOM 4442 C C . ILE B 1 250 ? 3.752 23.922 6.324 1 94.25 250 ILE B C 1
ATOM 4444 O O . ILE B 1 250 ? 3.93 23.609 5.148 1 94.25 250 ILE B O 1
ATOM 4448 N N . LEU B 1 251 ? 4.762 24.156 7.223 1 96.06 251 LEU B N 1
ATOM 4449 C CA . LEU B 1 251 ? 6.121 24.297 6.715 1 96.06 251 LEU B CA 1
ATOM 4450 C C . LEU B 1 251 ? 6.637 22.969 6.164 1 96.06 251 LEU B C 1
ATOM 4452 O O . LEU B 1 251 ? 7.441 22.953 5.227 1 96.06 251 LEU B O 1
ATOM 4456 N N . HIS B 1 252 ? 6.16 21.875 6.668 1 93.19 252 HIS B N 1
ATOM 4457 C CA . HIS B 1 252 ? 6.645 20.594 6.184 1 93.19 252 HIS B CA 1
ATOM 4458 C C . HIS B 1 252 ? 6.199 20.344 4.746 1 93.19 252 HIS B C 1
ATOM 4460 O O . HIS B 1 252 ? 6.75 19.469 4.062 1 93.19 252 HIS B O 1
ATOM 4466 N N . ASP B 1 253 ? 5.266 21.109 4.23 1 93.81 253 ASP B N 1
ATOM 4467 C CA . ASP B 1 253 ? 4.766 20.938 2.869 1 93.81 253 ASP B CA 1
ATOM 4468 C C . ASP B 1 253 ? 5.723 21.562 1.856 1 93.81 253 ASP B C 1
ATOM 4470 O O . ASP B 1 253 ? 5.59 21.344 0.651 1 93.81 253 ASP B O 1
ATOM 4474 N N . TRP B 1 254 ? 6.719 22.328 2.318 1 94.12 254 TRP B N 1
ATOM 4475 C CA . TRP B 1 254 ? 7.438 23.219 1.404 1 94.12 254 TRP B CA 1
ATOM 4476 C C . TRP B 1 254 ? 8.945 23.047 1.559 1 94.12 254 TRP B C 1
ATOM 4478 O O . TRP B 1 254 ? 9.43 22.641 2.617 1 94.12 254 TRP B O 1
ATOM 4488 N N . ASP B 1 255 ? 9.656 23.438 0.467 1 92.25 255 ASP B N 1
ATOM 4489 C CA . ASP B 1 255 ? 11.109 23.469 0.536 1 92.25 255 ASP B CA 1
ATOM 4490 C C . ASP B 1 255 ? 11.594 24.641 1.389 1 92.25 255 ASP B C 1
ATOM 4492 O O . ASP B 1 255 ? 10.789 25.484 1.819 1 92.25 255 ASP B O 1
ATOM 4496 N N . ASP B 1 256 ? 12.867 24.734 1.62 1 94.94 256 ASP B N 1
ATOM 4497 C CA . ASP B 1 256 ? 13.422 25.719 2.539 1 94.94 256 ASP B CA 1
ATOM 4498 C C . ASP B 1 256 ? 13.195 27.141 2.025 1 94.94 256 ASP B C 1
ATOM 4500 O O . ASP B 1 256 ? 12.859 28.047 2.797 1 94.94 256 ASP B O 1
ATOM 4504 N N . GLU B 1 257 ? 13.391 27.328 0.757 1 95.75 257 GLU B N 1
ATOM 4505 C CA . GLU B 1 257 ? 13.203 28.656 0.187 1 95.75 257 GLU B CA 1
ATOM 4506 C C . GLU B 1 257 ? 11.766 29.141 0.371 1 95.75 257 GLU B C 1
ATOM 4508 O O . GLU B 1 257 ? 11.531 30.281 0.76 1 95.75 257 GLU B O 1
ATOM 4513 N N . SER B 1 258 ? 10.852 28.297 0.127 1 95.75 258 SER B N 1
ATOM 4514 C CA . SER B 1 258 ? 9.445 28.609 0.295 1 95.75 258 SER B CA 1
ATOM 4515 C C . SER B 1 258 ? 9.102 28.844 1.763 1 95.75 258 SER B C 1
ATOM 4517 O O . SER B 1 258 ? 8.305 29.734 2.09 1 95.75 258 SER B O 1
ATOM 4519 N N . CYS B 1 259 ? 9.648 28.031 2.604 1 98 259 CYS B N 1
ATOM 4520 C CA . CYS B 1 259 ? 9.414 28.203 4.035 1 98 259 CYS B CA 1
ATOM 4521 C C . CYS B 1 259 ? 9.875 29.562 4.512 1 98 259 CYS B C 1
ATOM 4523 O O . CYS B 1 259 ? 9.164 30.234 5.262 1 98 259 CYS B O 1
ATOM 4525 N N . VAL B 1 260 ? 11.039 29.969 4.086 1 98.38 260 VAL B N 1
ATOM 4526 C CA . VAL B 1 260 ? 11.57 31.281 4.461 1 98.38 260 VAL B CA 1
ATOM 4527 C C . VAL B 1 260 ? 10.648 32.375 3.949 1 98.38 260 VAL B C 1
ATOM 4529 O O . VAL B 1 260 ? 10.398 33.375 4.648 1 98.38 260 VAL B O 1
ATOM 4532 N N . ARG B 1 261 ? 10.133 32.188 2.75 1 98.12 261 ARG B N 1
ATOM 4533 C CA . ARG B 1 261 ? 9.211 33.156 2.182 1 98.12 261 ARG B CA 1
ATOM 4534 C C . ARG B 1 261 ? 7.945 33.281 3.025 1 98.12 261 ARG B C 1
ATOM 4536 O O . ARG B 1 261 ? 7.477 34.375 3.303 1 98.12 261 ARG B O 1
ATOM 4543 N N . ILE B 1 262 ? 7.344 32.156 3.443 1 98.31 262 ILE B N 1
ATOM 4544 C CA . ILE B 1 262 ? 6.148 32.125 4.285 1 98.31 262 ILE B CA 1
ATOM 4545 C C . ILE B 1 262 ? 6.438 32.844 5.605 1 98.31 262 ILE B C 1
ATOM 4547 O O . ILE B 1 262 ? 5.66 33.688 6.039 1 98.31 262 ILE B O 1
ATOM 4551 N N . LEU B 1 263 ? 7.559 32.5 6.203 1 98.62 263 LEU B N 1
ATOM 4552 C CA . LEU B 1 263 ? 7.926 33.062 7.504 1 98.62 263 LEU B CA 1
ATOM 4553 C C . LEU B 1 263 ? 8.195 34.562 7.402 1 98.62 263 LEU B C 1
ATOM 4555 O O . LEU B 1 263 ? 7.855 35.312 8.312 1 98.62 263 LEU B O 1
ATOM 4559 N N . LYS B 1 264 ? 8.805 34.969 6.328 1 98.5 264 LYS B N 1
ATOM 4560 C CA . LYS B 1 264 ? 9.062 36.406 6.113 1 98.5 264 LYS B CA 1
ATOM 4561 C C . LYS B 1 264 ? 7.754 37.188 5.953 1 98.5 264 LYS B C 1
ATOM 4563 O O . LYS B 1 264 ? 7.633 38.312 6.43 1 98.5 264 LYS B O 1
ATOM 4568 N N . THR B 1 265 ? 6.863 36.594 5.207 1 98.5 265 THR B N 1
ATOM 4569 C CA . THR B 1 265 ? 5.551 37.219 5.035 1 98.5 265 THR B CA 1
ATOM 4570 C C . THR B 1 265 ? 4.852 37.375 6.383 1 98.5 265 THR B C 1
ATOM 4572 O O . THR B 1 265 ? 4.273 38.438 6.66 1 98.5 265 THR B O 1
ATOM 4575 N N . CYS B 1 266 ? 4.895 36.375 7.23 1 98.62 266 CYS B N 1
ATOM 4576 C CA . CYS B 1 266 ? 4.312 36.438 8.562 1 98.62 266 CYS B CA 1
ATOM 4577 C C . CYS B 1 266 ? 5.043 37.469 9.422 1 98.62 266 CYS B C 1
ATOM 4579 O O . CYS B 1 266 ? 4.406 38.25 10.133 1 98.62 266 CYS B O 1
ATOM 4581 N N . ARG B 1 267 ? 6.332 37.469 9.359 1 98.31 267 ARG B N 1
ATOM 4582 C CA . ARG B 1 267 ? 7.145 38.406 10.133 1 98.31 267 ARG B CA 1
ATOM 4583 C C . ARG B 1 267 ? 6.82 39.844 9.773 1 98.31 267 ARG B C 1
ATOM 4585 O O . ARG B 1 267 ? 6.711 40.688 10.656 1 98.31 267 ARG B O 1
ATOM 4592 N N . ALA B 1 268 ? 6.664 40.094 8.523 1 98 268 ALA B N 1
ATOM 4593 C CA . ALA B 1 268 ? 6.406 41.438 8.039 1 98 268 ALA B CA 1
ATOM 4594 C C . ALA B 1 268 ? 5.082 41.969 8.578 1 98 268 ALA B C 1
ATOM 4596 O O . ALA B 1 268 ? 4.938 43.188 8.789 1 98 268 ALA B O 1
ATOM 4597 N N . ALA B 1 269 ? 4.141 41.094 8.812 1 98.31 269 ALA B N 1
ATOM 4598 C CA . ALA B 1 269 ? 2.803 41.5 9.234 1 98.31 269 ALA B CA 1
ATOM 4599 C C . ALA B 1 269 ? 2.627 41.312 10.742 1 98.31 269 ALA B C 1
ATOM 4601 O O . ALA B 1 269 ? 1.596 41.688 11.305 1 98.31 269 ALA B O 1
ATOM 4602 N N . LEU B 1 270 ? 3.609 40.812 11.391 1 98.38 270 LEU B N 1
ATOM 4603 C CA . LEU B 1 270 ? 3.541 40.5 12.82 1 98.38 270 LEU B CA 1
ATOM 4604 C C . LEU B 1 270 ? 3.492 41.781 13.648 1 98.38 270 LEU B C 1
ATOM 4606 O O . LEU B 1 270 ? 4.336 42.656 13.477 1 98.38 270 LEU B O 1
ATOM 4610 N N . GLN B 1 271 ? 2.52 41.875 14.531 1 97.56 271 GLN B N 1
ATOM 4611 C CA . GLN B 1 271 ? 2.432 43.031 15.422 1 97.56 271 GLN B CA 1
ATOM 4612 C C . GLN B 1 271 ? 3.617 43.094 16.375 1 97.56 271 GLN B C 1
ATOM 4614 O O . GLN B 1 271 ? 4.242 42.062 16.656 1 97.56 271 GLN B O 1
ATOM 4619 N N . ASP B 1 272 ? 3.834 44.281 16.875 1 95.69 272 ASP B N 1
ATOM 4620 C CA . ASP B 1 272 ? 4.93 44.438 17.828 1 95.69 272 ASP B CA 1
ATOM 4621 C C . ASP B 1 272 ? 4.746 43.531 19.047 1 95.69 272 ASP B C 1
ATOM 4623 O O . ASP B 1 272 ? 3.674 43.531 19.656 1 95.69 272 ASP B O 1
ATOM 4627 N N . GLY B 1 273 ? 5.785 42.812 19.297 1 95 273 GLY B N 1
ATOM 4628 C CA . GLY B 1 273 ? 5.75 41.906 20.453 1 95 273 GLY B CA 1
ATOM 4629 C C . GLY B 1 273 ? 5.062 40.594 20.172 1 95 273 GLY B C 1
ATOM 4630 O O . GLY B 1 273 ? 4.949 39.75 21.062 1 95 273 GLY B O 1
ATOM 4631 N N . GLY B 1 274 ? 4.648 40.438 18.938 1 97.56 274 GLY B N 1
ATOM 4632 C CA . GLY B 1 274 ? 3.945 39.219 18.562 1 97.56 274 GLY B CA 1
ATOM 4633 C C . GLY B 1 274 ? 4.867 38 18.438 1 97.56 274 GLY B C 1
ATOM 4634 O O . GLY B 1 274 ? 6.082 38.125 18.578 1 97.56 274 GLY B O 1
ATOM 4635 N N . ARG B 1 275 ? 4.199 36.781 18.234 1 97.88 275 ARG B N 1
ATOM 4636 C CA . ARG B 1 275 ? 4.926 35.531 18.109 1 97.88 275 ARG B CA 1
ATOM 4637 C C . ARG B 1 275 ? 4.43 34.75 16.906 1 97.88 275 ARG B C 1
ATOM 4639 O O . ARG B 1 275 ? 3.277 34.875 16.484 1 97.88 275 ARG B O 1
ATOM 4646 N N . ILE B 1 276 ? 5.355 34 16.391 1 98.75 276 ILE B N 1
ATOM 4647 C CA . ILE B 1 276 ? 5.031 33 15.375 1 98.75 276 ILE B CA 1
ATOM 4648 C C . ILE B 1 276 ? 5.293 31.594 15.93 1 98.75 276 ILE B C 1
ATOM 4650 O O . ILE B 1 276 ? 6.395 31.297 16.391 1 98.75 276 ILE B O 1
ATOM 4654 N N . VAL B 1 277 ? 4.289 30.781 15.883 1 98.5 277 VAL B N 1
ATOM 4655 C CA . VAL B 1 277 ? 4.395 29.438 16.438 1 98.5 277 VAL B CA 1
ATOM 4656 C C . VAL B 1 277 ? 4.277 28.406 15.328 1 98.5 277 VAL B C 1
ATOM 4658 O O . VAL B 1 277 ? 3.281 28.375 14.602 1 98.5 277 VAL B O 1
ATOM 4661 N N . VAL B 1 278 ? 5.289 27.594 15.242 1 98.06 278 VAL B N 1
ATOM 4662 C CA . VAL B 1 278 ? 5.293 26.5 14.289 1 98.06 278 VAL B CA 1
ATOM 4663 C C . VAL B 1 278 ? 4.984 25.188 15.016 1 98.06 278 VAL B C 1
ATOM 4665 O O . VAL B 1 278 ? 5.629 24.859 16.016 1 98.06 278 VAL B O 1
ATOM 4668 N N . ILE B 1 279 ? 3.967 24.531 14.539 1 94.5 279 ILE B N 1
ATOM 4669 C CA . ILE B 1 279 ? 3.547 23.266 15.109 1 94.5 279 ILE B CA 1
ATOM 4670 C C . ILE B 1 279 ? 3.727 22.141 14.078 1 94.5 279 ILE B C 1
ATOM 4672 O O . ILE B 1 279 ? 2.949 22.047 13.125 1 94.5 279 ILE B O 1
ATOM 4676 N N . ASP B 1 280 ? 4.742 21.328 14.25 1 91.62 280 ASP B N 1
ATOM 4677 C CA . ASP B 1 280 ? 5.113 20.312 13.266 1 91.62 280 ASP B CA 1
ATOM 4678 C C . ASP B 1 280 ? 5.781 19.109 13.938 1 91.62 280 ASP B C 1
ATOM 4680 O O . ASP B 1 280 ? 6.031 19.125 15.141 1 91.62 280 ASP B O 1
ATOM 4684 N N . HIS B 1 281 ? 5.957 18.047 13.109 1 86.5 28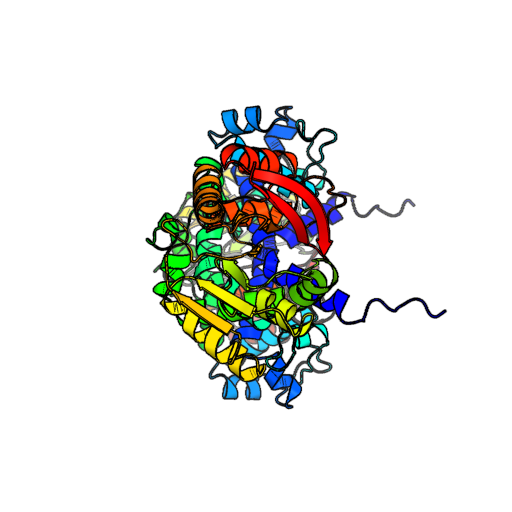1 HIS B N 1
ATOM 4685 C CA . HIS B 1 281 ? 6.777 16.938 13.594 1 86.5 281 HIS B CA 1
ATOM 4686 C C . HIS B 1 281 ? 8.25 17.328 13.625 1 86.5 281 HIS B C 1
ATOM 4688 O O . HIS B 1 281 ? 8.734 18.016 12.734 1 86.5 281 HIS B O 1
ATOM 4694 N N . LEU B 1 282 ? 8.906 16.938 14.68 1 85.62 282 LEU B N 1
ATOM 4695 C CA . LEU B 1 282 ? 10.344 17.188 14.789 1 85.62 282 LEU B CA 1
ATOM 4696 C C . LEU B 1 282 ? 11.133 15.898 14.57 1 85.62 282 LEU B C 1
ATOM 4698 O O . LEU B 1 282 ? 10.891 14.891 15.234 1 85.62 282 LEU B O 1
ATOM 4702 N N . VAL B 1 283 ? 12.141 15.961 13.5 1 78.31 283 VAL B N 1
ATOM 4703 C CA . VAL B 1 283 ? 13.031 14.828 13.242 1 78.31 283 VAL B CA 1
ATOM 4704 C C . VAL B 1 283 ? 14.109 14.773 14.312 1 78.31 283 VAL B C 1
ATOM 4706 O O . VAL B 1 283 ? 14.648 15.805 14.727 1 78.31 283 VAL B O 1
ATOM 4709 N N . GLY B 1 284 ? 14.859 13.586 14.766 1 64.62 284 GLY B N 1
ATOM 4710 C CA . GLY B 1 284 ? 15.984 13.414 15.672 1 64.62 284 GLY B CA 1
ATOM 4711 C C . GLY B 1 284 ? 15.617 12.672 16.938 1 64.62 284 GLY B C 1
ATOM 4712 O O . GLY B 1 284 ? 16.406 11.875 17.453 1 64.62 284 GLY B O 1
ATOM 4713 N N . ASP B 1 285 ? 14.93 13.539 18.016 1 52.19 285 ASP B N 1
ATOM 4714 C CA . ASP B 1 285 ? 14.836 12.836 19.281 1 52.19 285 ASP B CA 1
ATOM 4715 C C . ASP B 1 285 ? 14.367 11.398 19.094 1 52.19 285 ASP B C 1
ATOM 4717 O O . ASP B 1 285 ? 13.414 10.953 19.734 1 52.19 285 ASP B O 1
ATOM 4721 N N . LEU B 1 286 ? 14.625 11.078 18.141 1 43.59 286 LEU B N 1
ATOM 4722 C CA . LEU B 1 286 ? 13.656 10.07 17.734 1 43.59 286 LEU B CA 1
ATOM 4723 C C . LEU B 1 286 ? 13.664 8.891 18.703 1 43.59 286 LEU B C 1
ATOM 4725 O O . LEU B 1 286 ? 14.578 8.055 18.656 1 43.59 286 LEU B O 1
ATOM 4729 N N . ASP B 1 287 ? 14.039 8.859 19.719 1 43.91 287 ASP B N 1
ATOM 4730 C CA . ASP B 1 287 ? 13.109 7.879 20.266 1 43.91 287 ASP B CA 1
ATOM 4731 C C . ASP B 1 287 ? 11.789 7.891 19.5 1 43.91 287 ASP B C 1
ATOM 4733 O O . ASP B 1 287 ? 10.805 7.273 19.938 1 43.91 287 ASP B O 1
ATOM 4737 N N . ALA B 1 288 ? 11.68 9.117 18.875 1 45 288 ALA B N 1
ATOM 4738 C CA . ALA B 1 288 ? 10.391 9.492 18.312 1 45 288 ALA B CA 1
ATOM 4739 C C . ALA B 1 288 ? 9.805 8.359 17.469 1 45 288 ALA B C 1
ATOM 4741 O O . ALA B 1 288 ? 10.547 7.602 16.828 1 45 288 ALA B O 1
ATOM 4742 N N . ALA B 1 289 ? 8.82 8.133 17.828 1 49 289 ALA B N 1
ATOM 4743 C CA . ALA B 1 289 ? 7.906 7.168 17.219 1 49 289 ALA B CA 1
ATOM 4744 C C . ALA B 1 289 ? 8.109 7.082 15.711 1 49 289 ALA B C 1
ATOM 4746 O O . ALA B 1 289 ? 8.531 8.047 15.078 1 49 289 ALA B O 1
ATOM 4747 N N . ASP B 1 290 ? 8.234 5.848 15.125 1 57.88 290 ASP B N 1
ATOM 4748 C CA . ASP B 1 290 ? 8.344 5.012 13.938 1 57.88 290 ASP B CA 1
ATOM 4749 C C . ASP B 1 290 ? 7.676 5.684 12.734 1 57.88 290 ASP B C 1
ATOM 4751 O O . ASP B 1 290 ? 8.18 5.598 11.609 1 57.88 290 ASP B O 1
ATOM 4755 N N . THR B 1 291 ? 7 6.984 12.93 1 73.12 291 THR B N 1
ATOM 4756 C CA . THR B 1 291 ? 6.188 7.344 11.781 1 73.12 291 THR B CA 1
ATOM 4757 C C . THR B 1 291 ? 6.723 8.609 11.109 1 73.12 291 THR B C 1
ATOM 4759 O O . THR B 1 291 ? 6.391 8.898 9.961 1 73.12 291 THR B O 1
ATOM 4762 N N . THR B 1 292 ? 7.828 9.297 11.734 1 83.06 292 THR B N 1
ATOM 4763 C CA . THR B 1 292 ? 8.266 10.594 11.227 1 83.06 292 THR B CA 1
ATOM 4764 C C . THR B 1 292 ? 9.078 10.43 9.945 1 83.06 292 THR B C 1
ATOM 4766 O O . THR B 1 292 ? 8.961 11.227 9.016 1 83.06 292 THR B O 1
ATOM 4769 N N . THR B 1 293 ? 9.883 9.414 9.898 1 88.06 293 THR B N 1
ATOM 4770 C CA . THR B 1 293 ? 10.719 9.227 8.711 1 88.06 293 THR B CA 1
ATOM 4771 C C . THR B 1 293 ? 9.875 8.828 7.508 1 88.06 293 THR B C 1
ATOM 4773 O O . THR B 1 293 ? 10.164 9.227 6.379 1 88.06 293 THR B O 1
ATOM 4776 N N . MET B 1 294 ? 8.852 8.094 7.703 1 90.88 294 MET B N 1
ATOM 4777 C CA . MET B 1 294 ? 7.945 7.75 6.609 1 90.88 294 MET B CA 1
ATOM 4778 C C . MET B 1 294 ? 7.148 8.969 6.156 1 90.88 294 MET B C 1
ATOM 4780 O O . MET B 1 294 ? 6.922 9.164 4.961 1 90.88 294 MET B O 1
ATOM 4784 N N . MET B 1 295 ? 6.773 9.758 7.109 1 91 295 MET B N 1
ATOM 4785 C CA . MET B 1 295 ? 6.102 11.016 6.777 1 91 295 MET B CA 1
ATOM 4786 C C . MET B 1 295 ? 7.016 11.922 5.965 1 91 295 MET B C 1
ATOM 4788 O O . MET B 1 295 ? 6.559 12.617 5.051 1 91 295 MET B O 1
ATOM 4792 N N . ASP B 1 296 ? 8.258 11.922 6.367 1 92.56 296 ASP B N 1
ATOM 4793 C CA . ASP B 1 296 ? 9.234 12.711 5.625 1 92.56 296 ASP B CA 1
ATOM 4794 C C . ASP B 1 296 ? 9.289 12.281 4.16 1 92.56 296 ASP B C 1
ATOM 4796 O O . ASP B 1 296 ? 9.344 13.125 3.262 1 92.56 296 ASP B O 1
ATOM 4800 N N . VAL B 1 297 ? 9.289 10.984 3.898 1 95.75 297 VAL B N 1
ATOM 4801 C CA . VAL B 1 297 ? 9.266 10.477 2.531 1 95.75 297 VAL B CA 1
ATOM 4802 C C . VAL B 1 297 ? 7.953 10.867 1.856 1 95.75 297 VAL B C 1
ATOM 4804 O O . VAL B 1 297 ? 7.938 11.219 0.674 1 95.75 297 VAL B O 1
ATOM 4807 N N . ASN B 1 298 ? 6.887 10.805 2.566 1 96.19 298 ASN B N 1
ATOM 4808 C CA . ASN B 1 298 ? 5.598 11.25 2.047 1 96.19 298 ASN B CA 1
ATOM 4809 C C . ASN B 1 298 ? 5.648 12.703 1.59 1 96.19 298 ASN B C 1
ATOM 4811 O O . ASN B 1 298 ? 5.129 13.039 0.526 1 96.19 298 ASN B O 1
ATOM 4815 N N . MET B 1 299 ? 6.281 13.531 2.373 1 95.69 299 MET B N 1
ATOM 4816 C CA . MET B 1 299 ? 6.383 14.945 2.016 1 95.69 299 MET B CA 1
ATOM 4817 C C . MET B 1 299 ? 7.199 15.125 0.741 1 95.69 299 MET B C 1
ATOM 4819 O O . MET B 1 299 ? 6.871 15.969 -0.097 1 95.69 299 MET B O 1
ATOM 4823 N N . LEU B 1 300 ? 8.258 14.352 0.624 1 96.5 300 LEU B N 1
ATOM 4824 C CA . LEU B 1 300 ? 9.047 14.406 -0.601 1 96.5 300 LEU B CA 1
ATOM 4825 C C . LEU B 1 300 ? 8.195 14.078 -1.818 1 96.5 300 LEU B C 1
ATOM 4827 O O . LEU B 1 300 ? 8.125 14.859 -2.768 1 96.5 300 LEU B O 1
ATOM 4831 N N . VAL B 1 301 ? 7.465 12.992 -1.748 1 97.69 301 VAL B N 1
ATOM 4832 C CA . VAL B 1 301 ? 6.723 12.453 -2.887 1 97.69 301 VAL B CA 1
ATOM 4833 C C . VAL B 1 301 ? 5.562 13.383 -3.232 1 97.69 301 VAL B C 1
ATOM 4835 O O . VAL B 1 301 ? 5.301 13.648 -4.406 1 97.69 301 VAL B O 1
ATOM 4838 N N . MET B 1 302 ? 4.922 13.898 -2.25 1 96.81 302 MET B N 1
ATOM 4839 C CA . MET B 1 302 ? 3.646 14.586 -2.447 1 96.81 302 MET B CA 1
ATOM 4840 C C . MET B 1 302 ? 3.863 16.078 -2.705 1 96.81 302 MET B C 1
ATOM 4842 O O . MET B 1 302 ? 3.225 16.656 -3.584 1 96.81 302 MET B O 1
ATOM 4846 N N . THR B 1 303 ? 4.797 16.688 -1.908 1 94.94 303 THR B N 1
ATOM 4847 C CA . THR B 1 303 ? 4.805 18.156 -1.918 1 94.94 303 THR B CA 1
ATOM 4848 C C . THR B 1 303 ? 6.203 18.688 -2.197 1 94.94 303 THR B C 1
ATOM 4850 O O . THR B 1 303 ? 6.375 19.859 -2.51 1 94.94 303 THR B O 1
ATOM 4853 N N . GLY B 1 304 ? 7.199 17.828 -2.158 1 93.81 304 GLY B N 1
ATOM 4854 C CA . GLY B 1 304 ? 8.57 18.297 -2.227 1 93.81 304 GLY B CA 1
ATOM 4855 C C . GLY B 1 304 ? 9.062 18.891 -0.922 1 93.81 304 GLY B C 1
ATOM 4856 O O . GLY B 1 304 ? 10.188 19.391 -0.842 1 93.81 304 GLY B O 1
ATOM 4857 N N . GLY B 1 305 ? 8.234 18.812 0.092 1 95.25 305 GLY B N 1
ATOM 4858 C CA . GLY B 1 305 ? 8.578 19.312 1.413 1 95.25 305 GLY B CA 1
ATOM 4859 C C . GLY B 1 305 ? 9.414 18.328 2.219 1 95.25 305 GLY B C 1
ATOM 4860 O O . GLY B 1 305 ? 10.164 17.531 1.651 1 95.25 305 GLY B O 1
ATOM 4861 N N . ARG B 1 306 ? 9.383 18.516 3.566 1 93.81 306 ARG B N 1
ATOM 4862 C CA . ARG B 1 306 ? 10.203 17.672 4.43 1 93.81 306 ARG B CA 1
ATOM 4863 C C . ARG B 1 306 ? 9.844 17.891 5.898 1 93.81 306 ARG B C 1
ATOM 4865 O O . ARG B 1 306 ? 9.273 18.922 6.262 1 93.81 306 ARG B O 1
ATOM 4872 N N . GLU B 1 307 ? 10.117 16.828 6.625 1 91.88 307 GLU B N 1
ATOM 4873 C CA . GLU B 1 307 ? 10.195 17 8.07 1 91.88 307 GLU B CA 1
ATOM 4874 C C . GLU B 1 307 ? 11.578 17.484 8.492 1 91.88 307 GLU B C 1
ATOM 4876 O O . GLU B 1 307 ? 12.578 17.172 7.844 1 91.88 307 GLU B O 1
ATOM 4881 N N . ARG B 1 308 ? 11.609 18.25 9.578 1 92.25 308 ARG B N 1
ATOM 4882 C CA . ARG B 1 308 ? 12.852 18.938 9.93 1 92.25 308 ARG B CA 1
ATOM 4883 C C . ARG B 1 308 ? 13.203 18.719 11.398 1 92.25 308 ARG B C 1
ATOM 4885 O O . ARG B 1 308 ? 12.312 18.484 12.227 1 92.25 308 ARG B O 1
ATOM 4892 N N . ASP B 1 309 ? 14.516 18.625 11.625 1 88.44 309 ASP B N 1
ATOM 4893 C CA . ASP B 1 309 ? 14.938 18.672 13.016 1 88.44 309 ASP B CA 1
ATOM 4894 C C . ASP B 1 309 ? 15.031 20.125 13.5 1 88.44 309 ASP B C 1
ATOM 4896 O O . ASP B 1 309 ? 14.766 21.062 12.742 1 88.44 309 ASP B O 1
ATOM 4900 N N . ILE B 1 310 ? 15.367 20.234 14.789 1 92.44 310 ILE B N 1
ATOM 4901 C CA . ILE B 1 310 ? 15.305 21.562 15.398 1 92.44 310 ILE B CA 1
ATOM 4902 C C . ILE B 1 310 ? 16.375 22.469 14.789 1 92.44 310 ILE B C 1
ATOM 4904 O O . ILE B 1 310 ? 16.156 23.672 14.641 1 92.44 310 ILE B O 1
ATOM 4908 N N . ALA B 1 311 ? 17.516 21.922 14.43 1 93.06 311 ALA B N 1
ATOM 4909 C CA . ALA B 1 311 ? 18.578 22.719 13.82 1 93.06 311 ALA B CA 1
ATOM 4910 C C . ALA B 1 311 ? 18.141 23.25 12.453 1 93.06 311 ALA B C 1
ATOM 4912 O O . ALA B 1 311 ? 18.469 24.391 12.102 1 93.06 311 ALA B O 1
ATOM 4913 N N . GLU B 1 312 ? 17.484 22.484 11.758 1 93.88 312 GLU B N 1
ATOM 4914 C CA . GLU B 1 312 ? 16.969 22.891 10.453 1 93.88 312 GLU B CA 1
ATOM 4915 C C . GLU B 1 312 ? 15.906 23.969 10.586 1 93.88 312 GLU B C 1
ATOM 4917 O O . GLU B 1 312 ? 15.859 24.906 9.789 1 93.88 312 GLU B O 1
ATOM 4922 N N . PHE B 1 313 ? 15.062 23.859 11.57 1 96.62 313 PHE B N 1
ATOM 4923 C CA . PHE B 1 313 ? 14.078 24.906 11.82 1 96.62 313 PHE B CA 1
ATOM 4924 C C . PHE B 1 313 ? 14.758 26.203 12.219 1 96.62 313 PHE B C 1
ATOM 4926 O O . PHE B 1 313 ? 14.375 27.281 11.758 1 96.62 313 PHE B O 1
ATOM 4933 N N . ASP B 1 314 ? 15.766 26.078 13.039 1 97.56 314 ASP B N 1
ATOM 4934 C CA . ASP B 1 314 ? 16.5 27.266 13.469 1 97.56 314 ASP B CA 1
ATOM 4935 C C . ASP B 1 314 ? 17.109 28 12.266 1 97.56 314 ASP B C 1
ATOM 4937 O O . ASP B 1 314 ? 17.141 29.219 12.234 1 97.56 314 ASP B O 1
ATOM 4941 N N . ALA B 1 315 ? 17.562 27.219 11.352 1 97.81 315 ALA B N 1
ATOM 4942 C CA . ALA B 1 315 ? 18.125 27.828 10.141 1 97.81 315 ALA B CA 1
ATOM 4943 C C . ALA B 1 315 ? 17.062 28.594 9.359 1 97.81 315 ALA B C 1
ATOM 4945 O O . ALA B 1 315 ? 17.328 29.672 8.836 1 97.81 315 ALA B O 1
ATOM 4946 N N . LEU B 1 316 ? 15.883 28.047 9.258 1 98.25 316 LEU B N 1
ATOM 4947 C CA . LEU B 1 316 ? 14.773 28.734 8.602 1 98.25 316 LEU B CA 1
ATOM 4948 C C . LEU B 1 316 ? 14.414 30.016 9.336 1 98.25 316 LEU B C 1
ATOM 4950 O O . LEU B 1 316 ? 14.195 31.062 8.711 1 98.25 316 LEU B O 1
ATOM 4954 N N . PHE B 1 317 ? 14.344 29.953 10.648 1 98.56 317 PHE B N 1
ATOM 4955 C CA . PHE B 1 317 ? 13.977 31.094 11.477 1 98.56 317 PHE B CA 1
ATOM 4956 C C . PHE B 1 317 ? 14.992 32.219 11.312 1 98.56 317 PHE B C 1
ATOM 4958 O O . PHE B 1 317 ? 14.625 33.375 11.094 1 98.56 317 PHE B O 1
ATOM 4965 N N . ALA B 1 318 ? 16.203 31.859 11.359 1 98.38 318 ALA B N 1
ATOM 4966 C CA . ALA B 1 318 ? 17.266 32.844 11.219 1 98.38 318 ALA B CA 1
ATOM 4967 C C . ALA B 1 318 ? 17.188 33.562 9.867 1 98.38 318 ALA B C 1
ATOM 4969 O O . ALA B 1 318 ? 17.328 34.781 9.789 1 98.38 318 ALA B O 1
ATOM 4970 N N . ALA B 1 319 ? 16.969 32.812 8.898 1 98.31 319 ALA B N 1
ATOM 4971 C CA . ALA B 1 319 ? 16.891 33.344 7.543 1 98.31 319 ALA B CA 1
ATOM 4972 C C . ALA B 1 319 ? 15.68 34.25 7.387 1 98.31 319 ALA B C 1
ATOM 4974 O O . ALA B 1 319 ? 15.672 35.125 6.523 1 98.31 319 ALA B O 1
ATOM 4975 N N . ALA B 1 320 ? 14.727 34.125 8.25 1 98.38 320 ALA B N 1
ATOM 4976 C CA . ALA B 1 320 ? 13.5 34.906 8.148 1 98.38 320 ALA B CA 1
ATOM 4977 C C . ALA B 1 320 ? 13.492 36.031 9.156 1 98.38 320 ALA B C 1
ATOM 4979 O O . ALA B 1 320 ? 12.492 36.75 9.297 1 98.38 320 ALA B O 1
ATOM 4980 N N . GLY B 1 321 ? 14.586 36.25 9.852 1 98.12 321 GLY B N 1
ATOM 4981 C CA . GLY B 1 321 ? 14.641 37.281 10.867 1 98.12 321 GLY B CA 1
ATOM 4982 C C . GLY B 1 321 ? 13.875 36.938 12.133 1 98.12 321 GLY B C 1
ATOM 4983 O O . GLY B 1 321 ? 13.273 37.812 12.758 1 98.12 321 GLY B O 1
ATOM 4984 N N . LEU B 1 322 ? 13.82 35.688 12.492 1 98.62 322 LEU B N 1
ATOM 4985 C CA . LEU B 1 322 ? 13.156 35.188 13.68 1 98.62 322 LEU B CA 1
ATOM 4986 C C . LEU B 1 322 ? 14.133 34.406 14.555 1 98.62 322 LEU B C 1
ATOM 4988 O O . LEU B 1 322 ? 15.18 33.938 14.07 1 98.62 322 LEU B O 1
ATOM 4992 N N . ARG B 1 323 ? 13.789 34.281 15.805 1 98.31 323 ARG B N 1
ATOM 4993 C CA . ARG B 1 323 ? 14.555 33.469 16.734 1 98.31 323 ARG B CA 1
ATOM 4994 C C . ARG B 1 323 ? 13.633 32.594 17.594 1 98.31 323 ARG B C 1
ATOM 4996 O O . ARG B 1 323 ? 12.609 33.094 18.094 1 98.31 323 ARG B O 1
ATOM 5003 N N . ARG B 1 324 ? 14.047 31.375 17.75 1 98.06 324 ARG B N 1
ATOM 5004 C CA . ARG B 1 324 ? 13.289 30.453 18.594 1 98.06 324 ARG B CA 1
ATOM 5005 C C . ARG B 1 324 ? 13.383 30.844 20.062 1 98.06 324 ARG B C 1
ATOM 5007 O O . ARG B 1 324 ? 14.461 31.203 20.547 1 98.06 324 ARG B O 1
ATOM 5014 N N . THR B 1 325 ? 12.352 30.734 20.781 1 97.12 325 THR B N 1
ATOM 5015 C CA . THR B 1 325 ? 12.359 31.062 22.203 1 97.12 325 THR B CA 1
ATOM 5016 C C . THR B 1 325 ? 12.055 29.828 23.047 1 97.12 325 THR B C 1
ATOM 5018 O O . THR B 1 325 ? 12.586 29.672 24.156 1 97.12 325 THR B O 1
ATOM 5021 N N . GLU B 1 326 ? 11.172 28.984 22.594 1 94.5 326 GLU B N 1
ATOM 5022 C CA . GLU B 1 326 ? 10.719 27.828 23.359 1 94.5 326 GLU B CA 1
ATOM 5023 C C . GLU B 1 326 ? 10.312 26.688 22.422 1 94.5 326 GLU B C 1
ATOM 5025 O O . GLU B 1 326 ? 9.898 26.906 21.281 1 94.5 326 GLU B O 1
ATOM 5030 N N . VAL B 1 327 ? 10.539 25.484 22.906 1 94.25 327 VAL B N 1
ATOM 5031 C CA . VAL B 1 327 ? 10.008 24.297 22.25 1 94.25 327 VAL B CA 1
ATOM 5032 C C . VAL B 1 327 ? 9.188 23.469 23.234 1 94.25 327 VAL B C 1
ATOM 5034 O O . VAL B 1 327 ? 9.688 23.094 24.297 1 94.25 327 VAL B O 1
ATOM 5037 N N . GLY B 1 328 ? 7.977 23.406 22.953 1 91.81 328 GLY B N 1
ATOM 5038 C CA . GLY B 1 328 ? 7.098 22.547 23.719 1 91.81 328 GLY B CA 1
ATOM 5039 C C . GLY B 1 328 ? 6.609 21.344 22.938 1 91.81 328 GLY B C 1
ATOM 5040 O O . GLY B 1 328 ? 7.035 21.109 21.797 1 91.81 328 GLY B O 1
ATOM 5041 N N . ARG B 1 329 ? 5.805 20.484 23.641 1 88.69 329 ARG B N 1
ATOM 5042 C CA . ARG B 1 329 ? 5.262 19.281 23.016 1 88.69 329 ARG B CA 1
ATOM 5043 C C . ARG B 1 329 ? 3.762 19.172 23.266 1 88.69 329 ARG B C 1
ATOM 5045 O O . ARG B 1 329 ? 3.283 19.484 24.359 1 88.69 329 ARG B O 1
ATOM 5052 N N . ALA B 1 330 ? 3.09 18.844 22.297 1 86.75 330 ALA B N 1
ATOM 5053 C CA . ALA B 1 330 ? 1.68 18.484 22.359 1 86.75 330 ALA B CA 1
ATOM 5054 C C . ALA B 1 330 ? 1.407 17.219 21.562 1 86.75 330 ALA B C 1
ATOM 5056 O O . ALA B 1 330 ? 1.269 17.266 20.344 1 86.75 330 ALA B O 1
ATOM 5057 N N . GLY B 1 331 ? 1.297 16.109 22.281 1 75.94 331 GLY B N 1
ATOM 5058 C CA . GLY B 1 331 ? 1.214 14.836 21.562 1 75.94 331 GLY B CA 1
ATOM 5059 C C . GLY B 1 331 ? 2.414 14.578 20.672 1 75.94 331 GLY B C 1
ATOM 5060 O O . GLY B 1 331 ? 3.557 14.633 21.141 1 75.94 331 GLY B O 1
ATOM 5061 N N . GLN B 1 332 ? 2.061 14.367 19.406 1 75.44 332 GLN B N 1
ATOM 5062 C CA . GLN B 1 332 ? 3.129 14.047 18.469 1 75.44 332 GLN B CA 1
ATOM 5063 C C . GLN B 1 332 ? 3.738 15.312 17.875 1 75.44 332 GLN B C 1
ATOM 5065 O O . GLN B 1 332 ? 4.73 15.25 17.141 1 75.44 332 GLN B O 1
ATOM 5070 N N . PHE B 1 333 ? 3.234 16.469 18.281 1 86.12 333 PHE B N 1
ATOM 5071 C CA . PHE B 1 333 ? 3.674 17.703 17.656 1 86.12 333 PHE B CA 1
ATOM 5072 C C . PHE B 1 333 ? 4.656 18.453 18.547 1 86.12 333 PHE B C 1
ATOM 5074 O O . PHE B 1 333 ? 4.512 18.438 19.781 1 86.12 333 PHE B O 1
ATOM 5081 N N . ALA B 1 334 ? 5.582 18.984 17.922 1 90.94 334 ALA B N 1
ATOM 5082 C CA . ALA B 1 334 ? 6.387 20.031 18.547 1 90.94 334 ALA B CA 1
ATOM 5083 C C . ALA B 1 334 ? 5.758 21.406 18.359 1 90.94 334 ALA B C 1
ATOM 5085 O O . ALA B 1 334 ? 5.219 21.703 17.281 1 90.94 334 ALA B O 1
ATOM 5086 N N . ILE B 1 335 ? 5.758 22.125 19.438 1 95.56 335 ILE B N 1
ATOM 5087 C CA . ILE B 1 335 ? 5.34 23.516 19.422 1 95.56 335 ILE B CA 1
ATOM 5088 C C . ILE B 1 335 ? 6.566 24.422 19.516 1 95.56 335 ILE B C 1
ATOM 5090 O O . ILE B 1 335 ? 7.133 24.594 20.594 1 95.56 335 ILE B O 1
ATOM 5094 N N . ILE B 1 336 ? 6.918 25.016 18.391 1 97.31 336 ILE B N 1
ATOM 5095 C CA . ILE B 1 336 ? 8.125 25.828 18.344 1 97.31 336 ILE B CA 1
ATOM 5096 C C . ILE B 1 336 ? 7.75 27.312 18.297 1 97.31 336 ILE B C 1
ATOM 5098 O O . ILE B 1 336 ? 7.227 27.797 17.281 1 97.31 336 ILE B O 1
ATOM 5102 N N . GLU B 1 337 ? 8.047 28.016 19.344 1 98.06 337 GLU B N 1
ATOM 5103 C CA . GLU B 1 337 ? 7.707 29.438 19.406 1 98.06 337 GLU B CA 1
ATOM 5104 C C . GLU B 1 337 ? 8.883 30.312 18.984 1 98.06 337 GLU B C 1
ATOM 5106 O O . GLU B 1 337 ? 10.039 30.016 19.312 1 98.06 337 GLU B O 1
ATOM 5111 N N . THR B 1 338 ? 8.539 31.312 18.219 1 98.44 338 THR B N 1
ATOM 5112 C CA . THR B 1 338 ? 9.578 32.219 17.734 1 98.44 338 THR B CA 1
ATOM 5113 C C . THR B 1 338 ? 9.148 33.688 17.891 1 98.44 338 THR B C 1
ATOM 5115 O O . THR B 1 338 ? 7.953 33.969 18.016 1 98.44 338 THR B O 1
ATOM 5118 N N . VAL B 1 339 ? 10.156 34.562 17.938 1 98.06 339 VAL B N 1
ATOM 5119 C CA . VAL B 1 339 ? 9.93 36 17.984 1 98.06 339 VAL B CA 1
ATOM 5120 C C . VAL B 1 339 ? 10.812 36.719 16.953 1 98.06 339 VAL B C 1
ATOM 5122 O O . VAL B 1 339 ? 11.773 36.125 16.453 1 98.06 339 VAL B O 1
ATOM 5125 N N . ALA B 1 340 ? 10.375 37.938 16.625 1 97.38 340 ALA B N 1
ATOM 5126 C CA . ALA B 1 340 ? 11.156 38.75 15.688 1 97.38 340 ALA B CA 1
ATOM 5127 C C . ALA B 1 340 ? 12.492 39.156 16.312 1 97.38 340 ALA B C 1
ATOM 5129 O O . ALA B 1 340 ? 12.562 39.469 17.5 1 97.38 340 ALA B O 1
ATOM 5130 N N . VAL B 1 341 ? 13.5 39.156 15.469 1 93.31 341 VAL B N 1
ATOM 5131 C CA . VAL B 1 341 ? 14.797 39.688 15.867 1 93.31 341 VAL B CA 1
ATOM 5132 C C . VAL B 1 341 ? 14.984 41.062 15.281 1 93.31 341 VAL B C 1
ATOM 5134 O O . VAL B 1 341 ? 14.5 41.375 14.188 1 93.31 341 VAL B O 1
#

pLDDT: mean 91.49, std 12.69, range [17.66, 98.81]

Radius of gyration: 28.52 Å; Cα contacts (8 Å, |Δi|>4): 1356; chains: 2; bounding box: 58×90×69 Å

Organism: Mycolicibacterium smegmatis (strain ATCC 700084 / mc(2)155) (NCBI:txid246196)

InterPro domains:
  IPR001077 O-methyltransferase, C-terminal domain [PF00891] (116-322)
  IPR012967 Caffeic acid 3-O-methyltransferase-like, dimerisation domain [PF08100] (18-81)
  IPR016461 O-methyltransferase-like [PIRSF005739] (16-333)
  IPR016461 O-methyltransferase-like [PS51683] (17-341)
  IPR029063 S-adenosyl-L-methionine-dependent methyltransferase superfamily [G3DSA:3.40.50.150] (100-340)
  IPR029063 S-adenosyl-L-methionine-dependent methyltransferase superfamily [SSF53335] (98-327)
  IPR036388 Winged helix-like DNA-binding domain superfamily [G3DSA:1.10.10.10] (5-99)
  IPR036390 Winged helix DNA-binding domain superfamily [SSF46785] (13-96)

Secondary structure (DSSP, 8-state):
-------THHHHHHHHHHHHTHHHHHHHHHHHHHTTHHHHHHTT--BHHHHHHHHT--HHHHHHHHHHHHHTTSEE-SSSSB-EE-HHHHTT-TT-TT--HHHHHHHTSHHHHHHHTTHHHHHHHSS--HHHHHS-SSHHHHHHH-HHHHHHHHHHHHHHHHHHHHHHHHHS--TT-SEEEEET-TTTHHHHHHHHH-TT-EEEEEE-TTTHHHHHHHHHHTT-GGGEEEEE--TTT----EEEEEEES-GGGS-HHHHHHHHHHHHHHEEEEEEEEEEE-B---TTS-THHHHHHHHHHHHHS---B-HHHHHHHHHHTTEEEEEEEEETTEEEEEEEE-/-------THHHHHHHHHHHHTHHHHHHHHHHHHHTTHHHHHHTT--BHHHHHHHHT--HHHHHHHHHHHHHTTSEE-SSSSB-EE-HHHHTT-TT-TT--HHHHHHHTSHHHHHHHTTHHHHHHHSS--HHHHHS-SSHHHHHHH-HHHHHHHHHHHHHHHHHHHHHHHHHS--TT-SEEEEET-TTTHHHHHHHHH-TT-EEEEEE-TTTHHHHHHHHHHTT-GGGEEEEE--TTT----EEEEEEES-GGGS-HHHHHHHHHHHHHHEEEEEEEEEEE-BSS-TTS-THHHHHHHHHHHHHS---B-HHHHHHHHHHTTEEEEEEEEETTEEEEEEEE-

Nearest PDB structures (foldseek):
  3gwz-assembly1_A  TM=9.531E-01  e=2.057E-30  Streptomyces lavendulae
  8rdn-assembly2_D  TM=9.060E-01  e=9.286E-30  Xenorhabdus doucetiae FRM16 = DSM 17909
  8h3t-assembly1_B  TM=8.750E-01  e=3.281E-27  Streptomyces galtieri
  3i5u-assembly1_A  TM=9.114E-01  e=1.962E-25  Streptomyces carzinostaticus subsp. neocarzinostaticus
  7clf-assembly1_A  TM=9.177E-01  e=2.265E-22  Serratia marcescens

Foldseek 3Di:
DPDPPPPPVVVVVVVVVCVVCVLVVLVLLLVCLVLVVLVCQVVPNFFLVSSCVVSVHDSVVSLVSVVVCVVVVQWDDDPSGGIHGDPVVNLSHPPDLLRQSLVSNQCSDQLNVQLVVCLVVLVVVLAACNCVRPVDPASVRVCVVVVVSVVSNLVNCLSVVQLLLLLCLVVDDCVPWAEEEEEQCQLVNNQLNVCVSPVRHQYEYEEAPVRQVNNCVSCVVVVNNVRYDTDHDDLLVADAAGQEYEYEPNQQLDDLVSLLSSLLRNQVRYDVNGKYKYKAAAPDPVVQDPCQVVVQSSSSHRRSGGHYHPVSVQVSQVSNQKHWDDWDDGVRIIITMIDGD/DPDPPPPPVVVVVVVVVCVVCVLVVLVLLLVCLVLVVLVCQVVPNFFLVSSCVVSVHDSVVSLVSVVVCCVVVQWDDDPSGGIHGDPVVNLSHPPDLLRQSLVSNQCSDLLNVQLVVCLVVLVVVLAACNCVRPVDPASVRVCVVVVVSVVSNLVNCLSVVQLLLLLVLVVDDCVPWAEEEEEQCQLVNNVLNNCVSPVRHQYEYEEAPVRQVNNCVSCVVVVNNVRYDYDHDDLLVADAAGQEYEYEPNQQLDDLVSLLSSLLRNQVRYDVNGKYKYKAAAPPVPCPDPCQVVVQSSSSHRRSGGHYHPVSVQVSQVSNQKHWDDWDDGVRIIITMIDGD

Solvent-accessible surface area (backbone atoms only — not comparable to full-atom values): 33847 Å² total; per-residue (Å²): 133,79,73,81,68,73,58,84,62,55,60,34,52,53,50,48,48,50,38,56,47,16,39,56,50,19,42,51,51,32,36,40,51,75,62,39,44,36,51,37,29,73,72,64,47,31,32,35,60,55,45,13,62,75,64,66,32,22,44,70,35,35,40,44,49,51,49,27,34,34,61,72,51,32,28,45,57,90,78,82,53,52,45,40,64,32,76,47,27,46,40,41,18,84,85,39,85,70,28,45,34,28,42,37,56,27,59,60,28,67,84,39,43,49,20,48,70,39,39,58,57,18,30,38,67,52,36,42,24,29,37,82,59,70,69,30,88,39,51,65,56,44,30,72,75,33,57,72,54,34,51,24,40,50,44,22,52,48,32,62,36,46,64,42,16,53,42,38,40,72,65,57,81,56,82,90,42,59,34,37,32,19,45,63,31,49,50,22,56,47,39,52,36,38,31,70,75,32,84,76,37,27,29,25,23,36,22,47,63,91,44,23,64,52,19,49,53,46,31,48,76,69,71,38,52,89,46,47,47,62,42,59,50,51,55,74,74,47,55,80,70,28,34,26,39,36,32,58,70,45,57,37,47,34,43,70,72,57,35,29,43,36,46,33,25,48,53,75,28,42,37,92,89,26,38,42,32,40,32,35,60,68,48,67,62,79,81,49,71,71,58,55,44,51,47,26,48,47,21,27,24,47,51,34,15,34,63,40,31,70,70,57,48,49,52,43,32,49,74,30,45,30,41,79,77,47,76,48,73,25,88,81,28,31,38,39,33,27,33,78,107,133,78,71,78,66,74,55,84,62,54,60,34,52,53,51,48,50,51,37,56,46,16,40,57,50,19,42,50,53,34,35,40,52,75,62,40,45,36,51,38,29,73,72,64,46,30,31,35,61,57,45,13,63,76,65,65,31,23,42,68,35,35,39,46,50,52,49,27,33,34,62,73,51,33,28,45,58,91,77,81,53,51,44,40,63,33,75,48,27,46,40,40,19,84,85,37,83,70,26,45,34,27,40,38,57,27,60,58,28,69,84,41,42,49,20,48,69,39,40,57,57,20,30,37,68,53,36,44,24,29,37,83,58,70,69,29,87,40,53,66,56,43,31,72,76,33,56,72,54,35,49,25,38,49,44,22,51,49,33,61,37,47,64,43,17,52,41,38,39,71,66,55,84,58,81,90,42,61,34,36,33,19,46,64,31,50,50,22,56,47,42,50,35,37,30,70,75,32,83,77,37,24,28,26,23,36,20,46,62,89,43,24,63,52,19,50,55,47,31,47,75,70,70,39,51,90,47,49,47,62,41,56,50,50,56,76,72,46,55,79,71,27,35,27,38,36,31,59,71,46,58,38,49,33,40,71,70,55,36,27,42,37,46,33,27,48,53,73,30,43,37,91,91,25,38,42,33,40,33,36,61,66,48,76,75,48,82,51,66,73,57,56,44,50,48,24,48,46,21,27,24,46,52,34,14,34,63,40,30,68,70,56,49,50,52,42,31,50,74,32,45,29,39,77,77,49,76,46,73,26,87,82,29,31,37,37,34,26,33,77,105

Sequence (682 aa):
MATRSIPAALPDYERMMAMLTGFWVTQIVRAAAVFNLADHLASGTDTAVAIASAEATDVDATRRLLRACATLGLVTSADGEHFAGTSLLSTLRKDEPNSLRGMVLSHTAPGHWLPWGLLPDAIRSGERQIKAAHGTETYFDYLAENLEQAGHFTEAMSNLSAAAAVEVAEVLDTRGVDYALDVGGANGELVRALMRANPELRGGVFDLPHVVADAVEAAHRDGLQGRFTARGGDFFESVPPADLYTLKYILHDWDDESCVRILKTCRAALQDGGRIVVIDHLVGDLDAADTTTMMDVNMLVMTGGRERDIAEFDALFAAAGLRRTEVGRAGQFAIIETVAVMATRSIPAALPDYERMMAMLTGFWVTQIVRAAAVFNLADHLASGTDTAVAIASAEATDVDATRRLLRACATLGLVTSADGEHFAGTSLLSTLRKDEPNSLRGMVLSHTAPGHWLPWGLLPDAIRSGERQIKAAHGTETYFDYLAENLEQAGHFTEAMSNLSAAAAVEVAEVLDTRGVDYALDVGGANGELVRALMRANPELRGGVFDLPHVVADAVEAAHRDGLQGRFTARGGDFFESVPPADLYTLKYILHDWDDESCVRILKTCRAALQDGGRIVVIDHLVGDLDAADTTTMMDVNMLVMTGGRERDIAEFDALFAAAGLRRTEVGRAGQFAIIETVAV